Protein AF-0000000067983442 (afdb_homodimer)

Solvent-accessible surface area (backbone atoms only — not comparable to full-atom values): 27097 Å² total; per-residue (Å²): 128,75,77,68,67,71,79,67,78,47,59,38,38,34,34,27,32,67,84,74,69,36,45,52,33,30,44,34,42,36,72,58,51,32,48,61,50,48,55,22,39,38,22,39,18,46,49,43,55,57,31,59,39,82,51,86,61,44,59,61,81,46,40,21,44,49,40,34,52,50,22,61,69,65,48,59,60,82,54,24,69,41,66,64,41,55,48,40,39,63,52,34,63,43,68,52,43,48,30,44,67,60,40,94,62,54,73,77,80,66,73,84,64,63,34,25,24,24,68,59,71,43,91,45,84,37,20,22,35,31,24,80,60,58,88,53,55,37,87,76,66,43,53,38,70,40,63,31,30,67,50,62,94,56,72,50,42,43,31,77,86,47,45,30,32,29,36,24,41,45,37,53,39,71,54,44,89,66,44,90,25,73,62,47,38,46,74,63,67,47,85,59,72,84,45,54,42,79,44,76,42,78,62,46,49,54,53,48,53,40,32,54,54,15,29,52,49,8,65,40,16,53,25,20,45,74,74,63,52,41,73,52,65,62,62,71,73,74,79,72,77,75,78,84,65,71,82,72,79,115,127,78,79,68,68,74,81,68,80,49,59,40,38,33,36,27,32,66,84,76,70,36,44,51,34,29,42,35,42,37,73,58,51,33,48,60,51,45,53,23,39,38,20,40,19,45,49,44,54,58,30,58,39,79,51,84,61,45,59,60,81,46,40,20,45,50,41,33,53,50,23,60,68,67,47,60,59,83,54,24,68,42,68,63,42,56,47,39,39,64,51,34,61,43,68,51,43,48,30,44,68,60,41,94,62,56,72,76,79,66,72,85,66,60,34,25,24,24,66,56,70,43,90,44,83,36,19,20,35,32,24,78,60,58,89,52,56,36,86,73,66,42,54,38,70,38,63,30,30,68,49,63,93,56,73,50,43,44,32,77,88,48,46,30,32,28,35,26,38,43,37,52,38,69,53,44,91,65,45,88,24,72,62,47,39,45,74,63,68,46,86,58,72,83,45,54,42,80,44,77,43,76,60,44,50,54,53,48,53,39,31,54,55,16,29,53,49,9,68,41,17,52,25,19,45,75,74,64,51,41,73,53,66,64,63,71,72,75,79,71,77,74,77,83,64,71,80,70,78,111

Sequence (500 aa):
MANDKTDEPVLLKLLVDTETDKVVFAEAGKDFVDVLCSFLTLPLGTIARLLQKDSNMGPVKVGCLNSLYQSVADLSKRYFLTKTHKKMLLQPINSSEDYCNSLTLNIDDTPLATYFLCTIVDDSCCGNGLYTSSDNNCAGGNPLTHLVSLKHFHEGFVTSSASFVITDDLIVMPNSKHVTSFGLLQNCGIKTTSSLKEMTFEVTKEKVLDLLKCALISKSPLTDTFLRNEPSVEESSKILNYDVEDIADIMANDKTDEPVLLKLLVDTETDKVVFAEAGKDFVDVLCSFLTLPLGTIARLLQKDSNMGPVKVGCLNSLYQSVADLSKRYFLTKTHKKMLLQPINSSEDYCNSLTLNIDDTPLATYFLCTIVDDSCCGNGLYTSSDNNCAGGNPLTHLVSLKHFHEGFVTSSASFVITDDLIVMPNSKHVTSFGLLQNCGIKTTSSLKEMTFEVTKEKVLDLLKCALISKSPLTDTFLRNEPSVEESSKILNYDVEDIADI

Foldseek 3Di:
DPPCVVLPFFKKKFKAQQVVLATLKIKGFQLVVLLVVVLVQDDLLQLLVLQCDDFLAHHDDFPCSVVVLVVLVPDDQVVDPHPVVSVCSNQPARPCCQQLVLRSLRLRPRDFAKWWAFPAADPDPQRPDIGRDQPAHTPVRGGTDDIDGDHDDDHGDDDRPWMWMAGQLGDIGTPDVPCVDPVSCVVSVNPDCVSIDMDMDGDHNSLSSQLSSQNSAASGSVSCSPPVVYRDRPDPPDPPPPPPPDPPPD/DPPPVVLDFFKKKFKAQQVVLATLKIKGFQLVVLLVVVLVQDDLLQLLVLQCDDFLAHHDDFPCSVVVLVVLVPDDQVVDPHPVVSVCSNQPDRPCCQQLVLHSQRLRPRDFAKWWAFPAADPDPQRPDIGRDQPAHTPVRGGTDDIDGDHDDDHGDDDRPWMWMAGQLGDIGTPDVPCVDPVSCVVSVNPDCVSIDMDMDGDHNSLSSQLSSQNSAASGSVSCSPPVVYRDRPDPPPPPPPPPPDPVPD

InterPro domains:
  IPR007750 Protein of unknown function DUF674 [PF05056] (9-241)
  IPR007750 Protein of unknown function DUF674 [PTHR33103] (8-237)

Organism: Pisum sativum (NCBI:txid3888)

Structure (mmCIF, N/CA/C/O backbone):
data_AF-0000000067983442-model_v1
#
loop_
_entity.id
_entity.type
_entity.pdbx_description
1 polymer 'DUF674 family protein'
#
loop_
_atom_site.group_PDB
_atom_site.id
_atom_site.type_symbol
_atom_site.label_atom_id
_atom_site.label_alt_id
_atom_site.label_comp_id
_atom_site.label_asym_id
_atom_site.label_entity_id
_atom_site.label_seq_id
_atom_site.pdbx_PDB_ins_code
_atom_site.Cartn_x
_atom_site.Cartn_y
_atom_site.Cartn_z
_atom_site.occupancy
_atom_site.B_iso_or_equiv
_atom_site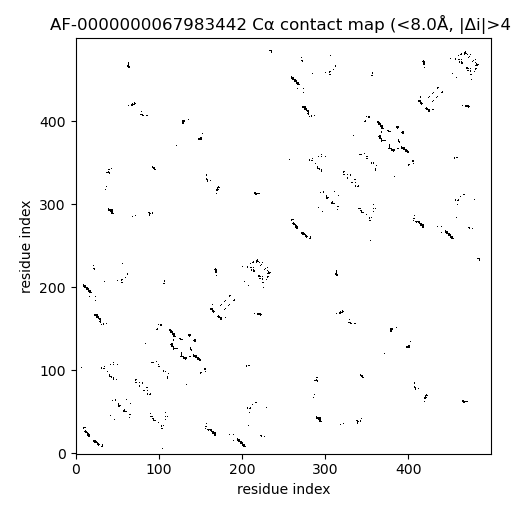.auth_seq_id
_atom_site.auth_comp_id
_atom_site.auth_asym_id
_atom_site.auth_atom_id
_atom_site.pdbx_PDB_model_num
ATOM 1 N N . MET A 1 1 ? -18.672 33.125 -0.33 1 24.91 1 MET A N 1
ATOM 2 C CA . MET A 1 1 ? -17.266 33.469 -0.419 1 24.91 1 MET A CA 1
ATOM 3 C C . MET A 1 1 ? -16.391 32.219 -0.5 1 24.91 1 MET A C 1
ATOM 5 O O . MET A 1 1 ? -16.5 31.328 0.335 1 24.91 1 MET A O 1
ATOM 9 N N . ALA A 1 2 ? -16.125 31.75 -1.619 1 30.39 2 ALA A N 1
ATOM 10 C CA . ALA A 1 2 ? -15.328 30.578 -1.969 1 30.39 2 ALA A CA 1
ATOM 11 C C . ALA A 1 2 ? -14.016 30.562 -1.195 1 30.39 2 ALA A C 1
ATOM 13 O O . ALA A 1 2 ? -13.258 31.531 -1.212 1 30.39 2 ALA A O 1
ATOM 14 N N . ASN A 1 3 ? -14.07 30.328 0.002 1 32.72 3 ASN A N 1
ATOM 15 C CA . ASN A 1 3 ? -12.828 30.453 0.759 1 32.72 3 ASN A CA 1
ATOM 16 C C . ASN A 1 3 ? -11.609 30.125 -0.104 1 32.72 3 ASN A C 1
ATOM 18 O O . ASN A 1 3 ? -11.484 29 -0.598 1 32.72 3 ASN A O 1
ATOM 22 N N . ASP A 1 4 ? -11.281 31.078 -0.893 1 35.19 4 ASP A N 1
ATOM 23 C CA . ASP A 1 4 ? -10.039 31.172 -1.649 1 35.19 4 ASP A CA 1
ATOM 24 C C . ASP A 1 4 ? -8.875 30.578 -0.86 1 35.19 4 ASP A C 1
ATOM 26 O O . ASP A 1 4 ? -8.281 31.25 -0.018 1 35.19 4 ASP A O 1
ATOM 30 N N . LYS A 1 5 ? -9.148 29.578 -0.222 1 42.34 5 LYS A N 1
ATOM 31 C CA . LYS A 1 5 ? -7.973 29.047 0.46 1 42.34 5 LYS A CA 1
ATOM 32 C C . LYS A 1 5 ? -6.688 29.453 -0.258 1 42.34 5 LYS A C 1
ATOM 34 O O . LYS A 1 5 ? -6.5 29.125 -1.434 1 42.34 5 LYS A O 1
ATOM 39 N N . THR A 1 6 ? -6.332 30.594 -0.237 1 45.5 6 THR A N 1
ATOM 40 C CA . THR A 1 6 ? -5.027 31.031 -0.714 1 45.5 6 THR A CA 1
ATOM 41 C C . THR A 1 6 ? -3.986 29.922 -0.542 1 45.5 6 THR A C 1
ATOM 43 O O . THR A 1 6 ? -3.689 29.516 0.583 1 45.5 6 THR A O 1
ATOM 46 N N . ASP A 1 7 ? -3.93 28.969 -1.419 1 59.31 7 ASP A N 1
ATOM 47 C CA . ASP A 1 7 ? -3.066 27.797 -1.477 1 59.31 7 ASP A CA 1
ATOM 48 C C . ASP A 1 7 ? -1.628 28.141 -1.107 1 59.31 7 ASP A C 1
ATOM 50 O O . ASP A 1 7 ? -0.867 28.625 -1.948 1 59.31 7 ASP A O 1
ATOM 54 N N . GLU A 1 8 ? -1.41 28.625 0.13 1 76.75 8 GLU A N 1
ATOM 55 C CA . GLU A 1 8 ? -0.041 28.891 0.563 1 76.75 8 GLU A CA 1
ATOM 56 C C . GLU A 1 8 ? 0.872 27.703 0.261 1 76.75 8 GLU A C 1
ATOM 58 O O . GLU A 1 8 ? 0.471 26.547 0.416 1 76.75 8 GLU A O 1
ATOM 63 N N . PRO A 1 9 ? 1.93 28.203 -0.24 1 89.31 9 PRO A N 1
ATOM 64 C CA . PRO A 1 9 ? 2.889 27.141 -0.567 1 89.31 9 PRO A CA 1
ATOM 65 C C . PRO A 1 9 ? 3.354 26.359 0.663 1 89.31 9 PRO A C 1
ATOM 67 O O . PRO A 1 9 ? 3.463 26.938 1.752 1 89.31 9 PRO A O 1
ATOM 70 N N . VAL A 1 10 ? 3.469 25.125 0.524 1 93.19 10 VAL A N 1
ATOM 71 C CA . VAL A 1 10 ? 4.035 24.297 1.578 1 93.19 10 VAL A CA 1
ATOM 72 C C . VAL A 1 10 ? 5.559 24.406 1.565 1 93.19 10 VAL A C 1
ATOM 74 O O . VAL A 1 10 ? 6.199 24.109 0.557 1 93.19 10 VAL A O 1
ATOM 77 N N . LEU A 1 11 ? 6.055 24.875 2.66 1 93.5 11 LEU A N 1
ATOM 78 C CA . LEU A 1 11 ? 7.492 25.094 2.75 1 93.5 11 LEU A CA 1
ATOM 79 C C . LEU A 1 11 ? 8.148 24.062 3.65 1 93.5 11 LEU A C 1
ATOM 81 O O . LEU A 1 11 ? 7.562 23.641 4.652 1 93.5 11 LEU A O 1
ATOM 85 N N . LEU A 1 12 ? 9.32 23.688 3.227 1 95.75 12 LEU A N 1
ATOM 86 C CA . LEU A 1 12 ? 10.156 22.781 3.994 1 95.75 12 LEU A CA 1
ATOM 87 C C . LEU A 1 12 ? 11.531 23.391 4.266 1 95.75 12 LEU A C 1
ATOM 89 O O . LEU A 1 12 ? 12.234 23.781 3.33 1 95.75 12 LEU A O 1
ATOM 93 N N . LYS A 1 13 ? 11.844 23.531 5.516 1 93.94 13 LYS A N 1
ATOM 94 C CA . LYS A 1 13 ? 13.141 24.062 5.922 1 93.94 13 LYS A CA 1
ATOM 95 C C . LYS A 1 13 ? 14.133 22.938 6.215 1 93.94 13 LYS A C 1
ATOM 97 O O . LYS A 1 13 ? 13.922 22.141 7.129 1 93.94 13 LYS A O 1
ATOM 102 N N . LEU A 1 14 ? 15.219 22.953 5.465 1 94.81 14 LEU A N 1
ATOM 103 C CA . LEU A 1 14 ? 16.219 21.906 5.629 1 94.81 14 LEU A CA 1
ATOM 104 C C . LEU A 1 14 ? 17.469 22.453 6.309 1 94.81 14 LEU A C 1
ATOM 106 O O . LEU A 1 14 ? 17.906 23.578 6.023 1 94.81 14 LEU A O 1
ATOM 110 N N . LEU A 1 15 ? 17.922 21.75 7.223 1 92 15 LEU A N 1
ATOM 111 C CA . LEU A 1 15 ? 19.281 21.953 7.727 1 92 15 LEU A CA 1
ATOM 112 C C . LEU A 1 15 ? 20.266 21.016 7.035 1 92 15 LEU A C 1
ATOM 114 O O . LEU A 1 15 ? 20.172 19.797 7.168 1 92 15 LEU A O 1
ATOM 118 N N . VAL A 1 16 ? 21.25 21.594 6.367 1 92.62 16 VAL A N 1
ATOM 119 C CA . VAL A 1 16 ? 22.125 20.828 5.496 1 92.62 16 VAL A CA 1
ATOM 120 C C . VAL A 1 16 ? 23.562 20.922 5.988 1 92.62 16 VAL A C 1
ATOM 122 O O . VAL A 1 16 ? 24.031 22 6.363 1 92.62 16 VAL A O 1
ATOM 125 N N . ASP A 1 17 ? 24.203 19.781 6.027 1 90.38 17 ASP A N 1
ATOM 126 C CA . ASP A 1 17 ? 25.641 19.766 6.238 1 90.38 17 ASP A CA 1
ATOM 127 C C . ASP A 1 17 ? 26.391 20.031 4.938 1 90.38 17 ASP A C 1
ATOM 129 O O . ASP A 1 17 ? 26.422 19.188 4.043 1 90.38 17 ASP A O 1
ATOM 133 N N . THR A 1 18 ? 27.047 21.125 4.867 1 88.31 18 THR A N 1
ATOM 134 C CA . THR A 1 18 ? 27.672 21.562 3.627 1 88.31 18 THR A CA 1
ATOM 135 C C . THR A 1 18 ? 28.922 20.734 3.332 1 88.31 18 THR A C 1
ATOM 137 O O . THR A 1 18 ? 29.391 20.703 2.191 1 88.31 18 THR A O 1
ATOM 140 N N . GLU A 1 19 ? 29.406 20.109 4.262 1 85.56 19 GLU A N 1
ATOM 141 C CA . GLU A 1 19 ? 30.594 19.266 4.051 1 85.56 19 GLU A CA 1
ATOM 142 C C . GLU A 1 19 ? 30.234 17.969 3.33 1 85.56 19 GLU A C 1
ATOM 144 O O . GLU A 1 19 ? 30.969 17.531 2.447 1 85.56 19 GLU A O 1
ATOM 149 N N . THR A 1 20 ? 29.141 17.438 3.652 1 86.88 20 THR A N 1
ATOM 150 C CA . THR A 1 20 ? 28.766 16.141 3.092 1 86.88 20 THR A CA 1
ATOM 151 C C . THR A 1 20 ? 27.641 16.297 2.074 1 86.88 20 THR A C 1
ATOM 153 O O . THR A 1 20 ? 27.328 15.359 1.333 1 86.88 20 THR A O 1
ATOM 156 N N . ASP A 1 21 ? 27.047 17.453 2.057 1 89.69 21 ASP A N 1
ATOM 157 C CA . ASP A 1 21 ? 25.891 17.719 1.191 1 89.69 21 ASP A CA 1
ATOM 158 C C . ASP A 1 21 ? 24.734 16.766 1.508 1 89.69 21 ASP A C 1
ATOM 160 O O . ASP A 1 21 ? 24.188 16.125 0.61 1 89.69 21 ASP A O 1
ATOM 164 N N . LYS A 1 22 ? 24.5 16.688 2.768 1 91.88 22 LYS A N 1
ATOM 165 C CA . LYS A 1 22 ? 23.422 15.844 3.25 1 91.88 22 LYS A CA 1
ATOM 166 C C . LYS A 1 22 ? 22.484 16.609 4.18 1 91.88 22 LYS A C 1
ATOM 168 O O . LYS A 1 22 ? 22.922 17.484 4.93 1 91.88 22 LYS A O 1
ATOM 173 N N . VAL A 1 23 ? 21.266 16.25 4.109 1 93.38 23 VAL A N 1
ATOM 174 C CA . VAL A 1 23 ? 20.281 16.828 5.023 1 93.38 23 VAL A CA 1
ATOM 175 C C . VAL A 1 23 ? 20.469 16.234 6.418 1 93.38 23 VAL A C 1
ATOM 177 O O . VAL A 1 23 ? 20.578 15.008 6.574 1 93.38 23 VAL A O 1
ATOM 180 N N . VAL A 1 24 ? 20.609 17.094 7.352 1 90.5 24 VAL A N 1
ATOM 181 C CA . VAL A 1 24 ? 20.656 16.641 8.742 1 90.5 24 VAL A CA 1
ATOM 182 C C . VAL A 1 24 ? 19.234 16.406 9.25 1 90.5 24 VAL A C 1
ATOM 184 O O . VAL A 1 24 ? 18.922 15.305 9.703 1 90.5 24 VAL A O 1
ATOM 187 N N . PHE A 1 25 ? 18.438 17.406 9.141 1 90.38 25 PHE A N 1
ATOM 188 C CA . PHE A 1 25 ? 17.016 17.25 9.398 1 90.38 25 PHE A CA 1
ATOM 189 C C . PHE A 1 25 ? 16.219 18.375 8.727 1 90.38 25 PHE A C 1
ATOM 191 O O . PHE A 1 25 ? 16.797 19.328 8.203 1 90.38 25 PHE A O 1
ATOM 198 N N . ALA A 1 26 ? 14.914 18.203 8.719 1 93.06 26 ALA A N 1
ATOM 199 C CA . ALA A 1 26 ? 13.984 19.188 8.18 1 93.06 26 ALA A CA 1
ATOM 200 C C . ALA A 1 26 ? 12.984 19.641 9.25 1 93.06 26 ALA A C 1
ATOM 202 O O . ALA A 1 26 ? 12.609 18.859 10.125 1 93.06 26 ALA A O 1
ATOM 203 N N . GLU A 1 27 ? 12.641 20.781 9.211 1 91.44 27 GLU A N 1
ATOM 204 C CA . GLU A 1 27 ? 11.508 21.312 9.969 1 91.44 27 GLU A CA 1
ATOM 205 C C . GLU A 1 27 ? 10.281 21.484 9.078 1 91.44 27 GLU A C 1
ATOM 207 O O . GLU A 1 27 ? 10.367 22.078 7.996 1 91.44 27 GLU A O 1
ATOM 212 N N . ALA A 1 28 ? 9.219 20.969 9.602 1 92.25 28 ALA A N 1
ATOM 213 C CA . ALA A 1 28 ? 8.023 20.969 8.75 1 92.25 28 ALA A CA 1
ATOM 214 C C . ALA A 1 28 ? 6.762 21.203 9.578 1 92.25 28 ALA A C 1
ATOM 216 O O . ALA A 1 28 ? 6.75 20.938 10.789 1 92.25 28 ALA A O 1
ATOM 217 N N . GLY A 1 29 ? 5.777 21.688 8.891 1 91.5 29 GLY A N 1
ATOM 218 C CA . GLY A 1 29 ? 4.461 21.828 9.492 1 91.5 29 GLY A CA 1
ATOM 219 C C . GLY A 1 29 ? 3.521 20.688 9.164 1 91.5 29 GLY A C 1
ATOM 220 O O . GLY A 1 29 ? 3.953 19.656 8.656 1 91.5 29 GLY A O 1
ATOM 221 N N . LYS A 1 30 ? 2.312 20.891 9.492 1 92.88 30 LYS A N 1
ATOM 222 C CA . LYS A 1 30 ? 1.252 19.891 9.367 1 92.88 30 LYS A CA 1
ATOM 223 C C . LYS A 1 30 ? 1.131 19.406 7.926 1 92.88 30 LYS A C 1
ATOM 225 O O . LYS A 1 30 ? 1.008 18.203 7.684 1 92.88 30 LYS A O 1
ATOM 230 N N . ASP A 1 31 ? 1.166 20.297 7.027 1 93.56 31 ASP A N 1
ATOM 231 C CA . ASP A 1 31 ? 0.876 19.969 5.637 1 93.56 31 ASP A CA 1
ATOM 232 C C . ASP A 1 31 ? 1.87 18.938 5.102 1 93.56 31 ASP A C 1
ATOM 234 O O . ASP A 1 31 ? 1.479 17.969 4.438 1 93.56 31 ASP A O 1
ATOM 238 N N . PHE A 1 32 ? 3.121 19.172 5.461 1 96.12 32 PHE A N 1
ATOM 239 C CA . PHE A 1 32 ? 4.141 18.25 4.973 1 96.12 32 PHE A CA 1
ATOM 240 C C . PHE A 1 32 ? 4.066 16.922 5.707 1 96.12 32 PHE A C 1
ATOM 242 O O . PHE A 1 32 ? 4.195 15.859 5.094 1 96.12 32 PHE A O 1
ATOM 249 N N . VAL A 1 33 ? 3.832 16.938 6.926 1 96.25 33 VAL A N 1
ATOM 250 C CA . VAL A 1 33 ? 3.758 15.727 7.727 1 96.25 33 VAL A CA 1
ATOM 251 C C . VAL A 1 33 ? 2.523 14.914 7.328 1 96.25 33 VAL A C 1
ATOM 253 O O . VAL A 1 33 ? 2.568 13.688 7.281 1 96.25 33 VAL A O 1
ATOM 256 N N . ASP A 1 34 ? 1.435 15.578 7.039 1 96.12 34 ASP A N 1
ATOM 257 C CA . ASP A 1 34 ? 0.24 14.906 6.539 1 96.12 34 ASP A CA 1
ATOM 258 C C . ASP A 1 34 ? 0.542 14.125 5.262 1 96.12 34 ASP A C 1
ATOM 260 O O . ASP A 1 34 ? 0.021 13.023 5.059 1 96.12 34 ASP A O 1
ATOM 264 N N . VAL A 1 35 ? 1.358 14.688 4.473 1 96.75 35 VAL A N 1
ATOM 265 C CA . VAL A 1 35 ? 1.736 14.031 3.229 1 96.75 35 VAL A CA 1
ATOM 266 C C . VAL A 1 35 ? 2.525 12.758 3.535 1 96.75 35 VAL A C 1
ATOM 268 O O . VAL A 1 35 ? 2.246 11.695 2.975 1 96.75 35 VAL A O 1
ATOM 271 N N . LEU A 1 36 ? 3.465 12.867 4.414 1 97.81 36 LEU A N 1
ATOM 272 C CA . LEU A 1 36 ? 4.25 11.695 4.789 1 97.81 36 LEU A CA 1
ATOM 273 C C . LEU A 1 36 ? 3.355 10.602 5.359 1 97.81 36 LEU A C 1
ATOM 275 O O . LEU A 1 36 ? 3.492 9.43 5 1 97.81 36 LEU A O 1
ATOM 279 N N . CYS A 1 37 ? 2.449 11.016 6.164 1 97.31 37 CYS A N 1
ATOM 280 C CA . CYS A 1 37 ? 1.517 10.07 6.762 1 97.31 37 CYS A CA 1
ATOM 281 C C . CYS A 1 37 ? 0.642 9.414 5.699 1 97.31 37 CYS A C 1
ATOM 283 O O . CYS A 1 37 ? 0.336 8.227 5.785 1 97.31 37 CYS A O 1
ATOM 285 N N . SER A 1 38 ? 0.252 10.164 4.742 1 97.19 38 SER A N 1
ATOM 286 C CA . SER A 1 38 ? -0.631 9.664 3.697 1 97.19 38 SER A CA 1
ATOM 287 C C . SER A 1 38 ? 0.028 8.531 2.914 1 97.19 38 SER A C 1
ATOM 289 O O . SER A 1 38 ? -0.657 7.656 2.379 1 97.19 38 SER A O 1
ATOM 291 N N . PHE A 1 39 ? 1.38 8.5 2.832 1 98.19 39 PHE A N 1
ATOM 292 C CA . PHE A 1 39 ? 2.078 7.422 2.148 1 98.19 39 PHE A CA 1
ATOM 293 C C . PHE A 1 39 ? 1.685 6.07 2.729 1 98.19 39 PHE A C 1
ATOM 295 O O . PHE A 1 39 ? 1.534 5.09 1.992 1 98.19 39 PHE A O 1
ATOM 302 N N . LEU A 1 40 ? 1.422 6.043 3.977 1 98.19 40 LEU A N 1
ATOM 303 C CA . LEU A 1 40 ? 1.154 4.793 4.68 1 98.19 40 LEU A CA 1
ATOM 304 C C . LEU A 1 40 ? -0.223 4.25 4.312 1 98.19 40 LEU A C 1
ATOM 306 O O . LEU A 1 40 ? -0.5 3.064 4.516 1 98.19 40 LEU A O 1
ATOM 310 N N . THR A 1 41 ? -1.06 5.082 3.781 1 97.44 41 THR A N 1
ATOM 311 C CA . THR A 1 41 ? -2.424 4.664 3.479 1 97.44 41 THR A CA 1
ATOM 312 C C . THR A 1 41 ? -2.533 4.188 2.033 1 97.44 41 THR A C 1
ATOM 314 O O . THR A 1 41 ? -3.539 3.59 1.646 1 97.44 41 THR A O 1
ATOM 317 N N . LEU A 1 42 ? -1.545 4.414 1.23 1 98.06 42 LEU A N 1
ATOM 318 C CA . LEU A 1 42 ? -1.601 4.094 -0.191 1 98.06 42 LEU A CA 1
ATOM 319 C C . LEU A 1 42 ? -1.398 2.6 -0.421 1 98.06 42 LEU A C 1
ATOM 321 O O . LEU A 1 42 ? -0.441 2.012 0.09 1 98.06 42 LEU A O 1
ATOM 325 N N . PRO A 1 43 ? -2.248 1.997 -1.185 1 98 43 PRO A N 1
ATOM 326 C CA . PRO A 1 43 ? -2.029 0.596 -1.552 1 98 43 PRO A CA 1
ATOM 327 C C . PRO A 1 43 ? -0.85 0.413 -2.504 1 98 43 PRO A C 1
ATOM 329 O O . PRO A 1 43 ? -0.467 1.352 -3.205 1 98 43 PRO A O 1
ATOM 332 N N . LEU A 1 44 ? -0.349 -0.764 -2.572 1 98.19 44 LEU A N 1
ATOM 333 C CA . LEU A 1 44 ? 0.814 -1.057 -3.4 1 98.19 44 LEU A CA 1
ATOM 334 C C . LEU A 1 44 ? 0.493 -0.856 -4.879 1 98.19 44 LEU A C 1
ATOM 336 O O . LEU A 1 44 ? 1.356 -0.44 -5.656 1 98.19 44 LEU A O 1
ATOM 340 N N . GLY A 1 45 ? -0.736 -1.212 -5.254 1 98.06 45 GLY A N 1
ATOM 341 C CA . GLY A 1 45 ? -1.11 -0.956 -6.633 1 98.06 45 GLY A CA 1
ATOM 342 C C . GLY A 1 45 ? -1 0.507 -7.02 1 98.06 45 GLY A C 1
ATOM 343 O O . GLY A 1 45 ? -0.556 0.831 -8.125 1 98.06 45 GLY A O 1
ATOM 344 N N . THR A 1 46 ? -1.427 1.391 -6.148 1 97.81 46 THR A N 1
ATOM 345 C CA . THR A 1 46 ? -1.301 2.828 -6.359 1 97.81 46 THR A CA 1
ATOM 346 C C . THR A 1 46 ? 0.168 3.242 -6.395 1 97.81 46 THR A C 1
ATOM 348 O O . THR A 1 46 ? 0.575 4.035 -7.246 1 97.81 46 THR A O 1
ATOM 351 N N . ILE A 1 47 ? 0.925 2.684 -5.484 1 97.69 47 ILE A N 1
ATOM 352 C CA . ILE A 1 47 ? 2.354 2.975 -5.426 1 97.69 47 ILE A CA 1
ATOM 353 C C . ILE A 1 47 ? 3.012 2.598 -6.754 1 97.69 47 ILE A C 1
ATOM 355 O O . ILE A 1 47 ? 3.789 3.377 -7.309 1 97.69 47 ILE A O 1
ATOM 359 N N . ALA A 1 48 ? 2.734 1.412 -7.23 1 97.25 48 ALA A N 1
ATOM 360 C CA . ALA A 1 48 ? 3.309 0.949 -8.492 1 97.25 48 ALA A CA 1
ATOM 361 C C . ALA A 1 48 ? 2.988 1.916 -9.625 1 97.25 48 ALA A C 1
ATOM 363 O O . ALA A 1 48 ? 3.85 2.211 -10.461 1 97.25 48 ALA A O 1
ATOM 364 N N . ARG A 1 49 ? 1.808 2.373 -9.672 1 96 49 ARG A N 1
ATOM 365 C CA . ARG A 1 49 ? 1.386 3.312 -10.711 1 96 49 ARG A CA 1
ATOM 366 C C . ARG A 1 49 ? 2.125 4.641 -10.578 1 96 49 ARG A C 1
ATOM 368 O O . ARG A 1 49 ? 2.602 5.191 -11.57 1 96 49 ARG A O 1
ATOM 375 N N . LEU A 1 50 ? 2.209 5.117 -9.391 1 96.12 50 LEU A N 1
ATOM 376 C CA . LEU A 1 50 ? 2.854 6.402 -9.125 1 96.12 50 LEU A CA 1
ATOM 377 C C . LEU A 1 50 ? 4.34 6.34 -9.453 1 96.12 50 LEU A C 1
ATOM 379 O O . LEU A 1 50 ? 4.91 7.312 -9.961 1 96.12 50 LEU A O 1
ATOM 383 N N . LEU A 1 51 ? 4.945 5.238 -9.18 1 94.25 51 LEU A N 1
ATOM 384 C CA . LEU A 1 51 ? 6.375 5.074 -9.414 1 94.25 51 LEU A CA 1
ATOM 385 C C . LEU A 1 51 ? 6.691 5.145 -10.906 1 94.25 51 LEU A C 1
ATOM 387 O O . LEU A 1 51 ? 7.824 5.445 -11.289 1 94.25 51 LEU A O 1
ATOM 391 N N . GLN A 1 52 ? 5.754 4.863 -11.688 1 92.62 52 GLN A N 1
ATOM 392 C CA . GLN A 1 52 ? 5.949 4.836 -13.133 1 92.62 52 GLN A CA 1
ATOM 393 C C . GLN A 1 52 ? 5.754 6.223 -13.734 1 92.62 52 GLN A C 1
ATOM 395 O O . GLN A 1 52 ? 6.121 6.457 -14.891 1 92.62 52 GLN A O 1
ATOM 400 N N . LYS A 1 53 ? 5.211 7.078 -13.016 1 90.56 53 LYS A N 1
ATOM 401 C CA . LYS A 1 53 ? 4.941 8.422 -13.523 1 90.56 53 LYS A CA 1
ATOM 402 C C . LYS A 1 53 ? 6.234 9.211 -13.703 1 90.56 53 LYS A C 1
ATOM 404 O O . LYS A 1 53 ? 7.188 9.031 -12.938 1 90.56 53 LYS A O 1
ATOM 409 N N . ASP A 1 54 ? 6.094 10.039 -14.648 1 85.69 54 ASP A N 1
ATOM 410 C CA . ASP A 1 54 ? 7.23 10.93 -14.883 1 85.69 54 ASP A CA 1
ATOM 411 C C . ASP A 1 54 ? 7.234 12.086 -13.883 1 85.69 54 ASP A C 1
ATOM 413 O O . ASP A 1 54 ? 6.184 12.656 -13.586 1 85.69 54 ASP A O 1
ATOM 417 N N . SER A 1 55 ? 8.32 12.234 -13.312 1 87 55 SER A N 1
ATOM 418 C CA . SER A 1 55 ? 8.625 13.375 -12.453 1 87 55 SER A CA 1
ATOM 419 C C . SER A 1 55 ? 10.047 13.883 -12.703 1 87 55 SER A C 1
ATOM 421 O O . SER A 1 55 ? 10.586 13.727 -13.797 1 87 55 SER A O 1
ATOM 423 N N . ASN A 1 56 ? 10.555 14.555 -11.75 1 85.38 56 ASN A N 1
ATOM 424 C CA . ASN A 1 56 ? 11.922 15.031 -11.922 1 85.38 56 ASN A CA 1
ATOM 425 C C . ASN A 1 56 ? 12.914 13.875 -11.953 1 85.38 56 ASN A C 1
ATOM 427 O O . ASN A 1 56 ? 13.969 13.961 -12.594 1 85.38 56 ASN A O 1
ATOM 431 N N . MET A 1 57 ? 12.695 12.773 -11.328 1 86.5 57 MET A N 1
ATOM 432 C CA . MET A 1 57 ? 13.586 11.625 -11.227 1 86.5 57 MET A CA 1
ATOM 433 C C . MET A 1 57 ? 13.211 10.547 -12.227 1 86.5 57 MET A C 1
ATOM 435 O O . MET A 1 57 ? 13.969 9.594 -12.445 1 86.5 57 MET A O 1
ATOM 439 N N . GLY A 1 58 ? 12.281 10.617 -12.977 1 86.69 58 GLY A N 1
ATOM 440 C CA . GLY A 1 58 ? 11.828 9.57 -13.883 1 86.69 58 GLY A CA 1
ATOM 441 C C . GLY A 1 58 ? 11.242 8.375 -13.156 1 86.69 58 GLY A C 1
ATOM 442 O O . GLY A 1 58 ? 11.125 8.383 -11.93 1 86.69 58 GLY A O 1
ATOM 443 N N . PRO A 1 59 ? 10.914 7.332 -13.875 1 90.19 59 PRO A N 1
ATOM 444 C CA . PRO A 1 59 ? 10.336 6.133 -13.266 1 90.19 59 PRO A CA 1
ATOM 445 C C . PRO A 1 59 ? 11.344 5.352 -12.43 1 90.19 59 PRO A C 1
ATOM 447 O O . PRO A 1 59 ? 12.531 5.309 -12.766 1 90.19 59 PRO A O 1
ATOM 450 N N . VAL A 1 60 ? 10.852 4.824 -11.375 1 90.69 60 VAL A N 1
ATOM 451 C CA . VAL A 1 60 ? 11.703 4.059 -10.461 1 90.69 60 VAL A CA 1
ATOM 452 C C . VAL A 1 60 ? 11.133 2.652 -10.281 1 90.69 60 VAL A C 1
ATOM 454 O O . VAL A 1 60 ? 9.914 2.463 -10.305 1 90.69 60 VAL A O 1
ATOM 457 N N . LYS A 1 61 ? 12.023 1.719 -10.078 1 89.44 61 LYS A N 1
ATOM 458 C CA . LYS A 1 61 ? 11.625 0.335 -9.836 1 89.44 61 LYS A CA 1
ATOM 459 C C . LYS A 1 61 ? 11.852 -0.057 -8.375 1 89.44 61 LYS A C 1
ATOM 461 O O . LYS A 1 61 ? 12.906 0.238 -7.809 1 89.44 61 LYS A O 1
ATOM 466 N N . VAL A 1 62 ? 10.906 -0.653 -7.883 1 92.06 62 VAL A N 1
ATOM 467 C CA . VAL A 1 62 ? 11 -1.195 -6.531 1 92.06 62 VAL A CA 1
ATOM 468 C C . VAL A 1 62 ? 10.828 -2.713 -6.57 1 92.06 62 VAL A C 1
ATOM 470 O O . VAL A 1 62 ? 9.719 -3.217 -6.723 1 92.06 62 VAL A O 1
ATOM 473 N N . GLY A 1 63 ? 11.992 -3.369 -6.438 1 93.31 63 GLY A N 1
ATOM 474 C CA . GLY A 1 63 ? 11.93 -4.816 -6.562 1 93.31 63 GLY A CA 1
ATOM 475 C C . GLY A 1 63 ? 11.227 -5.281 -7.82 1 93.31 63 GLY A C 1
ATOM 476 O O . GLY A 1 63 ? 11.594 -4.883 -8.93 1 93.31 63 GLY A O 1
ATOM 477 N N . CYS A 1 64 ? 10.219 -6.078 -7.551 1 95.5 64 CYS A N 1
ATOM 478 C CA . CYS A 1 64 ? 9.469 -6.613 -8.688 1 95.5 64 CYS A CA 1
ATOM 479 C C . CYS A 1 64 ? 8.023 -6.125 -8.664 1 95.5 64 CYS A C 1
ATOM 481 O O . CYS A 1 64 ? 7.152 -6.723 -9.297 1 95.5 64 CYS A O 1
ATOM 483 N N . LEU A 1 65 ? 7.789 -5.105 -7.91 1 96.38 65 LEU A N 1
ATOM 484 C CA . LEU A 1 65 ? 6.449 -4.543 -7.801 1 96.38 65 LEU A CA 1
ATOM 485 C C . LEU A 1 65 ? 5.938 -4.086 -9.164 1 96.38 65 LEU A C 1
ATOM 487 O O . LEU A 1 65 ? 4.793 -4.359 -9.523 1 96.38 65 LEU A O 1
ATOM 491 N N . ASN A 1 66 ? 6.801 -3.465 -9.898 1 94.56 66 ASN A N 1
ATOM 492 C CA . ASN A 1 66 ? 6.414 -2.971 -11.219 1 94.56 66 ASN A CA 1
ATOM 493 C C . ASN A 1 66 ? 6.098 -4.117 -12.172 1 94.56 66 ASN A C 1
ATOM 495 O O . ASN A 1 66 ? 5.148 -4.031 -12.953 1 94.56 66 ASN A O 1
ATOM 499 N N . SER A 1 67 ? 6.875 -5.137 -12.07 1 94.75 67 SER A N 1
ATOM 500 C CA . SER A 1 67 ? 6.645 -6.301 -12.914 1 94.75 67 SER A CA 1
ATOM 501 C C . SER A 1 67 ? 5.293 -6.941 -12.617 1 94.75 67 SER A C 1
ATOM 503 O O . SER A 1 67 ? 4.531 -7.254 -13.531 1 94.75 67 SER A O 1
ATOM 505 N N . LEU A 1 68 ? 5.047 -7.082 -11.406 1 97.5 68 LEU A N 1
ATOM 506 C CA . LEU A 1 68 ? 3.779 -7.676 -10.992 1 97.5 68 LEU A CA 1
ATOM 507 C C . LEU A 1 68 ? 2.605 -6.809 -11.438 1 97.5 68 LEU A C 1
ATOM 509 O O . LEU A 1 68 ? 1.651 -7.309 -12.039 1 97.5 68 LEU A O 1
ATOM 513 N N . TYR A 1 69 ? 2.709 -5.551 -11.203 1 98 69 TYR A N 1
ATOM 514 C CA . TYR A 1 69 ? 1.646 -4.617 -11.57 1 98 69 TYR A CA 1
ATOM 515 C C . TYR A 1 69 ? 1.396 -4.637 -13.07 1 98 69 TYR A C 1
ATOM 517 O O . TYR A 1 69 ? 0.25 -4.734 -13.516 1 98 69 TYR A O 1
ATOM 525 N N . GLN A 1 70 ? 2.461 -4.578 -13.812 1 96.62 70 GLN A N 1
ATOM 526 C CA . GLN A 1 70 ? 2.338 -4.562 -15.266 1 96.62 70 GLN A CA 1
ATOM 527 C C . GLN A 1 70 ? 1.755 -5.871 -15.789 1 96.62 70 GLN A C 1
ATOM 529 O O . GLN A 1 70 ? 0.999 -5.879 -16.766 1 96.62 70 GLN A O 1
ATOM 534 N N . SER A 1 71 ? 2.123 -6.918 -15.172 1 96.12 71 SER A N 1
ATOM 535 C CA . SER A 1 71 ? 1.586 -8.211 -15.594 1 96.12 71 SER A CA 1
ATOM 536 C C . SER A 1 71 ? 0.076 -8.266 -15.391 1 96.12 71 SER A C 1
ATOM 538 O O . SER A 1 71 ? -0.646 -8.812 -16.234 1 96.12 71 SER A O 1
ATOM 540 N N . VAL A 1 72 ? -0.407 -7.793 -14.305 1 96.38 72 VAL A N 1
ATOM 541 C CA . VAL A 1 72 ? -1.841 -7.742 -14.039 1 96.38 72 VAL A CA 1
ATOM 542 C C . VAL A 1 72 ? -2.523 -6.836 -15.062 1 96.38 72 VAL A C 1
ATOM 544 O O . VAL A 1 72 ? -3.604 -7.156 -15.562 1 96.38 72 VAL A O 1
ATOM 547 N N . ALA A 1 73 ? -1.868 -5.738 -15.359 1 96.31 73 ALA A N 1
ATOM 548 C CA . ALA A 1 73 ? -2.408 -4.812 -16.344 1 96.31 73 ALA A CA 1
ATOM 549 C C . ALA A 1 73 ? -2.504 -5.473 -17.719 1 96.31 73 ALA A C 1
ATOM 551 O O . ALA A 1 73 ? -3.457 -5.234 -18.469 1 96.31 73 ALA A O 1
ATOM 552 N N . ASP A 1 74 ? -1.606 -6.332 -18.016 1 94.81 74 ASP A N 1
ATOM 553 C CA . ASP A 1 74 ? -1.509 -6.945 -19.344 1 94.81 74 ASP A CA 1
ATOM 554 C C . ASP A 1 74 ? -2.434 -8.156 -19.453 1 94.81 74 ASP A C 1
ATOM 556 O O . ASP A 1 74 ? -2.779 -8.578 -20.562 1 94.81 74 ASP A O 1
ATOM 560 N N . LEU A 1 75 ? -2.758 -8.734 -18.359 1 94.25 75 LEU A N 1
ATOM 561 C CA . LEU A 1 75 ? -3.637 -9.898 -18.375 1 94.25 75 LEU A CA 1
ATOM 562 C C . LEU A 1 75 ? -5.016 -9.531 -18.906 1 94.25 75 LEU A C 1
ATOM 564 O O . LEU A 1 75 ? -5.555 -8.477 -18.578 1 94.25 75 LEU A O 1
ATOM 568 N N . SER A 1 76 ? -5.516 -10.352 -19.688 1 93 76 SER A N 1
ATOM 569 C CA . SER A 1 76 ? -6.859 -10.133 -20.219 1 93 76 SER A CA 1
ATOM 570 C C . SER A 1 76 ? -7.906 -10.203 -19.109 1 93 76 SER A C 1
ATOM 572 O O . SER A 1 76 ? -7.734 -10.93 -18.125 1 93 76 SER A O 1
ATOM 574 N N . LYS A 1 77 ? -9.031 -9.578 -19.328 1 91.88 77 LYS A N 1
ATOM 575 C CA . LYS A 1 77 ? -10.133 -9.531 -18.375 1 91.88 77 LYS A CA 1
ATOM 576 C C . LYS A 1 77 ? -10.734 -10.914 -18.156 1 91.88 77 LYS A C 1
ATOM 578 O O . LYS A 1 77 ? -11.312 -11.188 -17.109 1 91.88 77 LYS A O 1
ATOM 583 N N . ARG A 1 78 ? -10.547 -11.766 -19.125 1 91.56 78 ARG A N 1
ATOM 584 C CA . ARG A 1 78 ? -11.148 -13.094 -19.047 1 91.56 78 ARG A CA 1
ATOM 585 C C . ARG A 1 78 ? -10.523 -13.922 -17.938 1 91.56 78 ARG A C 1
ATOM 587 O O . ARG A 1 78 ? -11.07 -14.945 -17.531 1 91.56 78 ARG A O 1
ATOM 594 N N . TYR A 1 79 ? -9.352 -13.516 -17.484 1 92.88 79 TYR A N 1
ATOM 595 C CA . TYR A 1 79 ? -8.664 -14.289 -16.469 1 92.88 79 TYR A CA 1
ATOM 596 C C . TYR A 1 79 ? -9.047 -13.82 -15.07 1 92.88 79 TYR A C 1
ATOM 598 O O . TYR A 1 79 ? -8.609 -14.398 -14.07 1 92.88 79 TYR A O 1
ATOM 606 N N . PHE A 1 80 ? -9.914 -12.82 -15.039 1 93.62 80 PHE A N 1
ATOM 607 C CA . PHE A 1 80 ? -10.43 -12.336 -13.766 1 93.62 80 PHE A CA 1
ATOM 608 C C . PHE A 1 80 ? -11.891 -12.727 -13.586 1 93.62 80 PHE A C 1
ATOM 610 O O . PHE A 1 80 ? -12.578 -13.039 -14.562 1 93.62 80 PHE A O 1
ATOM 617 N N . LEU A 1 81 ? -12.305 -12.758 -12.398 1 88.06 81 LEU A N 1
ATOM 618 C CA . LEU A 1 81 ? -13.688 -13.125 -12.117 1 88.06 81 LEU A CA 1
ATOM 619 C C . LEU A 1 81 ? -14.656 -12.156 -12.781 1 88.06 81 LEU A C 1
ATOM 621 O O . LEU A 1 81 ? -15.68 -12.57 -13.336 1 88.06 81 LEU A O 1
ATOM 625 N N . THR A 1 82 ? -14.344 -10.867 -12.594 1 83.44 82 THR A N 1
ATOM 626 C CA . THR A 1 82 ? -15.102 -9.82 -13.281 1 83.44 82 THR A CA 1
ATOM 627 C C . THR A 1 82 ? -14.172 -8.688 -13.719 1 83.44 82 THR A C 1
ATOM 629 O O . THR A 1 82 ? -13.008 -8.641 -13.32 1 83.44 82 THR A O 1
ATOM 632 N N . LYS A 1 83 ? -14.68 -7.832 -14.5 1 82 83 LYS A N 1
ATOM 633 C CA . LYS A 1 83 ? -13.922 -6.66 -14.938 1 82 83 LYS A CA 1
ATOM 634 C C . LYS A 1 83 ? -13.594 -5.75 -13.758 1 82 83 LYS A C 1
ATOM 636 O O . LYS A 1 83 ? -12.555 -5.086 -13.75 1 82 83 LYS A O 1
ATOM 641 N N . THR A 1 84 ? -14.336 -5.781 -12.82 1 83.5 84 THR A N 1
ATOM 642 C CA . THR A 1 84 ? -14.172 -4.926 -11.656 1 83.5 84 THR A CA 1
ATOM 643 C C . THR A 1 84 ? -12.961 -5.363 -10.828 1 83.5 84 THR A C 1
ATOM 645 O O . THR A 1 84 ? -12.266 -4.531 -10.242 1 83.5 84 THR A O 1
ATOM 648 N N . HIS A 1 85 ? -12.695 -6.629 -10.938 1 90.62 85 HIS A N 1
ATOM 649 C CA . HIS A 1 85 ? -11.578 -7.145 -10.148 1 90.62 85 HIS A CA 1
ATOM 650 C C . HIS A 1 85 ? -10.242 -6.648 -10.688 1 90.62 85 HIS A C 1
ATOM 652 O O . HIS A 1 85 ? -9.359 -6.262 -9.922 1 90.62 85 HIS A O 1
ATOM 658 N N . LYS A 1 86 ? -10.141 -6.699 -11.969 1 93.12 86 LYS A N 1
ATOM 659 C CA . LYS A 1 86 ? -8.922 -6.172 -12.57 1 93.12 86 LYS A CA 1
ATOM 660 C C . LYS A 1 86 ? -8.727 -4.699 -12.219 1 93.12 86 LYS A C 1
ATOM 662 O O . LYS A 1 86 ? -7.633 -4.289 -11.836 1 93.12 86 LYS A O 1
ATOM 667 N N . LYS A 1 87 ? -9.781 -3.934 -12.328 1 91.81 87 LYS A N 1
ATOM 668 C CA . LYS A 1 87 ? -9.727 -2.51 -12.008 1 91.81 87 LYS A CA 1
ATOM 669 C C . LYS A 1 87 ? -9.367 -2.285 -10.547 1 91.81 87 LYS A C 1
ATOM 671 O O . LYS A 1 87 ? -8.578 -1.389 -10.227 1 91.81 87 LYS A O 1
ATOM 676 N N . MET A 1 88 ? -9.875 -3.107 -9.719 1 92.06 88 MET A N 1
ATOM 677 C CA . MET A 1 88 ? -9.625 -3 -8.281 1 92.06 88 MET A CA 1
ATOM 678 C C . MET A 1 88 ? -8.148 -3.207 -7.973 1 92.06 88 MET A C 1
ATOM 680 O O . MET A 1 88 ? -7.617 -2.609 -7.035 1 92.06 88 MET A O 1
ATOM 684 N N . LEU A 1 89 ? -7.551 -4.07 -8.719 1 95.94 89 LEU A N 1
ATOM 685 C CA . LEU A 1 89 ? -6.145 -4.375 -8.492 1 95.94 89 LEU A CA 1
ATOM 686 C C . LEU A 1 89 ? -5.246 -3.275 -9.055 1 95.94 89 LEU A C 1
ATOM 688 O O . LEU A 1 89 ? -4.238 -2.92 -8.438 1 95.94 89 LEU A O 1
ATOM 692 N N . LEU A 1 90 ? -5.641 -2.713 -10.164 1 96.25 90 LEU A N 1
ATOM 693 C CA . LEU A 1 90 ? -4.832 -1.707 -10.844 1 96.25 90 LEU A CA 1
ATOM 694 C C . LEU A 1 90 ? -5.043 -0.33 -10.219 1 96.25 90 LEU A C 1
ATOM 696 O O . LEU A 1 90 ? -4.152 0.524 -10.281 1 96.25 90 LEU A O 1
ATOM 700 N N . GLN A 1 91 ? -6.211 -0.15 -9.664 1 95.81 91 GLN A N 1
ATOM 701 C CA . GLN A 1 91 ? -6.566 1.096 -8.992 1 95.81 91 GLN A CA 1
ATOM 702 C C . GLN A 1 91 ? -7.297 0.825 -7.676 1 95.81 91 GLN A C 1
ATOM 704 O O . GLN A 1 91 ? -8.445 1.238 -7.5 1 95.81 91 GLN A O 1
ATOM 709 N N . PRO A 1 92 ? -6.523 0.186 -6.816 1 96.38 92 PRO A N 1
ATOM 710 C CA . PRO A 1 92 ? -7.18 -0.123 -5.543 1 96.38 92 PRO A CA 1
ATOM 711 C C . PRO A 1 92 ? -7.684 1.125 -4.82 1 96.38 92 PRO A C 1
ATOM 713 O O . PRO A 1 92 ? -7.031 2.172 -4.867 1 96.38 92 PRO A O 1
ATOM 716 N N . ILE A 1 93 ? -8.773 0.993 -4.16 1 94.31 93 ILE A N 1
ATOM 717 C CA . ILE A 1 93 ? -9.375 2.086 -3.4 1 94.31 93 ILE A CA 1
ATOM 718 C C . ILE A 1 93 ? -8.555 2.346 -2.139 1 94.31 93 ILE A C 1
ATOM 720 O O . ILE A 1 93 ? -8.125 1.406 -1.464 1 94.31 93 ILE A O 1
ATOM 724 N N . ASN A 1 94 ? -8.273 3.59 -1.921 1 94.62 94 ASN A N 1
ATOM 725 C CA . ASN A 1 94 ? -7.68 4.023 -0.659 1 94.62 94 ASN A CA 1
ATOM 726 C C . ASN A 1 94 ? -8.75 4.305 0.394 1 94.62 94 ASN A C 1
ATOM 728 O O . ASN A 1 94 ? -9.523 5.25 0.26 1 94.62 94 ASN A O 1
ATOM 732 N N . SER A 1 95 ? -8.727 3.535 1.417 1 91.25 95 SER A N 1
ATOM 733 C CA . SER A 1 95 ? -9.758 3.648 2.439 1 91.25 95 SER A CA 1
ATOM 734 C C . SER A 1 95 ? -9.672 4.984 3.17 1 91.25 95 SER A C 1
ATOM 736 O O . SER A 1 95 ? -10.594 5.375 3.881 1 91.25 95 SER A O 1
ATOM 738 N N . SER A 1 96 ? -8.578 5.699 2.996 1 93.06 96 SER A N 1
ATOM 739 C CA . SER A 1 96 ? -8.398 7.008 3.619 1 93.06 96 SER A CA 1
ATOM 740 C C . SER A 1 96 ? -8.484 8.125 2.588 1 93.06 96 SER A C 1
ATOM 742 O O . SER A 1 96 ? -7.949 9.219 2.801 1 93.06 96 SER A O 1
ATOM 744 N N . GLU A 1 97 ? -9.109 7.797 1.508 1 91.56 97 GLU A N 1
ATOM 745 C CA . GLU A 1 97 ? -9.148 8.758 0.411 1 91.56 97 GLU A CA 1
ATOM 746 C C . GLU A 1 97 ? -9.812 10.062 0.847 1 91.56 97 GLU A C 1
ATOM 748 O O . GLU A 1 97 ? -9.43 11.141 0.384 1 91.56 97 GLU A O 1
ATOM 753 N N . ASP A 1 98 ? -10.766 9.969 1.666 1 87.19 98 ASP A N 1
ATOM 754 C CA . ASP A 1 98 ? -11.469 11.164 2.125 1 87.19 98 ASP A CA 1
ATOM 755 C C . ASP A 1 98 ? -10.531 12.094 2.891 1 87.19 98 ASP A C 1
ATOM 757 O O . ASP A 1 98 ? -10.648 13.32 2.791 1 87.19 98 ASP A O 1
ATOM 761 N N . TYR A 1 99 ? -9.586 11.555 3.578 1 89.44 99 TYR A N 1
ATOM 762 C CA . TYR A 1 99 ? -8.578 12.359 4.273 1 89.44 99 TYR A CA 1
ATOM 763 C C . TYR A 1 99 ? -7.504 12.836 3.309 1 89.44 99 TYR A C 1
ATOM 765 O O . TYR A 1 99 ? -7.137 14.008 3.309 1 89.44 99 TYR A O 1
ATOM 773 N N . CYS A 1 100 ? -7.086 11.93 2.471 1 91.5 100 CYS A N 1
ATOM 774 C CA . CYS A 1 100 ? -5.992 12.211 1.553 1 91.5 100 CYS A CA 1
ATOM 775 C C . CYS A 1 100 ? -6.395 13.273 0.536 1 91.5 100 CYS A C 1
ATOM 777 O O . CYS A 1 100 ? -5.574 14.102 0.139 1 91.5 100 CYS A O 1
ATOM 779 N N . ASN A 1 101 ? -7.609 13.312 0.233 1 89.25 101 ASN A N 1
ATOM 780 C CA . ASN A 1 101 ? -8.094 14.242 -0.782 1 89.25 101 ASN A CA 1
ATOM 781 C C . ASN A 1 101 ? -8.148 15.672 -0.249 1 89.25 101 ASN A C 1
ATOM 783 O O . ASN A 1 101 ? -8.242 16.625 -1.024 1 89.25 101 ASN A O 1
ATOM 787 N N . SER A 1 102 ? -8.109 15.82 0.957 1 87.25 102 SER A N 1
ATOM 788 C CA . SER A 1 102 ? -8.109 17.156 1.561 1 87.25 102 SER A CA 1
ATOM 789 C C . SER A 1 102 ? -6.711 17.75 1.576 1 87.25 102 SER A C 1
ATOM 791 O O . SER A 1 102 ? -6.547 18.953 1.831 1 87.25 102 SER A O 1
ATOM 793 N N . LEU A 1 103 ? -5.727 16.969 1.268 1 91.56 103 LEU A N 1
ATOM 794 C CA . LEU A 1 103 ? -4.344 17.422 1.325 1 91.56 103 LEU A CA 1
ATOM 795 C C . LEU A 1 103 ? -4.012 18.297 0.114 1 91.56 103 LEU A C 1
ATOM 797 O O . LEU A 1 103 ? -4.352 17.938 -1.018 1 91.56 103 LEU A O 1
ATOM 801 N N . THR A 1 104 ? -3.301 19.359 0.397 1 88.38 104 THR A N 1
ATOM 802 C CA . THR A 1 104 ? -2.881 20.266 -0.671 1 88.38 104 THR A CA 1
ATOM 803 C C . THR A 1 104 ? -1.928 19.547 -1.63 1 88.38 104 THR A C 1
ATOM 805 O O . THR A 1 104 ? -1.964 19.797 -2.838 1 88.38 104 THR A O 1
ATOM 808 N N . LEU A 1 105 ? -1.145 18.594 -1.15 1 94.38 105 LEU A N 1
ATOM 809 C CA . LEU A 1 105 ? -0.115 17.938 -1.943 1 94.38 105 LEU A CA 1
ATOM 810 C C . LEU A 1 105 ? -0.467 16.469 -2.18 1 94.38 105 LEU A C 1
ATOM 812 O O . LEU A 1 105 ? 0.412 15.609 -2.164 1 94.38 105 LEU A O 1
ATOM 816 N N . ASN A 1 106 ? -1.725 16.219 -2.373 1 93.62 106 ASN A N 1
ATOM 817 C CA . ASN A 1 106 ? -2.172 14.859 -2.639 1 93.62 106 ASN A CA 1
ATOM 818 C C . ASN A 1 106 ? -1.696 14.367 -4.004 1 93.62 106 ASN A C 1
ATOM 820 O O . ASN A 1 106 ? -1.977 15 -5.023 1 93.62 106 ASN A O 1
ATOM 824 N N . ILE A 1 107 ? -1.021 13.273 -4.02 1 94.06 107 ILE A N 1
ATOM 825 C CA . ILE A 1 107 ? -0.482 12.758 -5.277 1 94.06 107 ILE A CA 1
ATOM 826 C C . ILE A 1 107 ? -1.275 11.531 -5.719 1 94.06 107 ILE A C 1
ATOM 828 O O . ILE A 1 107 ? -1.027 10.977 -6.793 1 94.06 107 ILE A O 1
ATOM 832 N N . ASP A 1 108 ? -2.164 11.055 -4.867 1 93.25 108 ASP A N 1
ATOM 833 C CA . ASP A 1 108 ? -3.01 9.922 -5.211 1 93.25 108 ASP A CA 1
ATOM 834 C C . ASP A 1 108 ? -4.031 10.297 -6.285 1 93.25 108 ASP A C 1
ATOM 836 O O . ASP A 1 108 ? -4.934 11.094 -6.031 1 93.25 108 ASP A O 1
ATOM 840 N N . ASP A 1 109 ? -3.957 9.734 -7.363 1 89.12 109 ASP A N 1
ATOM 841 C CA . ASP A 1 109 ? -4.832 10.062 -8.484 1 89.12 109 ASP A CA 1
ATOM 842 C C . ASP A 1 109 ? -5.965 9.047 -8.617 1 89.12 109 ASP A C 1
ATOM 844 O O . ASP A 1 109 ? -6.641 9 -9.641 1 89.12 109 ASP A O 1
ATOM 848 N N . THR A 1 110 ? -6.074 8.18 -7.676 1 92.12 110 THR A N 1
ATOM 849 C CA . THR A 1 110 ? -7.16 7.211 -7.691 1 92.12 110 THR A CA 1
ATOM 850 C C . THR A 1 110 ? -8.516 7.91 -7.586 1 92.12 110 THR A C 1
ATOM 852 O O . THR A 1 110 ? -8.695 8.789 -6.738 1 92.12 110 THR A O 1
ATOM 855 N N . PRO A 1 111 ? -9.414 7.578 -8.43 1 88.62 111 PRO A N 1
ATOM 856 C CA . PRO A 1 111 ? -10.742 8.18 -8.328 1 88.62 111 PRO A CA 1
ATOM 857 C C . PRO A 1 111 ? -11.438 7.859 -7.008 1 88.62 111 PRO A C 1
ATOM 859 O O . PRO A 1 111 ? -11.195 6.805 -6.418 1 88.62 111 PRO A O 1
ATOM 862 N N . LEU A 1 112 ? -12.289 8.75 -6.656 1 89.75 112 LEU A N 1
ATOM 863 C CA . LEU A 1 112 ? -13.047 8.539 -5.434 1 89.75 112 LEU A CA 1
ATOM 864 C C . LEU A 1 112 ? -13.969 7.332 -5.57 1 89.75 112 LEU A C 1
ATOM 866 O O . LEU A 1 112 ? -14.586 7.129 -6.617 1 89.75 112 LEU A O 1
ATOM 870 N N . ALA A 1 113 ? -13.992 6.621 -4.531 1 90.25 113 ALA A N 1
ATOM 871 C CA . ALA A 1 113 ? -14.758 5.379 -4.578 1 90.25 113 ALA A CA 1
ATOM 872 C C . ALA A 1 113 ? -16.219 5.625 -4.215 1 90.25 113 ALA A C 1
ATOM 874 O O . ALA A 1 113 ? -16.531 6.508 -3.41 1 90.25 113 ALA A O 1
ATOM 875 N N . THR A 1 114 ? -17.047 4.863 -4.879 1 91.12 114 THR A N 1
ATOM 876 C CA . THR A 1 114 ? -18.453 4.766 -4.531 1 91.12 114 THR A CA 1
ATOM 877 C C . THR A 1 114 ? -18.797 3.355 -4.055 1 91.12 114 THR A C 1
ATOM 879 O O . THR A 1 114 ? -18.344 2.369 -4.637 1 91.12 114 THR A O 1
ATOM 882 N N . TYR A 1 115 ? -19.562 3.324 -3.008 1 93.19 115 TYR A N 1
ATOM 883 C CA . TYR A 1 115 ? -20.016 2.047 -2.471 1 93.19 115 TYR A CA 1
ATOM 884 C C . TYR A 1 115 ? -21.531 1.909 -2.602 1 93.19 115 TYR A C 1
ATOM 886 O O . TYR A 1 115 ? -22.234 2.906 -2.76 1 93.19 115 TYR A O 1
ATOM 894 N N . PHE A 1 116 ? -21.922 0.677 -2.484 1 92.88 116 PHE A N 1
ATOM 895 C CA . PHE A 1 116 ? -23.328 0.385 -2.701 1 92.88 116 PHE A CA 1
ATOM 896 C C . PHE A 1 116 ? -23.922 -0.372 -1.515 1 92.88 116 PHE A C 1
ATOM 898 O O . PHE A 1 116 ? -23.266 -1.252 -0.95 1 92.88 116 PHE A O 1
ATOM 905 N N . LEU A 1 117 ? -25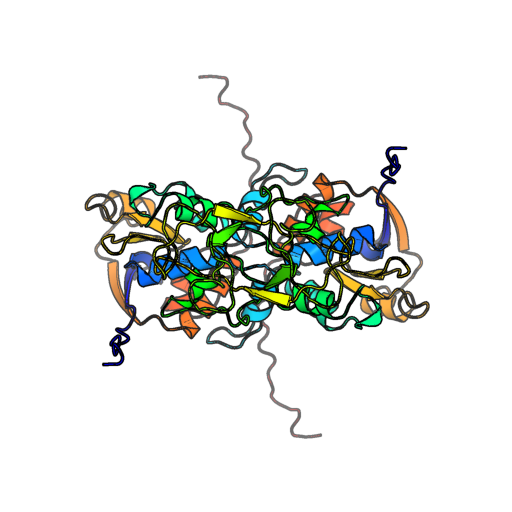.141 0.014 -1.242 1 93.94 117 LEU A N 1
ATOM 906 C CA . LEU A 1 117 ? -25.891 -0.646 -0.178 1 93.94 117 LEU A CA 1
ATOM 907 C C . LEU A 1 117 ? -27.188 -1.229 -0.711 1 93.94 117 LEU A C 1
ATOM 909 O O . LEU A 1 117 ? -27.719 -0.773 -1.733 1 93.94 117 LEU A O 1
ATOM 913 N N . CYS A 1 118 ? -27.594 -2.168 0.071 1 92.88 118 CYS A N 1
ATOM 914 C CA . CYS A 1 118 ? -28.906 -2.732 -0.214 1 92.88 118 CYS A CA 1
ATOM 915 C C . CYS A 1 118 ? -29.984 -1.662 -0.133 1 92.88 118 CYS A C 1
ATOM 917 O O . CYS A 1 118 ? -29.875 -0.727 0.663 1 92.88 118 CYS A O 1
ATOM 919 N N . THR A 1 119 ? -31.016 -1.899 -0.944 1 90.75 119 THR A N 1
ATOM 920 C CA . THR A 1 119 ? -32.188 -1.015 -0.913 1 90.75 119 THR A CA 1
ATOM 921 C C . THR A 1 119 ? -32.781 -0.978 0.483 1 90.75 119 THR A C 1
ATOM 923 O O . THR A 1 119 ? -33.312 0.059 0.917 1 90.75 119 THR A O 1
ATOM 926 N N . ILE A 1 120 ? -32.688 -2.113 1.077 1 87.88 120 ILE A N 1
ATOM 927 C CA . ILE A 1 120 ? -33.156 -2.219 2.459 1 87.88 120 ILE A CA 1
ATOM 928 C C . ILE A 1 120 ? -31.938 -2.199 3.4 1 87.88 120 ILE A C 1
ATOM 930 O O . ILE A 1 120 ? -31.203 -3.188 3.5 1 87.88 120 ILE A O 1
ATOM 934 N N . VAL A 1 121 ? -31.797 -1.031 4.027 1 86.56 121 VAL A N 1
ATOM 935 C CA . VAL A 1 121 ? -30.672 -0.911 4.949 1 86.56 121 VAL A CA 1
ATOM 936 C C . VAL A 1 121 ? -31.156 -1.167 6.379 1 86.56 121 VAL A C 1
ATOM 938 O O . VAL A 1 121 ? -31.938 -0.39 6.926 1 86.56 121 VAL A O 1
ATOM 941 N N . ASP A 1 122 ? -30.703 -2.229 6.914 1 83.12 122 ASP A N 1
ATOM 942 C CA . ASP A 1 122 ? -31.031 -2.566 8.297 1 83.12 122 ASP A CA 1
ATOM 943 C C . ASP A 1 122 ? -29.938 -3.434 8.922 1 83.12 122 ASP A C 1
ATOM 945 O O . ASP A 1 122 ? -28.859 -3.596 8.344 1 83.12 122 ASP A O 1
ATOM 949 N N . ASP A 1 123 ? -30.188 -3.885 10.078 1 81.88 123 ASP A N 1
ATOM 950 C CA . ASP A 1 123 ? -29.141 -4.578 10.82 1 81.88 123 ASP A CA 1
ATOM 951 C C . ASP A 1 123 ? -29.125 -6.066 10.492 1 81.88 123 ASP A C 1
ATOM 953 O O . ASP A 1 123 ? -28.391 -6.836 11.102 1 81.88 123 ASP A O 1
ATOM 957 N N . SER A 1 124 ? -29.875 -6.352 9.484 1 80.69 124 SER A N 1
ATOM 958 C CA . SER A 1 124 ? -29.844 -7.746 9.062 1 80.69 124 SER A CA 1
ATOM 959 C C . SER A 1 124 ? -28.594 -8.047 8.242 1 80.69 124 SER A C 1
ATOM 961 O O . SER A 1 124 ? -27.906 -7.125 7.789 1 80.69 124 SER A O 1
ATOM 963 N N . CYS A 1 125 ? -28.312 -9.281 8.062 1 75.19 125 CYS A N 1
ATOM 964 C CA . CYS A 1 125 ? -27.125 -9.734 7.332 1 75.19 125 CYS A CA 1
ATOM 965 C C . CYS A 1 125 ? -27.141 -9.203 5.906 1 75.19 125 CYS A C 1
ATOM 967 O O . CYS A 1 125 ? -26.078 -8.883 5.352 1 75.19 125 CYS A O 1
ATOM 969 N N . CYS A 1 126 ? -28.312 -9.023 5.434 1 77.12 126 CYS A N 1
ATOM 970 C CA . CYS A 1 126 ? -28.391 -8.57 4.047 1 77.12 126 CYS A CA 1
ATOM 971 C C . CYS A 1 126 ? -28.391 -7.047 3.977 1 77.12 126 CYS A C 1
ATOM 973 O O . CYS A 1 126 ? -27.984 -6.469 2.963 1 77.12 126 CYS A O 1
ATOM 975 N N . GLY A 1 127 ? -28.75 -6.504 5.078 1 84 127 GLY A N 1
ATOM 976 C CA . GLY A 1 127 ? -28.922 -5.059 5.066 1 84 127 GLY A CA 1
ATOM 977 C C . GLY A 1 127 ? -27.672 -4.316 5.496 1 84 127 GLY A C 1
ATOM 978 O O . GLY A 1 127 ? -27.578 -3.094 5.352 1 84 127 GLY A O 1
ATOM 979 N N . ASN A 1 128 ? -26.688 -5.02 5.879 1 89.81 128 ASN A N 1
ATOM 980 C CA . ASN A 1 128 ? -25.516 -4.336 6.43 1 89.81 128 ASN A CA 1
ATOM 981 C C . ASN A 1 128 ? -24.281 -4.555 5.559 1 89.81 128 ASN A C 1
ATOM 983 O O . ASN A 1 128 ? -23.156 -4.32 6.004 1 89.81 128 ASN A O 1
ATOM 987 N N . GLY A 1 129 ? -24.562 -5.031 4.32 1 93.12 129 GLY A N 1
ATOM 988 C CA . GLY A 1 129 ? -23.453 -5.25 3.406 1 93.12 129 GLY A CA 1
ATOM 989 C C . GLY A 1 129 ? -23.078 -4.008 2.623 1 93.12 129 GLY A C 1
ATOM 990 O O . GLY A 1 129 ? -23.938 -3.291 2.127 1 93.12 129 GLY A O 1
ATOM 991 N N . LEU A 1 130 ? -21.812 -3.756 2.654 1 94.06 130 LEU A N 1
ATOM 992 C CA . LEU A 1 130 ? -21.234 -2.721 1.812 1 94.06 130 LEU A CA 1
ATOM 993 C C . LEU A 1 130 ? -20.531 -3.334 0.604 1 94.06 130 LEU A C 1
ATOM 995 O O . LEU A 1 130 ? -19.703 -4.234 0.751 1 94.06 130 LEU A O 1
ATOM 999 N N . TYR A 1 131 ? -20.844 -2.834 -0.546 1 91.38 131 TYR A N 1
ATOM 1000 C CA . TYR A 1 131 ? -20.344 -3.473 -1.757 1 91.38 131 TYR A CA 1
ATOM 1001 C C . TYR A 1 131 ? -19.625 -2.463 -2.646 1 91.38 131 TYR A C 1
ATOM 1003 O O . TYR A 1 131 ? -19.969 -1.279 -2.66 1 91.38 131 TYR A O 1
ATOM 1011 N N . THR A 1 132 ? -18.703 -2.992 -3.439 1 88.38 132 THR A N 1
ATOM 1012 C CA . THR A 1 132 ? -17.938 -2.127 -4.34 1 88.38 132 THR A CA 1
ATOM 1013 C C . THR A 1 132 ? -18.531 -2.164 -5.746 1 88.38 132 THR A C 1
ATOM 1015 O O . THR A 1 132 ? -18.094 -1.424 -6.629 1 88.38 132 THR A O 1
ATOM 1018 N N . SER A 1 133 ? -19.516 -2.994 -5.949 1 86.56 133 SER A N 1
ATOM 1019 C CA . SER A 1 133 ? -20.234 -3.078 -7.219 1 86.56 133 SER A CA 1
ATOM 1020 C C . SER A 1 133 ? -21.719 -3.303 -6.996 1 86.56 133 SER A C 1
ATOM 1022 O O . SER A 1 133 ? -22.125 -3.918 -6.004 1 86.56 133 SER A O 1
ATOM 1024 N N . SER A 1 134 ? -22.516 -2.869 -7.945 1 88.44 134 SER A N 1
ATOM 1025 C CA . SER A 1 134 ? -23.969 -3.016 -7.852 1 88.44 134 SER A CA 1
ATOM 1026 C C . SER A 1 134 ? -24.484 -4.059 -8.836 1 88.44 134 SER A C 1
ATOM 1028 O O . SER A 1 134 ? -25.688 -4.141 -9.086 1 88.44 134 SER A O 1
ATOM 1030 N N . ASP A 1 135 ? -23.516 -4.785 -9.422 1 84.81 135 ASP A N 1
ATOM 1031 C CA . ASP A 1 135 ? -23.875 -5.727 -10.477 1 84.81 135 ASP A CA 1
ATOM 1032 C C . ASP A 1 135 ? -24.703 -6.883 -9.93 1 84.81 135 ASP A C 1
ATOM 1034 O O . ASP A 1 135 ? -25.438 -7.535 -10.664 1 84.81 135 ASP A O 1
ATOM 1038 N N . ASN A 1 136 ? -24.562 -7.18 -8.703 1 87.31 136 ASN A N 1
ATOM 1039 C CA . ASN A 1 136 ? -25.25 -8.289 -8.055 1 87.31 136 ASN A CA 1
ATOM 1040 C C . ASN A 1 136 ? -26.188 -7.801 -6.957 1 87.31 136 ASN A C 1
ATOM 1042 O O . ASN A 1 136 ? -26.062 -6.672 -6.477 1 87.31 136 ASN A O 1
ATOM 1046 N N . ASN A 1 137 ? -27.094 -8.68 -6.652 1 91.06 137 ASN A N 1
ATOM 1047 C CA . ASN A 1 137 ? -27.984 -8.406 -5.523 1 91.06 137 ASN A CA 1
ATOM 1048 C C . ASN A 1 137 ? -27.312 -8.758 -4.195 1 91.06 137 ASN A C 1
ATOM 1050 O O . ASN A 1 137 ? -26.328 -9.5 -4.164 1 91.06 137 ASN A O 1
ATOM 1054 N N . CYS A 1 138 ? -27.922 -8.141 -3.18 1 90.12 138 CYS A N 1
ATOM 1055 C CA . CYS A 1 138 ? -27.406 -8.484 -1.858 1 90.12 138 CYS A CA 1
ATOM 1056 C C . CYS A 1 138 ? -27.766 -9.922 -1.5 1 90.12 138 CYS A C 1
ATOM 1058 O O . CYS A 1 138 ? -28.391 -10.633 -2.293 1 90.12 138 CYS A O 1
ATOM 1060 N N . ALA A 1 139 ? -27.312 -10.367 -0.364 1 85.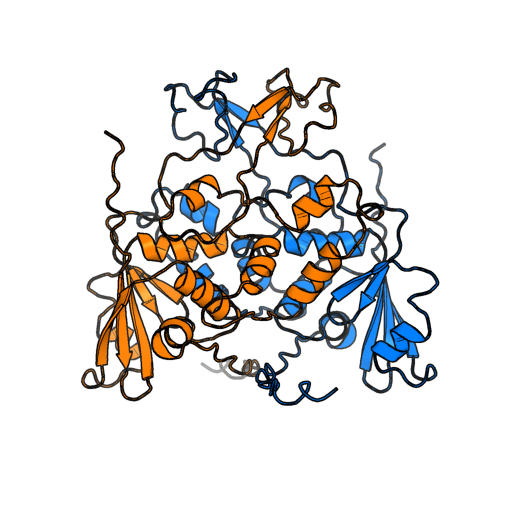56 139 ALA A N 1
ATOM 1061 C CA . ALA A 1 139 ? -27.531 -11.742 0.074 1 85.56 139 ALA A CA 1
ATOM 1062 C C . ALA A 1 139 ? -29.016 -12.039 0.242 1 85.56 139 ALA A C 1
ATOM 1064 O O . ALA A 1 139 ? -29.453 -13.188 0.125 1 85.56 139 ALA A O 1
ATOM 1065 N N . GLY A 1 140 ? -29.828 -11.062 0.473 1 87.31 140 GLY A N 1
ATOM 1066 C CA . GLY A 1 140 ? -31.266 -11.219 0.63 1 87.31 140 GLY A CA 1
ATOM 1067 C C . GLY A 1 140 ? -32 -11.164 -0.686 1 87.31 140 GLY A C 1
ATOM 1068 O O . GLY A 1 140 ? -33.25 -11.305 -0.712 1 87.31 140 GLY A O 1
ATOM 1069 N N . GLY A 1 141 ? -31.219 -10.93 -1.724 1 90.75 141 GLY A N 1
ATOM 1070 C CA . GLY A 1 141 ? -31.828 -10.938 -3.045 1 90.75 141 GLY A CA 1
ATOM 1071 C C . GLY A 1 141 ? -32.312 -9.57 -3.486 1 90.75 141 GLY A C 1
ATOM 1072 O O . GLY A 1 141 ? -32.938 -9.43 -4.539 1 90.75 141 GLY A O 1
ATOM 1073 N N . ASN A 1 142 ? -32.094 -8.586 -2.721 1 92.94 142 ASN A N 1
ATOM 1074 C CA . ASN A 1 142 ? -32.531 -7.223 -3.053 1 92.94 142 ASN A CA 1
ATOM 1075 C C . ASN A 1 142 ? -31.453 -6.484 -3.846 1 92.94 142 ASN A C 1
ATOM 1077 O O . ASN A 1 142 ? -30.25 -6.75 -3.676 1 92.94 142 ASN A O 1
ATOM 1081 N N . PRO A 1 143 ? -31.844 -5.543 -4.668 1 94.12 143 PRO A N 1
ATOM 1082 C CA . PRO A 1 143 ? -30.859 -4.766 -5.43 1 94.12 143 PRO A CA 1
ATOM 1083 C C . PRO A 1 143 ? -30.078 -3.799 -4.559 1 94.12 143 PRO A C 1
ATOM 1085 O O . PRO A 1 143 ? -30.516 -3.445 -3.461 1 94.12 143 PRO A O 1
ATOM 1088 N N . LEU A 1 144 ? -28.953 -3.473 -5.012 1 93.12 144 LEU A N 1
ATOM 1089 C CA . LEU A 1 144 ? -28.094 -2.479 -4.375 1 93.12 144 LEU A CA 1
ATOM 1090 C C . LEU A 1 144 ? -28.344 -1.094 -4.961 1 93.12 144 LEU A C 1
ATOM 1092 O O . LEU A 1 144 ? -27.719 -0.721 -5.961 1 93.12 144 LEU A O 1
ATOM 1096 N N . THR A 1 145 ? -29.172 -0.264 -4.258 1 91.81 145 THR A N 1
ATOM 1097 C CA . THR A 1 145 ? -29.625 0.954 -4.922 1 91.81 145 THR A CA 1
ATOM 1098 C C . THR A 1 145 ? -29.078 2.189 -4.215 1 91.81 145 THR A C 1
ATOM 1100 O O . THR A 1 145 ? -29.109 3.293 -4.762 1 91.81 145 THR A O 1
ATOM 1103 N N . HIS A 1 146 ? -28.594 2.055 -3.01 1 92.12 146 HIS A N 1
ATOM 1104 C CA . HIS A 1 146 ? -28.062 3.215 -2.291 1 92.12 146 HIS A CA 1
ATOM 1105 C C . HIS A 1 146 ? -26.578 3.416 -2.566 1 92.12 146 HIS A C 1
ATOM 1107 O O . HIS A 1 146 ? -25.797 2.477 -2.451 1 92.12 146 HIS A O 1
ATOM 1113 N N . LEU A 1 147 ? -26.281 4.621 -2.918 1 93.38 147 LEU A N 1
ATOM 1114 C CA . LEU A 1 147 ? -24.891 4.988 -3.156 1 93.38 147 LEU A CA 1
ATOM 1115 C C . LEU A 1 147 ? -24.328 5.781 -1.98 1 93.38 147 LEU A C 1
ATOM 1117 O O . LEU A 1 147 ? -24.953 6.738 -1.516 1 93.38 147 LEU A O 1
ATOM 1121 N N . VAL A 1 148 ? -23.203 5.332 -1.526 1 93.75 148 VAL A N 1
ATOM 1122 C CA . VAL A 1 148 ? -22.578 6.047 -0.425 1 93.75 148 VAL A CA 1
ATOM 1123 C C . VAL A 1 148 ? -21.094 6.266 -0.732 1 93.75 148 VAL A C 1
ATOM 1125 O O . VAL A 1 148 ? -20.516 5.566 -1.567 1 93.75 148 VAL A O 1
ATOM 1128 N N . SER A 1 149 ? -20.531 7.25 -0.119 1 93.19 149 SER A N 1
ATOM 1129 C CA . SER A 1 149 ? -19.109 7.562 -0.305 1 93.19 149 SER A CA 1
ATOM 1130 C C . SER A 1 149 ? -18.453 7.953 1.014 1 93.19 149 SER A C 1
ATOM 1132 O O . SER A 1 149 ? -19.141 8.391 1.946 1 93.19 149 SER A O 1
ATOM 1134 N N . LEU A 1 150 ? -17.203 7.781 1.017 1 92.31 150 LEU A N 1
ATOM 1135 C CA . LEU A 1 150 ? -16.438 8.094 2.223 1 92.31 150 LEU A CA 1
ATOM 1136 C C . LEU A 1 150 ? -16.453 9.594 2.496 1 92.31 150 LEU A C 1
ATOM 1138 O O . LEU A 1 150 ? -16.312 10.398 1.574 1 92.31 150 LEU A O 1
ATOM 1142 N N . LYS A 1 151 ? -16.688 9.906 3.77 1 89.25 151 LYS A N 1
ATOM 1143 C CA . LYS A 1 151 ? -16.656 11.289 4.234 1 89.25 151 LYS A CA 1
ATOM 1144 C C . LYS A 1 151 ? -15.773 11.43 5.48 1 89.25 151 LYS A C 1
ATOM 1146 O O . LYS A 1 151 ? -15.602 10.469 6.234 1 89.25 151 LYS A O 1
ATOM 1151 N N . HIS A 1 152 ? -15.164 12.602 5.535 1 81.25 152 HIS A N 1
ATOM 1152 C CA . HIS A 1 152 ? -14.32 12.859 6.691 1 81.25 152 HIS A CA 1
ATOM 1153 C C . HIS A 1 152 ? -14.812 14.062 7.484 1 81.25 152 HIS A C 1
ATOM 1155 O O . HIS A 1 152 ? -15.539 14.906 6.949 1 81.25 152 HIS A O 1
ATOM 1161 N N . PHE A 1 153 ? -14.344 14.078 8.703 1 77.06 153 PHE A N 1
ATOM 1162 C CA . PHE A 1 153 ? -14.688 15.195 9.57 1 77.06 153 PHE A CA 1
ATOM 1163 C C . PHE A 1 153 ? -13.531 16.172 9.672 1 77.06 153 PHE A C 1
ATOM 1165 O O . PHE A 1 153 ? -13.727 17.344 10.023 1 77.06 153 PHE A O 1
ATOM 1172 N N . HIS A 1 154 ? -12.352 15.672 9.344 1 77.75 154 HIS A N 1
ATOM 1173 C CA . HIS A 1 154 ? -11.141 16.469 9.555 1 77.75 154 HIS A CA 1
ATOM 1174 C C . HIS A 1 154 ? -10.266 16.469 8.312 1 77.75 154 HIS A C 1
ATOM 1176 O O . HIS A 1 154 ? -10.383 15.594 7.457 1 77.75 154 HIS A O 1
ATOM 1182 N N . GLU A 1 155 ? -9.508 17.531 8.367 1 83.31 155 GLU A N 1
ATOM 1183 C CA . GLU A 1 155 ? -8.555 17.625 7.262 1 83.31 155 GLU A CA 1
ATOM 1184 C C . GLU A 1 155 ? -7.172 17.141 7.676 1 83.31 155 GLU A C 1
ATOM 1186 O O . GLU A 1 155 ? -6.566 17.672 8.602 1 83.31 155 GLU A O 1
ATOM 1191 N N . GLY A 1 156 ? -6.797 16.125 7.023 1 90.19 156 GLY A N 1
ATOM 1192 C CA . GLY A 1 156 ? -5.477 15.594 7.309 1 90.19 156 GLY A CA 1
ATOM 1193 C C . GLY A 1 156 ? -5.461 14.633 8.484 1 90.19 156 GLY A C 1
ATOM 1194 O O . GLY A 1 156 ? -6.484 14.039 8.82 1 90.19 156 GLY A O 1
ATOM 1195 N N . PHE A 1 157 ? -4.254 14.414 9.07 1 93.44 157 PHE A N 1
ATOM 1196 C CA . PHE A 1 157 ? -4.09 13.391 10.094 1 93.44 157 PHE A CA 1
ATOM 1197 C C . PHE A 1 157 ? -3.574 13.992 11.391 1 93.44 157 PHE A C 1
ATOM 1199 O O . PHE A 1 157 ? -3.996 13.602 12.477 1 93.44 157 PHE A O 1
ATOM 1206 N N . VAL A 1 158 ? -2.711 15.008 11.266 1 93.88 158 VAL A N 1
ATOM 1207 C CA . VAL A 1 158 ? -2.031 15.523 12.445 1 93.88 158 VAL A CA 1
ATOM 1208 C C . VAL A 1 158 ? -2.611 16.891 12.82 1 93.88 158 VAL A C 1
ATOM 1210 O O . VAL A 1 158 ? -3.303 17.516 12.016 1 93.88 158 VAL A O 1
ATOM 1213 N N . THR A 1 159 ? -2.291 17.281 14.016 1 90.81 159 THR A N 1
ATOM 1214 C CA . THR A 1 159 ? -2.814 18.547 14.523 1 90.81 159 THR A CA 1
ATOM 1215 C C . THR A 1 159 ? -2.107 19.734 13.875 1 90.81 159 THR A C 1
ATOM 1217 O O . THR A 1 159 ? -0.934 19.641 13.508 1 90.81 159 THR A O 1
ATOM 1220 N N . SER A 1 160 ? -2.777 20.812 13.711 1 85.31 160 SER A N 1
ATOM 1221 C CA . SER A 1 160 ? -2.26 21.984 13.023 1 85.31 160 SER A CA 1
ATOM 1222 C C . SER A 1 160 ? -1.306 22.766 13.922 1 85.31 160 SER A C 1
ATOM 1224 O O . SER A 1 160 ? -0.496 23.562 13.438 1 85.31 160 SER A O 1
ATOM 1226 N N . SER A 1 161 ? -1.323 22.594 15.094 1 81.62 161 SER A N 1
ATOM 1227 C CA . SER A 1 161 ? -0.556 23.406 16.031 1 81.62 161 SER A CA 1
ATOM 1228 C C . SER A 1 161 ? 0.845 22.844 16.234 1 81.62 161 SER A C 1
ATOM 1230 O O . SER A 1 161 ? 1.695 23.484 16.859 1 81.62 161 SER A O 1
ATOM 1232 N N . ALA A 1 162 ? 1.101 21.766 15.609 1 81.75 162 ALA A N 1
ATOM 1233 C CA . ALA A 1 162 ? 2.369 21.109 15.906 1 81.75 162 ALA A CA 1
ATOM 1234 C C . ALA A 1 162 ? 3.396 21.375 14.805 1 81.75 162 ALA A C 1
ATOM 1236 O O . ALA A 1 162 ? 3.033 21.578 13.648 1 81.75 162 ALA A O 1
ATOM 1237 N N . SER A 1 163 ? 4.578 21.594 15.234 1 89.12 163 SER A N 1
ATOM 1238 C CA . SER A 1 163 ? 5.734 21.594 14.344 1 89.12 163 SER A CA 1
ATOM 1239 C C . SER A 1 163 ? 6.586 20.344 14.531 1 89.12 163 SER A C 1
ATOM 1241 O O . SER A 1 163 ? 6.695 19.828 15.641 1 89.12 163 SER A O 1
ATOM 1243 N N . PHE A 1 164 ? 7.195 19.906 13.43 1 92.75 164 PHE A N 1
ATOM 1244 C CA . PHE A 1 164 ? 7.891 18.641 13.484 1 92.75 164 PHE A CA 1
ATOM 1245 C C . PHE A 1 164 ? 9.312 18.766 12.945 1 92.75 164 PHE A C 1
ATOM 1247 O O . PHE A 1 164 ? 9.609 19.688 12.18 1 92.75 164 PHE A O 1
ATOM 1254 N N . VAL A 1 165 ? 10.086 17.922 13.43 1 92 165 VAL A N 1
ATOM 1255 C CA . VAL A 1 165 ? 11.422 17.703 12.891 1 92 165 VAL A CA 1
ATOM 1256 C C . VAL A 1 165 ? 11.492 16.344 12.211 1 92 165 VAL A C 1
ATOM 1258 O O . VAL A 1 165 ? 11.008 15.344 12.758 1 92 165 VAL A O 1
ATOM 1261 N N . ILE A 1 166 ? 12.039 16.312 11.039 1 94.25 166 ILE A N 1
ATOM 1262 C CA . ILE A 1 166 ? 12.117 15.094 10.25 1 94.25 166 ILE A CA 1
ATOM 1263 C C . ILE A 1 166 ? 13.562 14.82 9.859 1 94.25 166 ILE A C 1
ATOM 1265 O O . ILE A 1 166 ? 14.227 15.664 9.25 1 94.25 166 ILE A O 1
ATOM 1269 N N . THR A 1 167 ? 14.07 13.688 10.148 1 92.81 167 THR A N 1
ATOM 1270 C CA . THR A 1 167 ? 15.43 13.32 9.773 1 92.81 167 THR A CA 1
ATOM 1271 C C . 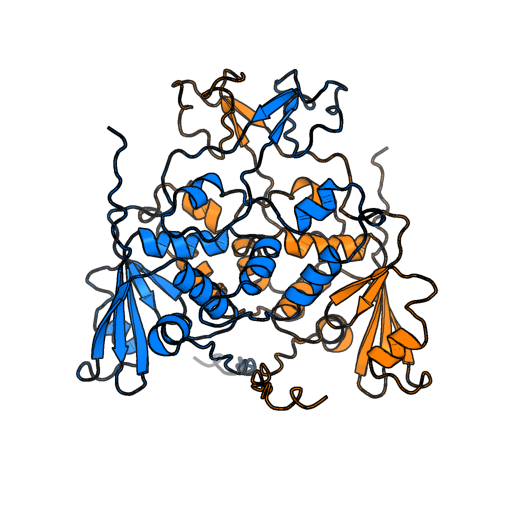THR A 1 167 ? 15.492 12.891 8.312 1 92.81 167 THR A C 1
ATOM 1273 O O . THR A 1 167 ? 14.453 12.68 7.676 1 92.81 167 THR A O 1
ATOM 1276 N N . ASP A 1 168 ? 16.703 12.719 7.824 1 93.81 168 ASP A N 1
ATOM 1277 C CA . ASP A 1 168 ? 16.891 12.398 6.414 1 93.81 168 ASP A CA 1
ATOM 1278 C C . ASP A 1 168 ? 16.25 11.062 6.059 1 93.81 168 ASP A C 1
ATOM 1280 O O . ASP A 1 168 ? 15.812 10.867 4.918 1 93.81 168 ASP A O 1
ATOM 1284 N N . ASP A 1 169 ? 16.203 10.117 6.969 1 93.69 169 ASP A N 1
ATOM 1285 C CA . ASP A 1 169 ? 15.594 8.812 6.734 1 93.69 169 ASP A CA 1
ATOM 1286 C C . ASP A 1 169 ? 14.125 8.805 7.148 1 93.69 169 ASP A C 1
ATOM 1288 O O . ASP A 1 169 ? 13.555 7.742 7.426 1 93.69 169 ASP A O 1
ATOM 1292 N N . LEU A 1 170 ? 13.422 9.969 7.355 1 96.31 170 LEU A N 1
ATOM 1293 C CA . LEU A 1 170 ? 11.992 10.227 7.453 1 96.31 170 LEU A CA 1
ATOM 1294 C C . LEU A 1 170 ? 11.461 9.836 8.828 1 96.31 170 LEU A C 1
ATOM 1296 O O . LEU A 1 170 ? 10.32 9.391 8.961 1 96.31 170 LEU A O 1
ATOM 1300 N N . ILE A 1 171 ? 12.336 9.93 9.805 1 94.62 171 ILE A N 1
ATOM 1301 C CA . ILE A 1 171 ? 11.844 9.844 11.18 1 94.62 171 ILE A CA 1
ATOM 1302 C C . ILE A 1 171 ? 11.195 11.164 11.578 1 94.62 171 ILE A C 1
ATOM 1304 O O . ILE A 1 171 ? 11.859 12.203 11.594 1 94.62 171 ILE A O 1
ATOM 1308 N N 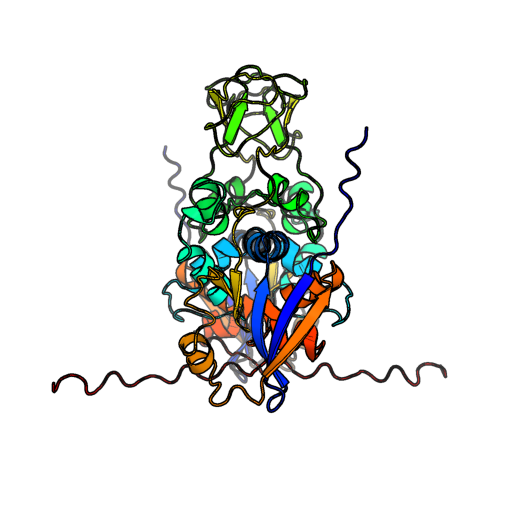. VAL A 1 172 ? 9.969 11.148 11.922 1 94.62 172 VAL A N 1
ATOM 1309 C CA . VAL A 1 172 ? 9.195 12.328 12.289 1 94.62 172 VAL A CA 1
ATOM 1310 C C . VAL A 1 172 ? 9.125 12.453 13.805 1 94.62 172 VAL A C 1
ATOM 1312 O O . VAL A 1 172 ? 8.742 11.508 14.492 1 94.62 172 VAL A O 1
ATOM 1315 N N . MET A 1 173 ? 9.477 13.555 14.266 1 91.19 173 MET A N 1
ATOM 1316 C CA . MET A 1 173 ? 9.445 13.852 15.695 1 91.19 173 MET A CA 1
ATOM 1317 C C . MET A 1 173 ? 8.875 15.242 15.953 1 91.19 173 MET A C 1
ATOM 1319 O O . MET A 1 173 ? 9.016 16.141 15.117 1 91.19 173 MET A O 1
ATOM 1323 N N . PRO A 1 174 ? 8.258 15.336 17.094 1 89.5 174 PRO A N 1
ATOM 1324 C CA . PRO A 1 174 ? 7.816 16.688 17.438 1 89.5 174 PRO A CA 1
ATOM 1325 C C . PRO A 1 174 ? 8.984 17.656 17.609 1 89.5 174 PRO A C 1
ATOM 1327 O O . PRO A 1 174 ? 10.055 17.281 18.078 1 89.5 174 PRO A O 1
ATOM 1330 N N . ASN A 1 175 ? 8.742 18.859 17.094 1 84.25 175 ASN A N 1
ATOM 1331 C CA . ASN A 1 175 ? 9.742 19.906 17.266 1 84.25 175 ASN A CA 1
ATOM 1332 C C . ASN A 1 175 ? 9.766 20.422 18.688 1 84.25 175 ASN A C 1
ATOM 1334 O O . ASN A 1 175 ? 9.109 21.422 19.016 1 84.25 175 ASN A O 1
ATOM 1338 N N . SER A 1 176 ? 10 19.562 19.594 1 69.31 176 SER A N 1
ATOM 1339 C CA . SER A 1 176 ? 10.117 20.078 20.953 1 69.31 176 SER A CA 1
ATOM 1340 C C . SER A 1 176 ? 11.445 20.812 21.156 1 69.31 176 SER A C 1
ATOM 1342 O O . SER A 1 176 ? 12.438 20.5 20.484 1 69.31 176 SER A O 1
ATOM 1344 N N . LYS A 1 177 ? 11.359 22.062 21.516 1 56.66 177 LYS A N 1
ATOM 1345 C CA . LYS A 1 177 ? 12.484 22.953 21.781 1 56.66 177 LYS A CA 1
ATOM 1346 C C . LYS A 1 177 ? 13.75 22.172 22.125 1 56.66 177 LYS A C 1
ATOM 1348 O O . LYS A 1 177 ? 14.859 22.625 21.859 1 56.66 177 LYS A O 1
ATOM 1353 N N . HIS A 1 178 ? 13.547 20.969 22.531 1 51.34 178 HIS A N 1
ATOM 1354 C CA . HIS A 1 178 ? 14.711 20.25 23.031 1 51.34 178 HIS A CA 1
ATOM 1355 C C . HIS A 1 178 ? 15.344 19.391 21.938 1 51.34 178 HIS A C 1
ATOM 1357 O O . HIS A 1 178 ? 16.5 18.984 22.047 1 51.34 178 HIS A O 1
ATOM 1363 N N . VAL A 1 179 ? 14.641 18.922 20.969 1 51.31 179 VAL A N 1
ATOM 1364 C CA . VAL A 1 179 ? 15.172 17.953 20.016 1 51.31 179 VAL A CA 1
ATOM 1365 C C . VAL A 1 179 ? 16.219 18.609 19.141 1 51.31 179 VAL A C 1
ATOM 1367 O O . VAL A 1 179 ? 17.281 18.016 18.875 1 51.31 179 VAL A O 1
ATOM 1370 N N . THR A 1 180 ? 15.797 19.812 18.484 1 54.28 180 THR A N 1
ATOM 1371 C CA . THR A 1 180 ? 16.75 20.438 17.578 1 54.28 180 THR A CA 1
ATOM 1372 C C . THR A 1 180 ? 18.047 20.797 18.312 1 54.28 180 THR A C 1
ATOM 1374 O O . THR A 1 180 ? 18.953 21.391 17.734 1 54.28 180 THR A O 1
ATOM 1377 N N . SER A 1 181 ? 17.969 20.234 19.484 1 56.62 181 SER A N 1
ATOM 1378 C CA . SER A 1 181 ? 19.094 20.438 20.391 1 56.62 181 SER A CA 1
ATOM 1379 C C . SER A 1 181 ? 20.344 19.719 19.891 1 56.62 181 SER A C 1
ATOM 1381 O O . SER A 1 181 ? 20.281 18.891 18.984 1 56.62 181 SER A O 1
ATOM 1383 N N . PHE A 1 182 ? 21.391 20.031 20.484 1 60.12 182 PHE A N 1
ATOM 1384 C CA . PHE A 1 182 ? 22.734 19.469 20.359 1 60.12 182 PHE A CA 1
ATOM 1385 C C . PHE A 1 182 ? 22.672 17.953 20.266 1 60.12 182 PHE A C 1
ATOM 1387 O O . PHE A 1 182 ? 23.422 17.328 19.516 1 60.12 182 PHE A O 1
ATOM 1394 N N . GLY A 1 183 ? 21.656 17.5 20.781 1 62.59 183 GLY A N 1
ATOM 1395 C CA . GLY A 1 183 ? 21.547 16.047 20.797 1 62.59 183 GLY A CA 1
ATOM 1396 C C . GLY A 1 183 ? 21.125 15.461 19.469 1 62.59 183 GLY A C 1
ATOM 1397 O O . GLY A 1 183 ? 21.703 14.453 19.016 1 62.59 183 GLY A O 1
ATOM 1398 N N . LEU A 1 184 ? 20.188 16.062 18.797 1 66.31 184 LEU A N 1
ATOM 1399 C CA . LEU A 1 184 ? 19.781 15.594 17.484 1 66.31 184 LEU A CA 1
ATOM 1400 C C . LEU A 1 184 ? 20.922 15.734 16.469 1 66.31 184 LEU A C 1
ATOM 1402 O O . LEU A 1 184 ? 21.141 14.852 15.648 1 66.31 184 LEU A O 1
ATOM 1406 N N . LEU A 1 185 ? 21.625 16.797 16.703 1 71.38 185 LEU A N 1
ATOM 1407 C CA . LEU A 1 185 ? 22.75 17.047 15.812 1 71.38 185 LEU A CA 1
ATOM 1408 C C . LEU A 1 185 ? 23.812 15.977 15.977 1 71.38 185 LEU A C 1
ATOM 1410 O O . LEU A 1 185 ? 24.375 15.484 14.992 1 71.38 185 LEU A O 1
ATOM 1414 N N . GLN A 1 186 ? 23.953 15.625 17.156 1 70 186 GLN A N 1
ATOM 1415 C CA . GLN A 1 186 ? 24.953 14.609 17.438 1 70 186 GLN A CA 1
ATOM 1416 C C . GLN A 1 186 ? 24.547 13.258 16.875 1 70 186 GLN A C 1
ATOM 1418 O O . GLN A 1 186 ? 25.375 12.523 16.328 1 70 186 GLN A O 1
ATOM 1423 N N . ASN A 1 187 ? 23.328 13.039 16.984 1 67.94 187 ASN A N 1
ATOM 1424 C CA . ASN A 1 187 ? 22.812 11.781 16.453 1 67.94 187 ASN A CA 1
ATOM 1425 C C . ASN A 1 187 ? 22.906 11.727 14.938 1 67.94 187 ASN A C 1
ATOM 1427 O O . ASN A 1 187 ? 22.984 10.641 14.352 1 67.94 187 ASN A O 1
ATOM 1431 N N . CYS A 1 188 ? 22.938 12.875 14.445 1 68.88 188 CYS A N 1
ATOM 1432 C CA . CYS A 1 188 ? 23.031 12.953 12.992 1 68.88 188 CYS A CA 1
ATOM 1433 C C . CYS A 1 188 ? 24.484 13.047 12.539 1 68.88 188 CYS A C 1
ATOM 1435 O O . CYS A 1 188 ? 24.75 13.211 11.344 1 68.88 188 CYS A O 1
ATOM 1437 N N . GLY A 1 189 ? 25.344 12.992 13.539 1 67.19 189 GLY A N 1
ATOM 1438 C CA . GLY A 1 189 ? 26.766 12.953 13.211 1 67.19 189 GLY A CA 1
ATOM 1439 C C . GLY A 1 189 ? 27.359 14.336 13.016 1 67.19 189 GLY A C 1
ATOM 1440 O O . GLY A 1 189 ? 28.422 14.477 12.391 1 67.19 189 GLY A O 1
ATOM 1441 N N . ILE A 1 190 ? 26.625 15.289 13.469 1 68.5 190 ILE A N 1
ATOM 1442 C CA . ILE A 1 190 ? 27.125 16.656 13.289 1 68.5 190 ILE A CA 1
ATOM 1443 C C . ILE A 1 190 ? 28 17.047 14.477 1 68.5 190 ILE A C 1
ATOM 1445 O O . ILE A 1 190 ? 27.516 17.094 15.609 1 68.5 190 ILE A O 1
ATOM 1449 N N . LYS A 1 191 ? 29.203 17.203 14.18 1 64.56 191 LYS A N 1
ATOM 1450 C CA . LYS A 1 191 ? 30.172 17.531 15.219 1 64.56 191 LYS A CA 1
ATOM 1451 C C . LYS A 1 191 ? 30.297 19.031 15.398 1 64.56 191 LYS A C 1
ATOM 1453 O O . LYS A 1 191 ? 30.578 19.516 16.5 1 64.56 191 LYS A O 1
ATOM 1458 N N . THR A 1 192 ? 30.156 19.656 14.289 1 67.75 192 THR A N 1
ATOM 1459 C CA . THR A 1 192 ? 30.297 21.109 14.359 1 67.75 192 THR A CA 1
ATOM 1460 C C . THR A 1 192 ? 29.156 21.812 13.625 1 67.75 192 THR A C 1
ATOM 1462 O O . THR A 1 192 ? 28.734 21.359 12.555 1 67.75 192 THR A O 1
ATOM 1465 N N . THR A 1 193 ? 28.688 22.797 14.234 1 74.75 193 THR A N 1
ATOM 1466 C CA . THR A 1 193 ? 27.531 23.516 13.688 1 74.75 193 THR A CA 1
ATOM 1467 C C . THR A 1 193 ? 27.969 24.5 12.602 1 74.75 193 THR A C 1
ATOM 1469 O O . THR A 1 193 ? 27.141 25 11.844 1 74.75 193 THR A O 1
ATOM 1472 N N . SER A 1 194 ? 29.188 24.688 12.508 1 79.19 194 SER A N 1
ATOM 1473 C CA . SER A 1 194 ? 29.688 25.656 11.547 1 79.19 194 SER A CA 1
ATOM 1474 C C . SER A 1 194 ? 29.422 25.203 10.117 1 79.19 194 SER A C 1
ATOM 1476 O O . SER A 1 194 ? 29.375 26.016 9.195 1 79.19 194 SER A O 1
ATOM 1478 N N . SER A 1 195 ? 29.219 24 9.953 1 83.69 195 SER A N 1
ATOM 1479 C CA . SER A 1 195 ? 29.031 23.469 8.609 1 83.69 195 SER A CA 1
ATOM 1480 C C . SER A 1 195 ? 27.562 23.375 8.25 1 83.69 195 SER A C 1
ATOM 1482 O O . SER A 1 195 ? 27.203 22.953 7.152 1 83.69 195 SER A O 1
ATOM 1484 N N . LEU A 1 196 ? 26.75 23.906 9.078 1 87.38 196 LEU A N 1
ATOM 1485 C CA . LEU A 1 196 ? 25.312 23.75 8.875 1 87.38 196 LEU A CA 1
ATOM 1486 C C . LEU A 1 196 ? 24.734 24.953 8.156 1 87.38 196 LEU A C 1
ATOM 1488 O O . LEU A 1 196 ? 25.094 26.094 8.469 1 87.38 196 LEU A O 1
ATOM 1492 N N . LYS A 1 197 ? 23.938 24.703 7.16 1 90.75 197 LYS A N 1
ATOM 1493 C CA . LYS A 1 197 ? 23.25 25.734 6.406 1 90.75 197 LYS A CA 1
ATOM 1494 C C . LYS A 1 197 ? 21.75 25.453 6.324 1 90.75 197 LYS A C 1
ATOM 1496 O O . LYS A 1 197 ? 21.344 24.312 6.117 1 90.75 197 LYS A O 1
ATOM 1501 N N . GLU A 1 198 ? 20.984 26.453 6.52 1 91.88 198 GLU A N 1
ATOM 1502 C CA . GLU A 1 198 ? 19.531 26.344 6.387 1 91.88 198 GLU A CA 1
ATOM 1503 C C . GLU A 1 198 ? 19.078 26.656 4.965 1 91.88 198 GLU A C 1
ATOM 1505 O O . GLU A 1 198 ? 19.531 27.641 4.367 1 91.88 198 GLU A O 1
ATOM 1510 N N . MET A 1 199 ? 18.281 25.797 4.434 1 94 199 MET A N 1
ATOM 1511 C CA . MET A 1 199 ? 17.703 26 3.109 1 94 199 MET A CA 1
ATOM 1512 C C . MET A 1 199 ? 16.203 25.766 3.133 1 94 199 MET A C 1
ATOM 1514 O O . MET A 1 199 ? 15.719 24.828 3.773 1 94 199 MET A O 1
ATOM 1518 N N . THR A 1 200 ? 15.508 26.609 2.463 1 95.06 200 THR A N 1
ATOM 1519 C CA . THR A 1 200 ? 14.055 26.484 2.42 1 95.06 200 THR A CA 1
ATOM 1520 C C . THR A 1 200 ? 13.586 26.125 1.011 1 95.06 200 THR A C 1
ATOM 1522 O O . THR A 1 200 ? 14.023 26.734 0.035 1 95.06 200 THR A O 1
ATOM 1525 N N . PHE A 1 201 ? 12.75 25.172 0.913 1 95.25 201 PHE A N 1
ATOM 1526 C CA . PHE A 1 201 ? 12.234 24.719 -0.372 1 95.25 201 PHE A CA 1
ATOM 1527 C C . PHE A 1 201 ? 10.719 24.781 -0.399 1 95.25 201 PHE A C 1
ATOM 1529 O O . PHE A 1 201 ? 10.062 24.516 0.611 1 95.25 201 PHE A O 1
ATOM 1536 N N . GLU A 1 202 ? 10.227 25.094 -1.526 1 95.06 202 GLU A N 1
ATOM 1537 C CA . GLU A 1 202 ? 8.797 24.891 -1.779 1 95.06 202 GLU A CA 1
ATOM 1538 C C . GLU A 1 202 ? 8.523 23.453 -2.213 1 95.06 202 GLU A C 1
ATOM 1540 O O . GLU A 1 202 ? 9.188 22.922 -3.109 1 95.06 202 GLU A O 1
ATOM 1545 N N . VAL A 1 203 ? 7.582 22.891 -1.566 1 96 203 VAL A N 1
ATOM 1546 C CA . VAL A 1 203 ? 7.246 21.516 -1.881 1 96 203 VAL A CA 1
ATOM 1547 C C . VAL A 1 203 ? 6.09 21.469 -2.879 1 96 203 VAL A C 1
ATOM 1549 O O . VAL A 1 203 ? 5.008 22 -2.605 1 96 203 VAL A O 1
ATOM 1552 N N . THR A 1 204 ? 6.305 20.875 -3.98 1 94.88 204 THR A N 1
ATOM 1553 C CA . THR A 1 204 ? 5.281 20.688 -5.004 1 94.88 204 THR A CA 1
ATOM 1554 C C . THR A 1 204 ? 4.852 19.219 -5.07 1 94.88 204 THR A C 1
ATOM 1556 O O . THR A 1 204 ? 5.469 18.359 -4.441 1 94.88 204 THR A O 1
ATOM 1559 N N . LYS A 1 205 ? 3.834 18.984 -5.789 1 94.38 205 LYS A N 1
ATOM 1560 C CA . LYS A 1 205 ? 3.365 17.609 -5.969 1 94.38 205 LYS A CA 1
ATOM 1561 C C . LYS A 1 205 ? 4.434 16.75 -6.641 1 94.38 205 LYS A C 1
ATOM 1563 O O . LYS A 1 205 ? 4.57 15.562 -6.324 1 94.38 205 LYS A O 1
ATOM 1568 N N . GLU A 1 206 ? 5.125 17.328 -7.523 1 94 206 GLU A N 1
ATOM 1569 C CA . GLU A 1 206 ? 6.207 16.609 -8.195 1 94 206 GLU A CA 1
ATOM 1570 C C . GLU A 1 206 ? 7.301 16.203 -7.207 1 94 206 GLU A C 1
ATOM 1572 O O . GLU A 1 206 ? 7.828 15.094 -7.277 1 94 206 GLU A O 1
ATOM 1577 N N . LYS A 1 207 ? 7.59 17.078 -6.32 1 95.5 207 LYS A N 1
ATOM 1578 C CA . LYS A 1 207 ? 8.594 16.781 -5.305 1 95.5 207 LYS A CA 1
ATOM 1579 C C . LYS A 1 207 ? 8.109 15.703 -4.344 1 95.5 207 LYS A C 1
ATOM 1581 O O . LYS A 1 207 ? 8.898 14.898 -3.855 1 95.5 207 LYS A O 1
ATOM 1586 N N . VAL A 1 208 ? 6.824 15.758 -4.109 1 97.06 208 VAL A N 1
ATOM 1587 C CA . VAL A 1 208 ? 6.25 14.734 -3.242 1 97.06 208 VAL A CA 1
ATOM 1588 C C . VAL A 1 208 ? 6.359 13.367 -3.914 1 97.06 208 VAL A C 1
ATOM 1590 O O . VAL A 1 208 ? 6.691 12.375 -3.262 1 97.06 208 VAL A O 1
ATOM 1593 N N . LEU A 1 209 ? 6.059 13.367 -5.188 1 96.75 209 LEU A N 1
ATOM 1594 C CA . LEU A 1 209 ? 6.195 12.133 -5.941 1 96.75 209 LEU A CA 1
ATOM 1595 C C . LEU A 1 209 ? 7.633 11.625 -5.906 1 96.75 209 LEU A C 1
ATOM 1597 O O . LEU A 1 209 ? 7.875 10.438 -5.684 1 96.75 209 LEU A O 1
ATOM 1601 N N . ASP A 1 210 ? 8.57 12.508 -6.07 1 96.5 210 ASP A N 1
ATOM 1602 C CA . ASP A 1 210 ? 9.984 12.148 -5.996 1 96.5 210 ASP A CA 1
ATOM 1603 C C . ASP A 1 210 ? 10.352 11.641 -4.602 1 96.5 210 ASP A C 1
ATOM 1605 O O . ASP A 1 210 ? 11.133 10.703 -4.465 1 96.5 210 ASP A O 1
ATOM 1609 N N . LEU A 1 211 ? 9.812 12.281 -3.633 1 97.44 211 LEU A N 1
ATOM 1610 C CA . LEU A 1 211 ? 10.07 11.883 -2.256 1 97.44 211 LEU A CA 1
ATOM 1611 C C . LEU A 1 211 ? 9.562 10.469 -1.994 1 97.44 211 LEU A C 1
ATOM 1613 O O . LEU A 1 211 ? 10.234 9.672 -1.335 1 97.44 211 LEU A O 1
ATOM 1617 N N . LEU A 1 212 ? 8.367 10.18 -2.482 1 97.31 212 LEU A N 1
ATOM 1618 C CA . LEU A 1 212 ? 7.816 8.836 -2.354 1 97.31 212 LEU A CA 1
ATOM 1619 C C . LEU A 1 212 ? 8.742 7.809 -2.992 1 97.31 212 LEU A C 1
ATOM 1621 O O . LEU A 1 212 ? 9.031 6.77 -2.393 1 97.31 212 LEU A O 1
ATOM 1625 N N . LYS A 1 213 ? 9.211 8.109 -4.188 1 95.19 213 LYS A N 1
ATOM 1626 C CA . LYS A 1 213 ? 10.148 7.238 -4.879 1 95.19 213 LYS A CA 1
ATOM 1627 C C . LYS A 1 213 ? 11.398 7 -4.035 1 95.19 213 LYS A C 1
ATOM 1629 O O . LYS A 1 213 ? 11.797 5.852 -3.814 1 95.19 213 LYS A O 1
ATOM 1634 N N . CYS A 1 214 ? 11.922 8.039 -3.506 1 95.88 214 CYS A N 1
ATOM 1635 C CA . CYS A 1 214 ? 13.148 7.957 -2.723 1 95.88 214 CYS A CA 1
ATOM 1636 C C . CYS A 1 214 ? 12.906 7.25 -1.396 1 95.88 214 CYS A C 1
ATOM 1638 O O . CYS A 1 214 ? 13.766 6.516 -0.911 1 95.88 214 CYS A O 1
ATOM 1640 N N . ALA A 1 215 ? 11.781 7.473 -0.854 1 96.94 215 ALA A N 1
ATOM 1641 C CA . ALA A 1 215 ? 11.445 6.871 0.435 1 96.94 215 ALA A CA 1
ATOM 1642 C C . ALA A 1 215 ? 11.477 5.348 0.356 1 96.94 215 ALA A C 1
ATOM 1644 O O . ALA A 1 215 ? 11.781 4.676 1.345 1 96.94 215 ALA A O 1
ATOM 1645 N N . LEU A 1 216 ? 11.25 4.816 -0.819 1 95.62 216 LEU A N 1
ATOM 1646 C CA . LEU A 1 216 ? 11.102 3.371 -0.968 1 95.62 216 LEU A CA 1
ATOM 1647 C C . LEU A 1 216 ? 12.414 2.732 -1.394 1 95.62 216 LEU A C 1
ATOM 1649 O O . LEU A 1 216 ? 12.57 1.511 -1.321 1 95.62 216 LEU A O 1
ATOM 1653 N N . ILE A 1 217 ? 13.414 3.566 -1.739 1 92.62 217 ILE A N 1
ATOM 1654 C CA . ILE A 1 217 ? 14.586 2.924 -2.314 1 92.62 217 ILE A CA 1
ATOM 1655 C C . ILE A 1 217 ? 15.852 3.453 -1.634 1 92.62 217 ILE A C 1
ATOM 1657 O O . ILE A 1 217 ? 16.906 2.816 -1.685 1 92.62 217 ILE A O 1
ATOM 1661 N N . SER A 1 218 ? 15.734 4.645 -1.014 1 92.69 218 SER A N 1
ATOM 1662 C CA . SER A 1 218 ? 16.922 5.332 -0.517 1 92.69 218 SER A CA 1
ATOM 1663 C C . SER A 1 218 ? 16.984 5.293 1.007 1 92.69 218 SER A C 1
ATOM 1665 O O . SER A 1 218 ? 15.953 5.184 1.673 1 92.69 218 SER A O 1
ATOM 1667 N N . LYS A 1 219 ? 18.203 5.461 1.489 1 91.69 219 LYS A N 1
ATOM 1668 C CA . LYS A 1 219 ? 18.391 5.609 2.928 1 91.69 219 LYS A CA 1
ATOM 1669 C C . LYS A 1 219 ? 18.375 7.078 3.338 1 91.69 219 LYS A C 1
ATOM 1671 O O . LYS A 1 219 ? 18.297 7.398 4.527 1 91.69 219 LYS A O 1
ATOM 1676 N N . SER A 1 220 ? 18.469 7.926 2.355 1 94 220 SER A N 1
ATOM 1677 C CA . SER A 1 220 ? 18.484 9.367 2.598 1 94 220 SER A CA 1
ATOM 1678 C C . SER A 1 220 ? 17.531 10.094 1.653 1 94 220 SER A C 1
ATOM 1680 O O . SER A 1 220 ? 17.969 10.922 0.848 1 94 220 SER A O 1
ATOM 1682 N N . PRO A 1 221 ? 16.281 9.891 1.836 1 96.75 221 PRO A N 1
ATOM 1683 C CA . PRO A 1 221 ? 15.297 10.375 0.867 1 96.75 221 PRO A CA 1
ATOM 1684 C C . PRO A 1 221 ? 15.227 11.898 0.804 1 96.75 221 PRO A C 1
ATOM 1686 O O . PRO A 1 221 ? 15.016 12.469 -0.27 1 96.75 221 PRO A O 1
ATOM 1689 N N . LEU A 1 222 ? 15.375 12.609 1.916 1 97 222 LEU A N 1
ATOM 1690 C CA . LEU A 1 222 ? 15.32 14.062 1.858 1 97 222 LEU A CA 1
ATOM 1691 C C . LEU A 1 222 ? 16.5 14.617 1.067 1 97 222 LEU A C 1
ATOM 1693 O O . LEU A 1 222 ? 16.328 15.508 0.231 1 97 222 LEU A O 1
ATOM 1697 N N . THR A 1 223 ? 17.656 14.117 1.31 1 95.94 223 THR A N 1
ATOM 1698 C CA . THR A 1 223 ? 18.859 14.523 0.575 1 95.94 223 THR A CA 1
ATOM 1699 C C . THR A 1 223 ? 18.688 14.25 -0.918 1 95.94 223 THR A C 1
ATOM 1701 O O . THR A 1 223 ? 18.938 15.133 -1.745 1 95.94 223 THR A O 1
ATOM 1704 N N . ASP A 1 224 ? 18.219 13.07 -1.255 1 95.69 224 ASP A N 1
ATOM 1705 C CA . ASP A 1 224 ? 18.109 12.641 -2.646 1 95.69 224 ASP A CA 1
ATOM 1706 C C . ASP A 1 224 ? 17.031 13.43 -3.383 1 95.69 224 ASP A C 1
ATOM 1708 O O . ASP A 1 224 ? 17.172 13.719 -4.574 1 95.69 224 ASP A O 1
ATOM 1712 N N . THR A 1 225 ? 16 13.789 -2.703 1 96.25 225 THR A N 1
ATOM 1713 C CA . THR A 1 225 ? 14.883 14.469 -3.332 1 96.25 225 THR A CA 1
ATOM 1714 C C . THR A 1 225 ? 15.172 15.953 -3.506 1 96.25 225 THR A C 1
ATOM 1716 O O . THR A 1 225 ? 14.922 16.531 -4.57 1 96.25 225 THR A O 1
ATOM 1719 N N . PHE A 1 226 ? 15.734 16.578 -2.49 1 95.62 226 PHE A N 1
ATOM 1720 C CA . PHE A 1 226 ? 15.758 18.031 -2.479 1 95.62 226 PHE A CA 1
ATOM 1721 C C . PHE A 1 226 ? 17.141 18.547 -2.846 1 95.62 226 PHE A C 1
ATOM 1723 O O . PHE A 1 226 ? 17.281 19.672 -3.348 1 95.62 226 PHE A O 1
ATOM 1730 N N . LEU A 1 227 ? 18.156 17.781 -2.59 1 94.12 227 LEU A N 1
ATOM 1731 C CA . LEU A 1 227 ? 19.5 18.266 -2.875 1 94.12 227 LEU A CA 1
ATOM 1732 C C . LEU A 1 227 ? 20.062 17.625 -4.141 1 94.12 227 LEU A C 1
ATOM 1734 O O . LEU A 1 227 ? 20.609 18.328 -5.004 1 94.12 227 LEU A O 1
ATOM 1738 N N . ARG A 1 228 ? 19.875 16.281 -4.344 1 89.56 228 ARG A N 1
ATOM 1739 C CA . ARG A 1 228 ? 20.5 15.555 -5.441 1 89.56 228 ARG A CA 1
ATOM 1740 C C . ARG A 1 228 ? 19.531 15.383 -6.613 1 89.56 228 ARG A C 1
ATOM 1742 O O . ARG A 1 228 ? 19.969 15.25 -7.762 1 89.56 228 ARG A O 1
ATOM 1749 N N . ASN A 1 229 ? 18.312 15.273 -6.41 1 82.06 229 ASN A N 1
ATOM 1750 C CA . ASN A 1 229 ? 17.266 15.023 -7.402 1 82.06 229 ASN A CA 1
ATOM 1751 C C . ASN A 1 229 ? 17.453 13.672 -8.086 1 82.06 229 ASN A C 1
ATOM 1753 O O . ASN A 1 229 ? 17.219 13.539 -9.289 1 82.06 229 ASN A O 1
ATOM 1757 N N . GLU A 1 230 ? 18.156 12.75 -7.461 1 77.81 230 GLU A N 1
ATOM 1758 C CA . GLU A 1 230 ? 18.328 11.375 -7.906 1 77.81 230 GLU A CA 1
ATOM 1759 C C . GLU A 1 230 ? 18.375 10.406 -6.727 1 77.81 230 GLU A C 1
ATOM 1761 O O . GLU A 1 230 ? 18.953 10.719 -5.684 1 77.81 230 GLU A O 1
ATOM 1766 N N . PRO A 1 231 ? 17.719 9.273 -6.977 1 72.88 231 PRO A N 1
ATOM 1767 C CA . PRO A 1 231 ? 17.75 8.32 -5.867 1 72.88 231 PRO A CA 1
ATOM 1768 C C . PRO A 1 231 ? 19.125 7.66 -5.695 1 72.88 231 PRO A C 1
ATOM 1770 O O . PRO A 1 231 ? 19.812 7.398 -6.68 1 72.88 231 PRO A O 1
ATOM 1773 N N . SER A 1 232 ? 19.672 7.777 -4.539 1 68.38 232 SER A N 1
ATOM 1774 C CA . SER A 1 232 ? 20.875 6.992 -4.25 1 68.38 232 SER A CA 1
ATOM 1775 C C . SER A 1 232 ? 20.516 5.598 -3.748 1 68.38 232 SER A C 1
ATOM 1777 O O . SER A 1 232 ? 19.812 5.457 -2.746 1 68.38 232 SER A O 1
ATOM 1779 N N . VAL A 1 233 ? 20.516 4.551 -4.59 1 61.06 233 VAL A N 1
ATOM 1780 C CA . VAL A 1 233 ? 20.188 3.188 -4.184 1 61.06 233 VAL A CA 1
ATOM 1781 C C . VAL A 1 233 ? 21.344 2.598 -3.381 1 61.06 233 VAL A C 1
ATOM 1783 O O . VAL A 1 233 ? 22.484 2.549 -3.863 1 61.06 233 VAL A O 1
ATOM 1786 N N . GLU A 1 234 ? 21.531 3.018 -2.072 1 52 234 GLU A N 1
ATOM 1787 C CA . GLU A 1 234 ? 22.641 2.396 -1.36 1 52 234 GLU A CA 1
ATOM 1788 C C . GLU A 1 234 ? 22.5 0.876 -1.343 1 52 234 GLU A C 1
ATOM 1790 O O . GLU A 1 234 ? 21.391 0.347 -1.297 1 52 234 GLU A O 1
ATOM 1795 N N . GLU A 1 235 ? 23.547 0.209 -1.67 1 43 235 GLU A N 1
ATOM 1796 C CA . GLU A 1 235 ? 23.719 -1.239 -1.574 1 43 235 GLU A CA 1
ATOM 1797 C C . GLU A 1 235 ? 23.266 -1.755 -0.209 1 43 235 GLU A C 1
ATOM 1799 O O . GLU A 1 235 ? 23.547 -1.133 0.818 1 43 235 GLU A O 1
ATOM 1804 N N . SER A 1 236 ? 22.25 -2.371 -0.086 1 36.22 236 SER A N 1
ATOM 1805 C CA . SER A 1 236 ? 21.812 -3.045 1.136 1 36.22 236 SER A CA 1
ATOM 1806 C C . SER A 1 236 ? 23.016 -3.545 1.939 1 36.22 236 SER A C 1
ATOM 1808 O O . SER A 1 236 ? 23.875 -4.246 1.407 1 36.22 236 SER A O 1
ATOM 1810 N N . SER A 1 237 ? 23.562 -2.863 2.871 1 32.78 237 SER A N 1
ATOM 1811 C CA . SER A 1 237 ? 24.516 -3.539 3.734 1 32.78 237 SER A CA 1
ATOM 1812 C C . SER A 1 237 ? 24.016 -4.918 4.145 1 32.78 237 SER A C 1
ATOM 1814 O O . SER A 1 237 ? 22.844 -5.086 4.473 1 32.78 237 SER A O 1
ATOM 1816 N N . LYS A 1 238 ? 24.766 -6.016 3.861 1 32.53 238 LYS A N 1
ATOM 1817 C CA . LYS A 1 238 ? 24.656 -7.316 4.508 1 32.53 238 LYS A CA 1
ATOM 1818 C C . LYS A 1 238 ? 24.219 -7.172 5.965 1 32.53 238 LYS A C 1
ATOM 1820 O O . LYS A 1 238 ? 24.719 -6.312 6.688 1 32.53 238 LYS A O 1
ATOM 1825 N N . ILE A 1 239 ? 23.141 -7.594 6.367 1 31.69 239 ILE A N 1
ATOM 1826 C CA . ILE A 1 239 ? 22.859 -7.883 7.77 1 31.69 239 ILE A CA 1
ATOM 1827 C C . ILE A 1 239 ? 24.141 -8.383 8.453 1 31.69 239 ILE A C 1
ATOM 1829 O O . ILE A 1 239 ? 24.656 -9.445 8.102 1 31.69 239 ILE A O 1
ATOM 1833 N N . LEU A 1 240 ? 24.969 -7.617 8.938 1 28.14 240 LEU A N 1
ATOM 1834 C CA . LEU A 1 240 ? 25.953 -8.086 9.898 1 28.14 240 LEU A CA 1
ATOM 1835 C C . LEU A 1 240 ? 25.312 -8.938 10.984 1 28.14 240 LEU A C 1
ATOM 1837 O O . LEU A 1 240 ? 24.344 -8.508 11.617 1 28.14 240 LEU A O 1
ATOM 1841 N N . ASN A 1 241 ? 25.391 -10.273 10.883 1 26.78 241 ASN A N 1
ATOM 1842 C CA . ASN A 1 241 ? 25.297 -11.203 12 1 26.78 241 ASN A CA 1
ATOM 1843 C C . ASN A 1 241 ? 25.891 -10.609 13.273 1 26.78 241 ASN A C 1
ATOM 1845 O O . ASN A 1 241 ? 27.109 -10.445 13.383 1 26.78 241 ASN A O 1
ATOM 1849 N N . TYR A 1 242 ? 25.25 -9.695 13.891 1 26.05 242 TYR A N 1
ATOM 1850 C CA . TYR A 1 242 ? 25.703 -9.469 15.258 1 26.05 242 TYR A CA 1
ATOM 1851 C C . TYR A 1 242 ? 25.828 -10.781 16.016 1 26.05 242 TYR A C 1
ATOM 1853 O O . TYR A 1 242 ? 24.859 -11.555 16.078 1 26.05 242 TYR A O 1
ATOM 1861 N N . ASP A 1 243 ? 27 -11.312 16.25 1 27.28 243 ASP A N 1
ATOM 1862 C CA . ASP A 1 243 ? 27.438 -12.328 17.203 1 27.28 243 ASP A CA 1
ATOM 1863 C C . ASP A 1 243 ? 26.891 -12.039 18.594 1 27.28 243 ASP A C 1
ATOM 1865 O O . ASP A 1 243 ? 27.266 -11.047 19.219 1 27.28 243 ASP A O 1
ATOM 1869 N N . VAL A 1 244 ? 25.766 -12.422 19.016 1 28.09 244 VAL A N 1
ATOM 1870 C CA . VAL A 1 244 ? 25.25 -12.539 20.375 1 28.09 244 VAL A CA 1
ATOM 1871 C C . VAL A 1 244 ? 26.25 -13.312 21.25 1 28.09 244 VAL A C 1
ATOM 1873 O O . VAL A 1 244 ? 25.953 -14.43 21.688 1 28.09 244 VAL A O 1
ATOM 1876 N N . GLU A 1 245 ? 27.5 -13.312 21.016 1 27.59 245 GLU A N 1
ATOM 1877 C CA . GLU A 1 245 ? 28.281 -14.023 22.031 1 27.59 245 GLU A CA 1
ATOM 1878 C C . GLU A 1 245 ? 28.062 -13.422 23.422 1 27.59 245 GLU A C 1
ATOM 1880 O O . GLU A 1 245 ? 27.781 -14.141 24.375 1 27.59 245 GLU A O 1
ATOM 1885 N N . ASP A 1 246 ? 28.906 -12.406 23.922 1 25.73 246 ASP A N 1
ATOM 1886 C CA . ASP A 1 246 ? 29.594 -12.336 25.219 1 25.73 246 ASP A CA 1
ATOM 1887 C C . ASP A 1 246 ? 28.719 -11.633 26.25 1 25.73 246 ASP A C 1
ATOM 1889 O O . ASP A 1 246 ? 29.219 -11.219 27.297 1 25.73 246 ASP A O 1
ATOM 1893 N N . ILE A 1 247 ? 27.516 -11.18 26.094 1 24.06 247 ILE A N 1
ATOM 1894 C CA . ILE A 1 247 ? 27.125 -10.469 27.312 1 24.06 247 ILE A CA 1
ATOM 1895 C C . ILE A 1 247 ? 26.781 -11.484 28.406 1 24.06 247 ILE A C 1
ATOM 1897 O O . ILE A 1 247 ? 25.625 -11.562 28.844 1 24.06 247 ILE A O 1
ATOM 1901 N N . ALA A 1 248 ? 27.234 -12.742 28.422 1 23.55 248 ALA A N 1
ATOM 1902 C CA . ALA A 1 248 ? 27.109 -13.523 29.641 1 23.55 248 ALA A CA 1
ATOM 1903 C C . ALA A 1 248 ? 27.828 -12.859 30.812 1 23.55 248 ALA A C 1
ATOM 1905 O O . ALA A 1 248 ? 27.547 -13.148 31.969 1 23.55 248 ALA A O 1
ATOM 1906 N N . ASP A 1 249 ? 29.062 -12.328 30.625 1 23.19 249 ASP A N 1
ATOM 1907 C CA . ASP A 1 249 ? 29.859 -12.125 31.828 1 23.19 249 ASP A CA 1
ATOM 1908 C C . ASP A 1 249 ? 29.484 -10.82 32.531 1 23.19 249 ASP A C 1
ATOM 1910 O O . ASP A 1 249 ? 30.062 -10.461 33.531 1 23.19 249 ASP A O 1
ATOM 1914 N N . ILE A 1 250 ? 28.781 -9.812 31.984 1 21.25 250 ILE A N 1
ATOM 1915 C CA . ILE A 1 250 ? 28.594 -8.898 33.094 1 21.25 250 ILE A CA 1
ATOM 1916 C C . ILE A 1 250 ? 27.297 -9.227 33.844 1 21.25 250 ILE A C 1
ATOM 1918 O O . ILE A 1 250 ? 26.266 -9.5 33.219 1 21.25 250 ILE A O 1
ATOM 1922 N N . MET B 1 1 ? -23.656 -28.844 7.785 1 20.38 1 MET B N 1
ATOM 1923 C CA . MET B 1 1 ? -22.391 -29.453 7.414 1 20.38 1 MET B CA 1
ATOM 1924 C C . MET B 1 1 ? -21.328 -28.391 7.105 1 20.38 1 MET B C 1
ATOM 1926 O O . MET B 1 1 ? -21.547 -27.531 6.258 1 20.38 1 MET B O 1
ATOM 1930 N N . ALA B 1 2 ? -20.594 -27.953 8.055 1 29.31 2 ALA B N 1
ATOM 1931 C CA . ALA B 1 2 ? -19.516 -26.969 7.984 1 29.31 2 ALA B CA 1
ATOM 1932 C C . ALA B 1 2 ? -18.609 -27.234 6.785 1 29.31 2 ALA B C 1
ATOM 1934 O O . ALA B 1 2 ? -18.156 -28.375 6.586 1 29.31 2 ALA B O 1
ATOM 1935 N N . ASN B 1 3 ? -18.969 -26.797 5.664 1 31.59 3 ASN B N 1
ATOM 1936 C CA . ASN B 1 3 ? -18.125 -27.078 4.508 1 31.59 3 ASN B CA 1
ATOM 1937 C C . ASN B 1 3 ? -16.656 -27.141 4.887 1 31.59 3 ASN B C 1
ATOM 1939 O O . ASN B 1 3 ? -16.078 -26.141 5.316 1 31.59 3 ASN B O 1
ATOM 1943 N N . ASP B 1 4 ? -16.281 -28.172 5.414 1 34.97 4 ASP B N 1
ATOM 1944 C CA . ASP B 1 4 ? -14.906 -28.578 5.691 1 34.97 4 ASP B CA 1
ATOM 1945 C C . ASP B 1 4 ? -13.984 -28.234 4.527 1 34.97 4 ASP B C 1
ATOM 1947 O O . ASP B 1 4 ? -13.914 -28.953 3.535 1 34.97 4 ASP B O 1
ATOM 1951 N N . LYS B 1 5 ? -14.164 -27.156 3.988 1 42.91 5 LYS B N 1
ATOM 1952 C CA . LYS B 1 5 ? -13.195 -26.828 2.947 1 42.91 5 LYS B CA 1
ATOM 1953 C C . LYS B 1 5 ? -11.867 -27.547 3.184 1 42.91 5 LYS B C 1
ATOM 1955 O O . LYS B 1 5 ? -11.242 -27.375 4.23 1 42.91 5 LYS B O 1
ATOM 1960 N N . THR B 1 6 ? -11.781 -28.719 2.994 1 45.44 6 THR B N 1
ATOM 1961 C CA . THR B 1 6 ? -10.531 -29.469 3.004 1 45.44 6 THR B CA 1
ATOM 1962 C C . THR B 1 6 ? -9.375 -28.609 2.516 1 45.44 6 THR B C 1
ATOM 1964 O O . THR B 1 6 ? -9.375 -28.141 1.371 1 45.44 6 THR B O 1
ATOM 1967 N N . ASP B 1 7 ? -8.789 -27.781 3.338 1 59.47 7 ASP B N 1
ATOM 1968 C CA . ASP B 1 7 ? -7.711 -26.828 3.143 1 59.47 7 ASP B CA 1
ATOM 1969 C C . ASP B 1 7 ? -6.566 -27.438 2.342 1 59.47 7 ASP B C 1
ATOM 1971 O O . ASP B 1 7 ? -5.699 -28.125 2.904 1 59.47 7 ASP B O 1
ATOM 1975 N N . GLU B 1 8 ? -6.824 -27.891 1.074 1 76.75 8 GLU B N 1
ATOM 1976 C CA . GLU B 1 8 ? -5.746 -28.406 0.232 1 76.75 8 GLU B CA 1
ATOM 1977 C C . GLU B 1 8 ? -4.574 -27.422 0.191 1 76.75 8 GLU B C 1
ATOM 1979 O O . GLU B 1 8 ? -4.773 -26.203 0.138 1 76.75 8 GLU B O 1
ATOM 1984 N N . PRO B 1 9 ? -3.516 -28.141 0.323 1 89.31 9 PRO B N 1
ATOM 1985 C CA . PRO B 1 9 ? -2.318 -27.297 0.29 1 89.31 9 PRO B CA 1
ATOM 1986 C C . PRO B 1 9 ? -2.135 -26.594 -1.048 1 89.31 9 PRO B C 1
ATOM 1988 O O . PRO B 1 9 ? -2.494 -27.141 -2.096 1 89.31 9 PRO B O 1
ATOM 1991 N N . VAL B 1 10 ? -1.75 -25.406 -0.998 1 93.19 10 VAL B N 1
ATOM 1992 C CA . VAL B 1 10 ? -1.406 -24.656 -2.205 1 93.19 10 VAL B CA 1
ATOM 1993 C C . VAL B 1 10 ? -0.01 -25.047 -2.678 1 93.19 10 VAL B C 1
ATOM 1995 O O . VAL B 1 10 ? 0.968 -24.906 -1.943 1 93.19 10 VAL B O 1
ATOM 1998 N N . LEU B 1 11 ? 0.023 -25.578 -3.859 1 93.44 11 LEU B N 1
ATOM 1999 C CA . LEU B 1 11 ? 1.288 -26.062 -4.402 1 93.44 11 LEU B CA 1
ATOM 2000 C C . LEU B 1 11 ? 1.797 -25.125 -5.5 1 93.44 11 LEU B C 1
ATOM 2002 O O . LEU B 1 11 ? 1.006 -24.562 -6.266 1 93.44 11 LEU B O 1
ATOM 2006 N N . LEU B 1 12 ? 3.088 -25.016 -5.5 1 95.69 12 LEU B N 1
ATOM 2007 C CA . LEU B 1 12 ? 3.785 -24.234 -6.523 1 95.69 12 LEU B CA 1
ATOM 2008 C C . LEU B 1 12 ? 4.855 -25.094 -7.203 1 95.69 12 LEU B C 1
ATOM 2010 O O . LEU B 1 12 ? 5.742 -25.625 -6.539 1 95.69 12 LEU B O 1
ATOM 2014 N N . LYS B 1 13 ? 4.719 -25.234 -8.477 1 94 13 LYS B N 1
ATOM 2015 C CA . LYS B 1 13 ? 5.691 -26 -9.266 1 94 13 LYS B CA 1
ATOM 2016 C C . LYS B 1 13 ? 6.723 -25.062 -9.898 1 94 13 LYS B C 1
ATOM 2018 O O . LYS B 1 13 ? 6.379 -24.203 -10.711 1 94 13 LYS B O 1
ATOM 2023 N N . LEU B 1 14 ? 7.977 -25.312 -9.547 1 94.75 14 LEU B N 1
ATOM 2024 C CA . LEU B 1 14 ? 9.055 -24.469 -10.055 1 94.75 14 LEU B CA 1
ATOM 2025 C C . LEU B 1 14 ? 9.891 -25.219 -11.086 1 94.75 14 LEU B C 1
ATOM 2027 O O . LEU B 1 14 ? 10.164 -26.422 -10.922 1 94.75 14 LEU B O 1
ATOM 2031 N N . LEU B 1 15 ? 10.141 -24.594 -12.125 1 92 15 LEU B N 1
ATOM 2032 C CA . LEU B 1 15 ? 11.195 -25.031 -13.031 1 92 15 LEU B CA 1
ATOM 2033 C C . LEU B 1 15 ? 12.508 -24.312 -12.727 1 92 15 LEU B C 1
ATOM 2035 O O . LEU B 1 15 ? 12.602 -23.094 -12.859 1 92 15 LEU B O 1
ATOM 2039 N N . VAL B 1 16 ? 13.523 -25.094 -12.391 1 92.62 16 VAL B N 1
ATOM 2040 C CA . VAL B 1 16 ? 14.766 -24.516 -11.875 1 92.62 16 VAL B CA 1
ATOM 2041 C C . VAL B 1 16 ? 15.922 -24.875 -12.805 1 92.62 16 VAL B C 1
ATOM 2043 O O . VAL B 1 16 ? 16.031 -26.016 -13.273 1 92.62 16 VAL B O 1
ATOM 2046 N N . ASP B 1 17 ? 16.703 -23.875 -13.102 1 90.38 17 ASP B N 1
ATOM 2047 C CA . ASP B 1 17 ? 17.984 -24.109 -13.766 1 90.38 17 ASP B CA 1
ATOM 2048 C C . ASP B 1 17 ? 19.047 -24.562 -12.773 1 90.38 17 ASP B C 1
ATOM 2050 O O . ASP B 1 17 ? 19.531 -23.766 -11.961 1 90.38 17 ASP B O 1
ATOM 2054 N N . THR B 1 18 ? 19.469 -25.766 -12.875 1 88.25 18 THR B N 1
ATOM 2055 C CA . THR B 1 18 ? 20.375 -26.359 -11.898 1 88.25 18 THR B CA 1
ATOM 2056 C C . THR B 1 18 ? 21.781 -25.797 -12.047 1 88.25 18 THR B C 1
ATOM 2058 O O . THR B 1 18 ? 22.594 -25.875 -11.125 1 88.25 18 THR B O 1
ATOM 2061 N N . GLU B 1 19 ? 22.062 -25.219 -13.117 1 85.5 19 GLU B N 1
ATOM 2062 C CA . GLU B 1 19 ? 23.375 -24.625 -13.328 1 85.5 19 GLU B CA 1
ATOM 2063 C C . GLU B 1 19 ? 23.516 -23.312 -12.57 1 85.5 19 GLU B C 1
ATOM 2065 O O . GLU B 1 19 ? 24.578 -23.047 -11.992 1 85.5 19 GLU B O 1
ATOM 2070 N N . THR B 1 20 ? 22.5 -22.562 -12.523 1 86.88 20 THR B N 1
ATOM 2071 C CA . THR B 1 20 ? 22.578 -21.234 -11.906 1 86.88 20 THR B CA 1
ATOM 2072 C C . THR B 1 20 ? 21.844 -21.219 -10.578 1 86.88 20 THR B C 1
ATOM 2074 O O . THR B 1 20 ? 21.969 -20.266 -9.805 1 86.88 20 THR B O 1
ATOM 2077 N N . ASP B 1 21 ? 21.078 -22.25 -10.336 1 89.62 21 ASP B N 1
ATOM 2078 C CA . ASP B 1 21 ? 20.25 -22.328 -9.133 1 89.62 21 ASP B CA 1
ATOM 2079 C C . ASP B 1 21 ? 19.25 -21.172 -9.086 1 89.62 21 ASP B C 1
ATOM 2081 O O . ASP B 1 21 ? 19.156 -20.469 -8.078 1 89.62 21 ASP B O 1
ATOM 2085 N N . LYS B 1 22 ? 18.641 -21 -10.203 1 91.94 22 LYS B N 1
ATOM 2086 C CA . LYS B 1 22 ? 17.641 -19.953 -10.328 1 91.94 22 LYS B CA 1
ATOM 2087 C C . LYS B 1 22 ? 16.328 -20.5 -10.883 1 91.94 22 LYS B C 1
ATOM 2089 O O . LYS B 1 22 ? 16.328 -21.406 -11.711 1 91.94 22 LYS B O 1
ATOM 2094 N N . VAL B 1 23 ? 15.281 -19.906 -10.422 1 93.38 23 VAL B N 1
ATOM 2095 C CA . VAL B 1 23 ? 13.969 -20.25 -10.945 1 93.38 23 VAL B CA 1
ATOM 2096 C C . VAL B 1 23 ? 13.797 -19.672 -12.344 1 93.38 23 VAL B C 1
ATOM 2098 O O . VAL B 1 23 ? 14.07 -18.484 -12.562 1 93.38 23 VAL B O 1
ATOM 2101 N N . VAL B 1 24 ? 13.477 -20.516 -13.242 1 90.5 24 VAL B N 1
ATOM 2102 C CA . VAL B 1 24 ? 13.148 -20.047 -14.586 1 90.5 24 VAL B CA 1
ATOM 2103 C C . VAL B 1 24 ? 11.711 -19.516 -14.609 1 90.5 24 VAL B C 1
ATOM 2105 O O . VAL B 1 24 ? 11.469 -18.375 -14.977 1 90.5 24 VAL B O 1
ATOM 2108 N N . PHE B 1 25 ? 10.82 -20.344 -14.219 1 90.38 25 PHE B N 1
ATOM 2109 C CA . PHE B 1 25 ? 9.445 -19.922 -14.008 1 90.38 25 PHE B CA 1
ATOM 2110 C C . PHE B 1 25 ? 8.719 -20.891 -13.078 1 90.38 25 PHE B C 1
ATOM 2112 O O . PHE B 1 25 ? 9.242 -21.953 -12.75 1 90.38 25 PHE B O 1
ATOM 2119 N N . ALA B 1 26 ? 7.547 -20.469 -12.656 1 93.06 26 ALA B N 1
ATOM 2120 C CA . ALA B 1 26 ? 6.668 -21.281 -11.812 1 93.06 26 ALA B CA 1
ATOM 2121 C C . ALA B 1 26 ? 5.316 -21.516 -12.484 1 93.06 26 ALA B C 1
ATOM 2123 O O . ALA B 1 26 ? 4.828 -20.641 -13.219 1 93.06 26 ALA B O 1
ATOM 2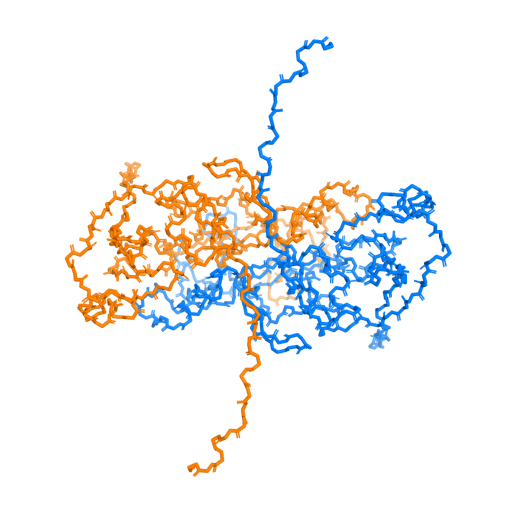124 N N . GLU B 1 27 ? 4.793 -22.578 -12.305 1 91.44 27 GLU B N 1
ATOM 2125 C CA . GLU B 1 27 ? 3.4 -22.859 -12.641 1 91.44 27 GLU B CA 1
ATOM 2126 C C . GLU B 1 27 ? 2.516 -22.828 -11.398 1 91.44 27 GLU B C 1
ATOM 2128 O O . GLU B 1 27 ? 2.836 -23.469 -10.391 1 91.44 27 GLU B O 1
ATOM 2133 N N . ALA B 1 28 ? 1.444 -22.109 -11.562 1 92.12 28 ALA B N 1
ATOM 2134 C CA . ALA B 1 28 ? 0.613 -21.906 -10.375 1 92.12 28 ALA B CA 1
ATOM 2135 C C . ALA B 1 28 ? -0.867 -21.875 -10.75 1 92.12 28 ALA B C 1
ATOM 2137 O O . ALA B 1 28 ? -1.219 -21.578 -11.891 1 92.12 28 ALA B O 1
ATOM 2138 N N . GLY B 1 29 ? -1.638 -22.188 -9.758 1 91.5 29 GLY B N 1
ATOM 2139 C CA . GLY B 1 29 ? -3.08 -22.062 -9.891 1 91.5 29 GLY B CA 1
ATOM 2140 C C . GLY B 1 29 ? -3.633 -20.781 -9.312 1 91.5 29 GLY B C 1
ATOM 2141 O O . GLY B 1 29 ? -2.875 -19.859 -9 1 91.5 29 GLY B O 1
ATOM 2142 N N . LYS B 1 30 ? -4.902 -20.734 -9.234 1 92.88 30 LYS B N 1
ATOM 2143 C CA . LYS B 1 30 ? -5.656 -19.562 -8.797 1 92.88 30 LYS B CA 1
ATOM 2144 C C . LYS B 1 30 ? -5.211 -19.109 -7.41 1 92.88 30 LYS B C 1
ATOM 2146 O O . LYS B 1 30 ? -5.02 -17.906 -7.176 1 92.88 30 LYS B O 1
ATOM 2151 N N . ASP B 1 31 ? -5.055 -20.016 -6.539 1 93.5 31 ASP B N 1
ATOM 2152 C CA . ASP B 1 31 ? -4.809 -19.688 -5.141 1 93.5 31 ASP B CA 1
ATOM 2153 C C . ASP B 1 31 ? -3.521 -18.875 -4.988 1 93.5 31 ASP B C 1
ATOM 2155 O O . ASP B 1 31 ? -3.49 -17.875 -4.266 1 93.5 31 ASP B O 1
ATOM 2159 N N . PHE B 1 32 ? -2.521 -19.328 -5.723 1 96.19 32 PHE B N 1
ATOM 2160 C CA . PHE B 1 32 ? -1.243 -18.625 -5.625 1 96.19 32 PHE B CA 1
ATOM 2161 C C . PHE B 1 32 ? -1.303 -17.281 -6.336 1 96.19 32 PHE B C 1
ATOM 2163 O O . PHE B 1 32 ? -0.782 -16.281 -5.832 1 96.19 32 PHE B O 1
ATOM 2170 N N . VAL B 1 33 ? -1.916 -17.219 -7.422 1 96.25 33 VAL B N 1
ATOM 2171 C CA . VAL B 1 33 ? -2.016 -15.977 -8.195 1 96.25 33 VAL B CA 1
ATOM 2172 C C . VAL B 1 33 ? -2.879 -14.969 -7.445 1 96.25 33 VAL B C 1
ATOM 2174 O O . VAL B 1 33 ? -2.592 -13.773 -7.453 1 96.25 33 VAL B O 1
ATOM 2177 N N . ASP B 1 34 ? -3.922 -15.43 -6.789 1 96.19 34 ASP B N 1
ATOM 2178 C CA . ASP B 1 34 ? -4.742 -14.562 -5.949 1 96.19 34 ASP B CA 1
ATOM 2179 C C . ASP B 1 34 ? -3.9 -13.891 -4.863 1 96.19 34 ASP B C 1
ATOM 2181 O O . ASP B 1 34 ? -4.109 -12.719 -4.539 1 96.19 34 ASP B O 1
ATOM 2185 N N . VAL B 1 35 ? -2.992 -14.625 -4.367 1 96.75 35 VAL B N 1
ATOM 2186 C CA . VAL B 1 35 ? -2.115 -14.094 -3.33 1 96.75 35 VAL B CA 1
ATOM 2187 C C . VAL B 1 35 ? -1.244 -12.984 -3.916 1 96.75 35 VAL B C 1
ATOM 2189 O O . VAL B 1 35 ? -1.125 -11.906 -3.328 1 96.75 35 VAL B O 1
ATOM 2192 N N . LEU B 1 36 ? -0.67 -13.234 -5.043 1 97.81 36 LEU B N 1
ATOM 2193 C CA . LEU B 1 36 ? 0.155 -12.227 -5.688 1 97.81 36 LEU B CA 1
ATOM 2194 C C . LEU B 1 36 ? -0.655 -10.961 -5.973 1 97.81 36 LEU B C 1
ATOM 2196 O O . LEU B 1 36 ? -0.191 -9.852 -5.711 1 97.81 36 LEU B O 1
ATOM 2200 N N . CYS B 1 37 ? -1.835 -11.172 -6.426 1 97.38 37 CYS B N 1
ATOM 2201 C CA . CYS B 1 37 ? -2.719 -10.047 -6.719 1 97.38 37 CYS B CA 1
ATOM 2202 C C . CYS B 1 37 ? -3.062 -9.281 -5.449 1 97.38 37 CYS B C 1
ATOM 2204 O O . CYS B 1 37 ? -3.152 -8.047 -5.469 1 97.38 37 CYS B O 1
ATOM 2206 N N . SER B 1 38 ? -3.246 -9.969 -4.395 1 97.19 38 SER B N 1
ATOM 2207 C CA . SER B 1 38 ? -3.629 -9.344 -3.133 1 97.19 38 SER B CA 1
ATOM 2208 C C . SER B 1 38 ? -2.549 -8.391 -2.641 1 97.19 38 SER B C 1
ATOM 2210 O O . SER B 1 38 ? -2.846 -7.418 -1.938 1 97.19 38 SER B O 1
ATOM 2212 N N . PHE B 1 39 ? -1.267 -8.617 -3.004 1 98.25 39 PHE B N 1
ATOM 2213 C CA . PHE B 1 39 ? -0.193 -7.707 -2.617 1 98.25 39 PHE B CA 1
ATOM 2214 C C . PHE B 1 39 ? -0.493 -6.285 -3.08 1 98.25 39 PHE B C 1
ATOM 2216 O O . PHE B 1 39 ? -0.209 -5.32 -2.367 1 98.25 39 PHE B O 1
ATOM 2223 N N . LEU B 1 40 ? -1.126 -6.168 -4.184 1 98.25 40 LEU B N 1
ATOM 2224 C CA . LEU B 1 40 ? -1.367 -4.867 -4.801 1 98.25 40 LEU B CA 1
ATOM 2225 C C . LEU B 1 40 ? -2.422 -4.086 -4.023 1 98.25 40 LEU B C 1
ATOM 2227 O O . LEU B 1 40 ? -2.516 -2.863 -4.152 1 98.25 40 LEU B O 1
ATOM 2231 N N . THR B 1 41 ? -3.193 -4.773 -3.217 1 97.5 41 THR B N 1
ATOM 2232 C CA . THR B 1 41 ? -4.281 -4.117 -2.498 1 97.5 41 THR B CA 1
ATOM 2233 C C . THR B 1 41 ? -3.824 -3.676 -1.111 1 97.5 41 THR B C 1
ATOM 2235 O O . THR B 1 41 ? -4.523 -2.916 -0.436 1 97.5 41 THR B O 1
ATOM 2238 N N . LEU B 1 42 ? -2.689 -4.102 -0.676 1 98.12 42 LEU B N 1
ATOM 2239 C CA . LEU B 1 42 ? -2.221 -3.826 0.678 1 98.12 42 LEU B CA 1
ATOM 2240 C C . LEU B 1 42 ? -1.679 -2.404 0.785 1 98.12 42 LEU B C 1
ATOM 2242 O O . LEU B 1 42 ? -0.84 -1.993 -0.02 1 98.12 42 LEU B O 1
ATOM 2246 N N . PRO B 1 43 ? -2.113 -1.686 1.755 1 98.06 43 PRO B N 1
ATOM 2247 C CA . PRO B 1 43 ? -1.531 -0.362 1.987 1 98.06 43 PRO B CA 1
ATOM 2248 C C . PRO B 1 43 ? -0.095 -0.431 2.502 1 98.06 43 PRO B C 1
ATOM 2250 O O . PRO B 1 43 ? 0.31 -1.444 3.078 1 98.06 43 PRO B O 1
ATOM 2253 N N . LEU B 1 44 ? 0.606 0.634 2.373 1 98.19 44 LEU B N 1
ATOM 2254 C CA . LEU B 1 44 ? 2.01 0.677 2.77 1 98.19 44 LEU B CA 1
ATOM 2255 C C . LEU B 1 44 ? 2.156 0.495 4.277 1 98.19 44 LEU B C 1
ATOM 2257 O O . LEU B 1 44 ? 3.129 -0.101 4.742 1 98.19 44 LEU B O 1
ATOM 2261 N N . GLY B 1 45 ? 1.208 1.063 5.02 1 98.06 45 GLY B N 1
ATOM 2262 C CA . GLY B 1 45 ? 1.264 0.838 6.453 1 98.06 45 GLY B CA 1
ATOM 2263 C C . GLY B 1 45 ? 1.216 -0.631 6.828 1 98.06 45 GLY B C 1
ATOM 2264 O O . GLY B 1 45 ? 1.926 -1.069 7.738 1 98.06 45 GLY B O 1
ATOM 2265 N N . THR B 1 46 ? 0.373 -1.384 6.172 1 97.88 46 THR B N 1
ATOM 2266 C CA . THR B 1 46 ? 0.288 -2.824 6.379 1 97.88 46 THR B CA 1
ATOM 2267 C C . THR B 1 46 ? 1.581 -3.51 5.945 1 97.88 46 THR B C 1
ATOM 2269 O O . THR B 1 46 ? 2.086 -4.391 6.645 1 97.88 46 THR B O 1
ATOM 2272 N N . ILE B 1 47 ? 2.088 -3.086 4.824 1 97.75 47 ILE B N 1
ATOM 2273 C CA . ILE B 1 47 ? 3.336 -3.641 4.312 1 97.75 47 ILE B CA 1
ATOM 2274 C C . ILE B 1 47 ? 4.449 -3.436 5.336 1 97.75 47 ILE B C 1
ATOM 2276 O O . ILE B 1 47 ? 5.207 -4.363 5.637 1 97.75 47 ILE B O 1
ATOM 2280 N N . ALA B 1 48 ? 4.57 -2.229 5.844 1 97.25 48 ALA B N 1
ATOM 2281 C CA . ALA B 1 48 ? 5.602 -1.922 6.836 1 97.25 48 ALA B CA 1
ATOM 2282 C C . ALA B 1 48 ? 5.492 -2.85 8.039 1 97.25 48 ALA B C 1
ATOM 2284 O O . ALA B 1 48 ? 6.504 -3.326 8.555 1 97.25 48 ALA B O 1
ATOM 2285 N N . ARG B 1 49 ? 4.332 -3.076 8.492 1 96 49 ARG B N 1
ATOM 2286 C CA . ARG B 1 49 ? 4.102 -3.951 9.633 1 96 49 ARG B CA 1
ATOM 2287 C C . ARG B 1 49 ? 4.496 -5.391 9.312 1 96 49 ARG B C 1
ATOM 2289 O O . ARG B 1 49 ? 5.156 -6.051 10.109 1 96 49 ARG B O 1
ATOM 2296 N N . LEU B 1 50 ? 4.09 -5.844 8.156 1 96.12 50 LEU B N 1
ATOM 2297 C CA . LEU B 1 50 ? 4.359 -7.215 7.746 1 96.12 50 LEU B CA 1
ATOM 2298 C C . LEU B 1 50 ? 5.855 -7.445 7.57 1 96.12 50 LEU B C 1
ATOM 2300 O O . LEU B 1 50 ? 6.363 -8.523 7.887 1 96.12 50 LEU B O 1
ATOM 2304 N N . LEU B 1 51 ? 6.543 -6.465 7.082 1 94.38 51 LEU B N 1
ATOM 2305 C CA . LEU B 1 51 ? 7.977 -6.578 6.836 1 94.38 51 LEU B CA 1
ATOM 2306 C C . LEU B 1 51 ? 8.742 -6.754 8.141 1 94.38 51 LEU B C 1
ATOM 2308 O O . LEU B 1 51 ? 9.867 -7.262 8.148 1 94.38 51 LEU B O 1
ATOM 2312 N N . GLN B 1 52 ? 8.164 -6.332 9.18 1 92.75 52 GLN B N 1
ATOM 2313 C CA . GLN B 1 52 ? 8.82 -6.395 10.484 1 92.75 52 GLN B CA 1
ATOM 2314 C C . GLN B 1 52 ? 8.578 -7.738 11.164 1 92.75 52 GLN B C 1
ATOM 2316 O O . GLN B 1 52 ? 9.25 -8.07 12.141 1 92.75 52 GLN B O 1
ATOM 2321 N N . LYS B 1 53 ? 7.691 -8.461 10.672 1 90.5 53 LYS B N 1
ATOM 2322 C CA . LYS B 1 53 ? 7.355 -9.742 11.281 1 90.5 53 LYS B CA 1
ATOM 2323 C C . LYS B 1 53 ? 8.461 -10.766 11.047 1 90.5 53 LYS B C 1
ATOM 2325 O O . LYS B 1 53 ? 9.117 -10.75 10 1 90.5 53 LYS B O 1
ATOM 2330 N N . ASP B 1 54 ? 8.484 -11.586 12.008 1 85.56 54 ASP B N 1
ATOM 2331 C CA . ASP B 1 54 ? 9.438 -12.68 11.875 1 85.56 54 ASP B CA 1
ATOM 2332 C C . ASP B 1 54 ? 8.883 -13.789 10.984 1 85.56 54 ASP B C 1
ATOM 2334 O O . ASP B 1 54 ? 7.699 -14.133 11.07 1 85.56 54 ASP B O 1
ATOM 2338 N N . SER B 1 55 ? 9.656 -14.148 10.086 1 86.88 55 SER B N 1
ATOM 2339 C CA . SER B 1 55 ? 9.43 -15.305 9.227 1 86.88 55 SER B CA 1
ATOM 2340 C C . SER B 1 55 ? 10.719 -16.094 9.016 1 86.88 55 SER B C 1
ATOM 2342 O O . SER B 1 55 ? 11.586 -16.125 9.898 1 86.88 55 SER B O 1
ATOM 2344 N N . ASN B 1 56 ? 10.773 -16.781 7.953 1 85.44 56 ASN B N 1
ATOM 2345 C CA . ASN B 1 56 ? 12.016 -17.516 7.68 1 85.44 56 ASN B CA 1
ATOM 2346 C C . ASN B 1 56 ? 13.164 -16.562 7.371 1 85.44 56 ASN B C 1
ATOM 2348 O O . ASN B 1 56 ? 14.328 -16.875 7.621 1 85.44 56 ASN B O 1
ATOM 2352 N N . MET B 1 57 ? 13.016 -15.383 6.816 1 86.31 57 MET B N 1
ATOM 2353 C CA . MET B 1 57 ? 14.031 -14.406 6.406 1 86.31 57 MET B CA 1
ATOM 2354 C C . MET B 1 57 ? 14.18 -13.305 7.449 1 86.31 57 MET B C 1
ATOM 2356 O O . MET B 1 57 ? 15.133 -12.523 7.398 1 86.31 57 MET B O 1
ATOM 2360 N N . GLY B 1 58 ? 13.586 -13.242 8.469 1 86.75 58 GLY B N 1
ATOM 2361 C CA . GLY B 1 58 ? 13.625 -12.164 9.438 1 86.75 58 GLY B CA 1
ATOM 2362 C C . GLY B 1 58 ? 13.07 -10.859 8.898 1 86.75 58 GLY B C 1
ATOM 2363 O O . GLY B 1 58 ? 12.578 -10.805 7.77 1 86.75 58 GLY B O 1
ATOM 2364 N N . PRO B 1 59 ? 13.203 -9.773 9.656 1 90.31 59 PRO B N 1
ATOM 2365 C CA . PRO B 1 59 ? 12.688 -8.477 9.219 1 90.31 59 PRO B CA 1
ATOM 2366 C C . PRO B 1 59 ? 13.5 -7.871 8.078 1 90.31 59 PRO B C 1
ATOM 2368 O O . PRO B 1 59 ? 14.719 -8.062 8.008 1 90.31 59 PRO B O 1
ATOM 2371 N N . VAL B 1 60 ? 12.812 -7.223 7.23 1 90.94 60 VAL B N 1
ATOM 2372 C CA . VAL B 1 60 ? 13.445 -6.605 6.066 1 90.94 60 VAL B CA 1
ATOM 2373 C C . VAL B 1 60 ? 13.117 -5.113 6.035 1 90.94 60 VAL B C 1
ATOM 2375 O O . VAL B 1 60 ? 12.031 -4.703 6.434 1 90.94 60 VAL B O 1
ATOM 2378 N N . LYS B 1 61 ? 14.055 -4.355 5.52 1 89.5 61 LYS B N 1
ATOM 2379 C CA . LYS B 1 61 ? 13.867 -2.916 5.375 1 89.5 61 LYS B CA 1
ATOM 2380 C C . LYS B 1 61 ? 13.68 -2.529 3.912 1 89.5 61 LYS B C 1
ATOM 2382 O O . LYS B 1 61 ? 14.414 -2.998 3.043 1 89.5 61 LYS B O 1
ATOM 2387 N N . VAL B 1 62 ? 12.75 -1.764 3.73 1 92.12 62 VAL B N 1
ATOM 2388 C CA . VAL B 1 62 ? 12.5 -1.205 2.406 1 92.12 62 VAL B CA 1
ATOM 2389 C C . VAL B 1 62 ? 12.641 0.315 2.451 1 92.12 62 VAL B C 1
ATOM 2391 O O . VAL B 1 62 ? 11.75 1.012 2.941 1 92.12 62 VAL B O 1
ATOM 2394 N N . GLY B 1 63 ? 13.805 0.758 1.939 1 93.38 63 GLY B N 1
ATOM 2395 C CA . GLY B 1 63 ? 14.062 2.188 2.035 1 93.38 63 GLY B CA 1
ATOM 2396 C C . GLY B 1 63 ? 13.898 2.729 3.441 1 93.38 63 GLY B C 1
ATOM 2397 O O . GLY B 1 63 ? 14.508 2.223 4.387 1 93.38 63 GLY B O 1
ATOM 2398 N N . CYS B 1 64 ? 13.023 3.715 3.492 1 95.56 64 CYS B N 1
ATOM 2399 C CA . CYS B 1 64 ? 12.797 4.34 4.789 1 95.56 64 CYS B CA 1
ATOM 2400 C C . CYS B 1 64 ? 11.367 4.125 5.258 1 95.56 64 CYS B C 1
ATOM 2402 O O . CYS B 1 64 ? 10.875 4.855 6.121 1 95.56 64 CYS B O 1
ATOM 2404 N N . LEU B 1 65 ? 10.711 3.189 4.641 1 96.44 65 LEU B N 1
ATOM 2405 C CA . LEU B 1 65 ? 9.328 2.889 4.992 1 96.44 65 LEU B CA 1
ATOM 2406 C C . LEU B 1 65 ? 9.211 2.494 6.457 1 96.44 65 LEU B C 1
ATOM 2408 O O . LEU B 1 65 ? 8.32 2.967 7.164 1 96.44 65 LEU B O 1
ATOM 2412 N N . ASN B 1 66 ? 10.133 1.703 6.902 1 94.69 66 ASN B N 1
ATOM 2413 C CA . ASN B 1 66 ? 10.109 1.253 8.289 1 94.69 66 ASN B CA 1
ATOM 2414 C C . ASN B 1 66 ? 10.336 2.41 9.258 1 94.69 66 ASN B C 1
ATOM 2416 O O . ASN B 1 66 ? 9.688 2.482 10.305 1 94.69 66 ASN B O 1
ATOM 2420 N N . SER B 1 67 ? 11.227 3.275 8.875 1 94.88 67 SER B N 1
ATOM 2421 C CA . SER B 1 67 ? 11.508 4.438 9.711 1 94.88 67 SER B CA 1
ATOM 2422 C C . SER B 1 67 ? 10.273 5.332 9.844 1 94.88 67 SER B C 1
ATOM 2424 O O . SER B 1 67 ? 9.922 5.754 10.945 1 94.88 67 SER B O 1
ATOM 2426 N N . LEU B 1 68 ? 9.672 5.562 8.773 1 97.62 68 LEU B N 1
ATOM 2427 C CA . LEU B 1 68 ? 8.477 6.395 8.773 1 97.62 68 LEU B CA 1
ATOM 2428 C C . LEU B 1 68 ? 7.367 5.75 9.602 1 97.62 68 LEU B C 1
ATOM 2430 O O . LEU B 1 68 ? 6.77 6.402 10.461 1 97.62 68 LEU B O 1
ATOM 2434 N N . TYR B 1 69 ? 7.156 4.496 9.383 1 98.06 69 TYR B N 1
ATOM 2435 C CA . TYR B 1 69 ? 6.117 3.768 10.102 1 98.06 69 TYR B CA 1
ATOM 2436 C C . TYR B 1 69 ? 6.371 3.787 11.602 1 98.06 69 TYR B C 1
ATOM 2438 O O . TYR B 1 69 ? 5.469 4.082 12.391 1 98.06 69 TYR B O 1
ATOM 2446 N N . GLN B 1 70 ? 7.586 3.506 11.961 1 96.69 70 GLN B N 1
ATOM 2447 C CA . GLN B 1 70 ? 7.938 3.469 13.375 1 96.69 70 GLN B CA 1
ATOM 2448 C C . GLN B 1 70 ? 7.809 4.848 14.016 1 96.69 70 GLN B C 1
ATOM 2450 O O . GLN B 1 70 ? 7.422 4.969 15.18 1 96.69 70 GLN B O 1
ATOM 2455 N N . SER B 1 71 ? 8.148 5.82 13.289 1 96.31 71 SER B N 1
ATOM 2456 C CA . SER B 1 71 ? 8.023 7.176 13.812 1 96.31 71 SER B CA 1
ATOM 2457 C C . SER B 1 71 ? 6.57 7.523 14.109 1 96.31 71 SER B C 1
ATOM 2459 O O . SER B 1 71 ? 6.273 8.164 15.117 1 96.31 71 SER B O 1
ATOM 2461 N N . VAL B 1 72 ? 5.684 7.184 13.258 1 96.44 72 VAL B N 1
ATOM 2462 C CA . VAL B 1 72 ? 4.262 7.406 13.477 1 96.44 72 VAL B CA 1
ATOM 2463 C C . VAL B 1 72 ? 3.791 6.609 14.695 1 96.44 72 VAL B C 1
ATOM 2465 O O . VAL B 1 72 ? 3.016 7.113 15.508 1 96.44 72 VAL B O 1
ATOM 2468 N N . ALA B 1 73 ? 4.289 5.402 14.789 1 96.44 73 ALA B N 1
ATOM 2469 C CA . ALA B 1 73 ? 3.936 4.559 15.93 1 96.44 73 ALA B CA 1
ATOM 2470 C C . ALA B 1 73 ? 4.414 5.176 17.234 1 96.44 73 ALA B C 1
ATOM 2472 O O . ALA B 1 73 ? 3.729 5.094 18.266 1 96.44 73 ALA B O 1
ATOM 2473 N N . ASP B 1 74 ? 5.5 5.844 17.188 1 94.94 74 ASP B N 1
ATOM 2474 C CA . ASP B 1 74 ? 6.133 6.379 18.391 1 94.94 74 ASP B CA 1
ATOM 2475 C C . ASP B 1 74 ? 5.547 7.742 18.766 1 94.94 74 ASP B C 1
ATOM 2477 O O . ASP B 1 74 ? 5.668 8.188 19.906 1 94.94 74 ASP B O 1
ATOM 2481 N N . LEU B 1 75 ? 5.004 8.406 17.812 1 94.25 75 LEU B N 1
ATOM 2482 C CA . LEU B 1 75 ? 4.422 9.719 18.078 1 94.25 75 LEU B CA 1
ATOM 2483 C C . LEU B 1 75 ? 3.242 9.609 19.047 1 94.25 75 LEU B C 1
ATOM 2485 O O . LEU B 1 75 ? 2.428 8.688 18.922 1 94.25 75 LEU B O 1
ATOM 2489 N N . SER B 1 76 ? 3.193 10.484 19.906 1 93 76 SER B N 1
ATOM 2490 C CA . SER B 1 76 ? 2.078 10.516 20.844 1 93 76 SER B CA 1
ATOM 2491 C C . SER B 1 76 ? 0.762 10.812 20.141 1 93 76 SER B C 1
ATOM 2493 O O . SER B 1 76 ? 0.74 11.523 19.141 1 93 76 SER B O 1
ATOM 2495 N N . LYS B 1 77 ? -0.332 10.398 20.734 1 92 77 LYS B N 1
ATOM 2496 C CA . LYS B 1 77 ? -1.675 10.594 20.203 1 92 77 LYS B CA 1
ATOM 2497 C C . LYS B 1 77 ? -2.041 12.07 20.141 1 92 77 LYS B C 1
ATOM 2499 O O . LYS B 1 77 ? -2.869 12.477 19.328 1 92 77 LYS B O 1
ATOM 2504 N N . ARG B 1 78 ? -1.396 12.859 20.969 1 91.62 78 ARG B N 1
ATOM 2505 C CA . ARG B 1 78 ? -1.73 14.273 21.062 1 91.62 78 ARG B CA 1
ATOM 2506 C C . ARG B 1 78 ? -1.351 15.008 19.781 1 91.62 78 ARG B C 1
ATOM 2508 O O . ARG B 1 78 ? -1.801 16.125 19.531 1 91.62 78 ARG B O 1
ATOM 2515 N N . TYR B 1 79 ? -0.495 14.391 18.984 1 92.88 79 TYR B N 1
ATOM 2516 C CA . TYR B 1 79 ? -0.037 15.055 17.766 1 92.88 79 TYR B CA 1
ATOM 2517 C C . TYR B 1 79 ? -0.934 14.711 16.578 1 92.88 79 TYR B C 1
ATOM 2519 O O . TYR B 1 79 ? -0.729 15.211 15.477 1 92.88 79 TYR B O 1
ATOM 2527 N N . PHE B 1 80 ? -1.937 13.914 16.875 1 93.62 80 PHE B N 1
ATOM 2528 C CA . PHE B 1 80 ? -2.922 13.57 15.852 1 93.62 80 PHE B CA 1
ATOM 2529 C C . PHE B 1 80 ? -4.258 14.242 16.141 1 93.62 80 PHE B C 1
ATOM 2531 O O . PHE B 1 80 ? -4.52 14.648 17.281 1 93.62 80 PHE B O 1
ATOM 2538 N N . LEU B 1 81 ? -5.027 14.375 15.148 1 88 81 LEU B N 1
ATOM 2539 C CA . LEU B 1 81 ? -6.328 15 15.32 1 88 81 LEU B CA 1
ATOM 2540 C C . LEU B 1 81 ? -7.195 14.211 16.281 1 88 81 LEU B C 1
ATOM 2542 O O . LEU B 1 81 ? -7.887 14.789 17.125 1 88 81 LEU B O 1
ATOM 2546 N N . THR B 1 82 ? -7.199 12.883 16.047 1 83.31 82 THR B N 1
ATOM 2547 C CA . THR B 1 82 ? -7.875 11.977 16.969 1 83.31 82 THR B CA 1
ATOM 2548 C C . THR B 1 82 ? -7.09 10.672 17.125 1 83.31 82 THR B C 1
ATOM 2550 O O . THR B 1 82 ? -6.145 10.422 16.375 1 83.31 82 THR B O 1
ATOM 2553 N N . LYS B 1 83 ? -7.473 9.898 18.062 1 82.06 83 LYS B N 1
ATOM 2554 C CA . LYS B 1 83 ? -6.855 8.594 18.266 1 82.06 83 LYS B CA 1
ATOM 2555 C C . LYS B 1 83 ? -7.102 7.676 17.062 1 82.06 83 LYS B C 1
ATOM 2557 O O . LYS B 1 83 ? -6.262 6.832 16.75 1 82.06 83 LYS B O 1
ATOM 2562 N N . THR B 1 84 ? -8.086 7.883 16.438 1 83.56 84 THR B N 1
ATOM 2563 C CA . THR B 1 84 ? -8.469 7.055 15.305 1 83.56 84 THR B CA 1
ATOM 2564 C C . THR B 1 84 ? -7.535 7.289 14.117 1 83.56 84 THR B C 1
ATOM 2566 O O . THR B 1 84 ? -7.227 6.363 13.367 1 83.56 84 THR B O 1
ATOM 2569 N N . HIS B 1 85 ? -7.02 8.469 14.086 1 90.5 85 HIS B N 1
ATOM 2570 C CA . HIS B 1 85 ? -6.148 8.797 12.961 1 90.5 85 HIS B CA 1
ATOM 2571 C C . HIS B 1 85 ? -4.824 8.047 13.062 1 90.5 85 HIS B C 1
ATOM 2573 O O . HIS B 1 85 ? -4.32 7.539 12.055 1 90.5 85 HIS B O 1
ATOM 2579 N N . LYS B 1 86 ? -4.305 8.031 14.242 1 93.19 86 LYS B N 1
ATOM 2580 C CA . LYS B 1 86 ? -3.078 7.262 14.422 1 93.19 86 LYS B CA 1
ATOM 2581 C C . LYS B 1 86 ? -3.289 5.793 14.07 1 93.19 86 LYS B C 1
ATOM 2583 O O . LYS B 1 86 ? -2.475 5.195 13.367 1 93.19 86 LYS B O 1
ATOM 2588 N N . LYS B 1 87 ? -4.371 5.242 14.539 1 91.81 87 LYS B N 1
ATOM 2589 C CA . LYS B 1 87 ? -4.688 3.844 14.266 1 91.81 87 LYS B CA 1
ATOM 2590 C C . LYS B 1 87 ? -4.863 3.6 12.773 1 91.81 87 LYS B C 1
ATOM 2592 O O . LYS B 1 87 ? -4.406 2.582 12.25 1 91.81 87 LYS B O 1
ATOM 2597 N N . MET B 1 88 ? -5.453 4.52 12.133 1 92 88 MET B N 1
ATOM 2598 C CA . MET B 1 88 ? -5.707 4.41 10.703 1 92 88 MET B CA 1
ATOM 2599 C C . MET B 1 88 ? -4.398 4.348 9.922 1 92 88 MET B C 1
ATOM 2601 O O . MET B 1 88 ? -4.324 3.697 8.875 1 92 88 MET B O 1
ATOM 2605 N N . LEU B 1 89 ? -3.441 5.043 10.414 1 95.94 89 LEU B N 1
ATOM 2606 C CA . LEU B 1 89 ? -2.154 5.086 9.727 1 95.94 89 LEU B CA 1
ATOM 2607 C C . LEU B 1 89 ? -1.347 3.822 10.008 1 95.94 89 LEU B C 1
ATOM 2609 O O . LEU B 1 89 ? -0.674 3.301 9.109 1 95.94 89 LEU B O 1
ATOM 2613 N N . LEU B 1 90 ? -1.464 3.314 11.203 1 96.31 90 LEU B N 1
ATOM 2614 C CA . LEU B 1 90 ? -0.683 2.154 11.617 1 96.31 90 LEU B CA 1
ATOM 2615 C C . LEU B 1 90 ? -1.335 0.861 11.141 1 96.31 90 LEU B C 1
ATOM 2617 O O . LEU B 1 90 ? -0.651 -0.143 10.93 1 96.31 90 LEU B O 1
ATOM 2621 N N . GLN B 1 91 ? -2.641 0.915 11 1 95.88 91 GLN B N 1
ATOM 2622 C CA . GLN B 1 91 ? -3.42 -0.219 10.516 1 95.88 91 GLN B CA 1
ATOM 2623 C C . GLN B 1 91 ? -4.469 0.229 9.5 1 95.88 91 GLN B C 1
ATOM 2625 O O . GLN B 1 91 ? -5.668 0.05 9.719 1 95.88 91 GLN B O 1
ATOM 2630 N N . PRO B 1 92 ? -3.916 0.737 8.406 1 96.31 92 PRO B N 1
ATOM 2631 C CA . PRO B 1 92 ? -4.879 1.209 7.41 1 96.31 92 PRO B CA 1
ATOM 2632 C C . PRO B 1 92 ? -5.812 0.103 6.922 1 96.31 92 PRO B C 1
ATOM 2634 O O . PRO B 1 92 ? -5.391 -1.048 6.777 1 96.31 92 PRO B O 1
ATOM 2637 N N . ILE B 1 93 ? -7.008 0.468 6.652 1 94.38 93 ILE B N 1
ATOM 2638 C CA . ILE B 1 93 ? -8.016 -0.468 6.156 1 94.38 93 ILE B CA 1
ATOM 2639 C C . ILE B 1 93 ? -7.703 -0.838 4.707 1 94.38 93 ILE B C 1
ATOM 2641 O O . ILE B 1 93 ? -7.344 0.025 3.904 1 94.38 93 ILE B O 1
ATOM 2645 N N . ASN B 1 94 ? -7.75 -2.107 4.449 1 94.69 94 ASN B N 1
ATOM 2646 C CA . ASN B 1 94 ? -7.691 -2.604 3.078 1 94.69 94 ASN B CA 1
ATOM 2647 C C . ASN B 1 94 ? -9.078 -2.645 2.439 1 94.69 94 ASN B C 1
ATOM 2649 O O . ASN B 1 94 ? -9.93 -3.434 2.848 1 94.69 94 ASN B O 1
ATOM 2653 N N . SER B 1 95 ? -9.242 -1.864 1.436 1 91.31 95 SER B N 1
ATOM 2654 C CA . SER B 1 95 ? -10.555 -1.751 0.807 1 91.31 95 SER B CA 1
ATOM 2655 C C . SER B 1 95 ? -10.961 -3.055 0.124 1 91.31 95 SER B C 1
ATOM 2657 O O . SER B 1 95 ? -12.117 -3.236 -0.245 1 91.31 95 SER B O 1
ATOM 2659 N N . SER B 1 96 ? -10.031 -3.979 -0.029 1 93.19 96 SER B N 1
ATOM 2660 C CA . SER B 1 96 ? -10.312 -5.277 -0.635 1 93.19 96 SER B CA 1
ATOM 2661 C C . SER B 1 96 ? -10.266 -6.395 0.403 1 93.19 96 SER B C 1
ATOM 2663 O O . SER B 1 96 ? -10.031 -7.555 0.061 1 93.19 96 SER B O 1
ATOM 2665 N N . GLU B 1 97 ? -10.43 -5.988 1.618 1 91.75 97 GLU B N 1
ATOM 2666 C CA . GLU B 1 97 ? -10.297 -6.961 2.697 1 91.75 97 GLU B CA 1
ATOM 2667 C C . GLU B 1 97 ? -11.297 -8.102 2.537 1 91.75 97 GLU B C 1
ATOM 2669 O O . GLU B 1 97 ? -11 -9.25 2.889 1 91.75 97 GLU B O 1
ATOM 2674 N N . ASP B 1 98 ? -12.438 -7.801 2.066 1 87.5 98 ASP B N 1
ATOM 2675 C CA . ASP B 1 98 ? -13.461 -8.828 1.893 1 87.5 98 ASP B CA 1
ATOM 2676 C C . ASP B 1 98 ? -13 -9.898 0.902 1 87.5 98 ASP B C 1
ATOM 2678 O O . ASP B 1 98 ? -13.305 -11.078 1.075 1 87.5 98 ASP B O 1
ATOM 2682 N N . TYR B 1 99 ? -12.25 -9.516 -0.076 1 89.94 99 TYR B N 1
ATOM 2683 C CA . TYR B 1 99 ? -11.688 -10.477 -1.027 1 89.94 99 TYR B CA 1
ATOM 2684 C C . TYR B 1 99 ? -10.461 -11.172 -0.447 1 89.94 99 TYR B C 1
ATOM 2686 O O . TYR B 1 99 ? -10.344 -12.391 -0.519 1 89.94 99 TYR B O 1
ATOM 2694 N N . CYS B 1 100 ? -9.633 -10.383 0.177 1 91.75 100 CYS B N 1
ATOM 2695 C CA . CYS B 1 100 ? -8.375 -10.898 0.702 1 91.75 100 CYS B CA 1
ATOM 2696 C C . CYS B 1 100 ? -8.617 -11.898 1.825 1 91.75 100 CYS B C 1
ATOM 2698 O O . CYS B 1 100 ? -7.887 -12.875 1.958 1 91.75 100 CYS B O 1
ATOM 2700 N N . ASN B 1 101 ? -9.656 -11.711 2.51 1 89.44 101 ASN B N 1
ATOM 2701 C CA . ASN B 1 101 ? -9.953 -12.57 3.65 1 89.44 101 ASN B CA 1
ATOM 2702 C C . ASN B 1 101 ? -10.453 -13.938 3.207 1 89.44 101 ASN B C 1
ATOM 2704 O O . ASN B 1 101 ? -10.484 -14.883 4 1 89.44 101 ASN B O 1
ATOM 2708 N N . SER B 1 102 ? -10.828 -14.062 2.055 1 87.44 102 SER B N 1
ATOM 2709 C CA . SER B 1 102 ? -11.281 -15.344 1.525 1 87.44 102 SER B CA 1
ATOM 2710 C C . SER B 1 102 ? -10.102 -16.203 1.069 1 87.44 102 SER B C 1
ATOM 2712 O O . SER B 1 102 ? -10.266 -17.391 0.805 1 87.44 102 SER B O 1
ATOM 2714 N N . LEU B 1 103 ? -8.945 -15.633 1.01 1 91.81 103 LEU B N 1
ATOM 2715 C CA . LEU B 1 103 ? -7.773 -16.344 0.518 1 91.81 103 LEU B CA 1
ATOM 2716 C C . LEU B 1 103 ? -7.238 -17.312 1.572 1 91.81 103 LEU B C 1
ATOM 2718 O O . LEU B 1 103 ? -7.141 -16.953 2.75 1 91.81 103 LEU B O 1
ATOM 2722 N N . THR B 1 104 ? -6.871 -18.469 1.109 1 88.5 104 THR B N 1
ATOM 2723 C CA . THR B 1 104 ? -6.309 -19.484 2.002 1 88.5 104 THR B CA 1
ATOM 2724 C C . THR B 1 104 ? -4.988 -19 2.598 1 88.5 104 THR B C 1
ATOM 2726 O O . THR B 1 104 ? -4.688 -19.281 3.76 1 88.5 104 THR B O 1
ATOM 2729 N N . LEU B 1 105 ? -4.223 -18.188 1.869 1 94.5 105 LEU B N 1
ATOM 2730 C CA . LEU B 1 105 ? -2.893 -17.75 2.283 1 94.5 105 LEU B CA 1
ATOM 2731 C C . LEU B 1 105 ? -2.871 -16.266 2.57 1 94.5 105 LEU B C 1
ATOM 2733 O O . LEU B 1 105 ? -1.904 -15.57 2.23 1 94.5 105 LEU B O 1
ATOM 2737 N N . ASN B 1 106 ? -3.918 -15.781 3.166 1 93.69 106 ASN B N 1
ATOM 2738 C CA . ASN B 1 106 ? -3.992 -14.367 3.518 1 93.69 106 ASN B CA 1
ATOM 2739 C C . ASN B 1 106 ? -3.016 -14.016 4.637 1 93.69 106 ASN B C 1
ATOM 2741 O O . ASN B 1 106 ? -3.064 -14.602 5.719 1 93.69 106 ASN B O 1
ATOM 2745 N N . ILE B 1 107 ? -2.178 -13.07 4.402 1 94 107 ILE B N 1
ATOM 2746 C CA . ILE B 1 107 ? -1.175 -12.711 5.398 1 94 107 ILE B CA 1
ATOM 2747 C C . ILE B 1 107 ? -1.538 -11.367 6.035 1 94 107 ILE B C 1
ATOM 2749 O O . ILE B 1 107 ? -0.86 -10.906 6.957 1 94 107 ILE B O 1
ATOM 2753 N N . ASP B 1 108 ? -2.545 -10.703 5.5 1 93.31 108 ASP B N 1
ATOM 2754 C CA . ASP B 1 108 ? -3.002 -9.438 6.066 1 93.31 108 ASP B CA 1
ATOM 2755 C C . ASP B 1 108 ? -3.668 -9.648 7.422 1 93.31 108 ASP B C 1
ATOM 2757 O O . ASP B 1 108 ? -4.738 -10.25 7.504 1 93.31 108 ASP B O 1
ATOM 2761 N N . ASP B 1 109 ? -3.139 -9.141 8.398 1 89.25 109 ASP B N 1
ATOM 2762 C CA . ASP B 1 109 ? -3.646 -9.336 9.75 1 89.25 109 ASP B CA 1
ATOM 2763 C C . ASP B 1 109 ? -4.469 -8.133 10.203 1 89.25 109 ASP B C 1
ATOM 2765 O O . ASP B 1 109 ? -4.758 -7.988 11.398 1 89.25 109 ASP B O 1
ATOM 2769 N N . THR B 1 110 ? -4.715 -7.227 9.328 1 92.19 110 THR B N 1
ATOM 2770 C CA . THR B 1 110 ? -5.539 -6.07 9.672 1 92.19 110 THR B CA 1
ATOM 2771 C C . THR B 1 110 ? -6.961 -6.504 10.016 1 92.19 110 THR B C 1
ATOM 2773 O O . THR B 1 110 ? -7.566 -7.305 9.305 1 92.19 110 THR B O 1
ATOM 2776 N N . PRO B 1 111 ? -7.449 -6.035 11.094 1 88.81 111 PRO B N 1
ATOM 2777 C CA . PRO B 1 111 ? -8.828 -6.371 11.445 1 88.81 111 PRO B CA 1
ATOM 2778 C C . PRO B 1 111 ? -9.836 -5.879 10.406 1 88.81 111 PRO B C 1
ATOM 2780 O O . PRO B 1 111 ? -9.602 -4.863 9.75 1 88.81 111 PRO B O 1
ATOM 2783 N N . LEU B 1 112 ? -10.914 -6.594 10.383 1 89.88 112 LEU B N 1
ATOM 2784 C CA . LEU B 1 112 ? -11.977 -6.195 9.461 1 89.88 112 LEU B CA 1
ATOM 2785 C C . LEU B 1 112 ? -12.555 -4.84 9.852 1 89.88 112 LEU B C 1
ATOM 2787 O O . LEU B 1 112 ? -12.758 -4.566 11.039 1 89.88 112 LEU B O 1
ATOM 2791 N N . ALA B 1 113 ? -12.773 -4.094 8.859 1 90.44 113 ALA B N 1
ATOM 2792 C CA . ALA B 1 113 ? -13.242 -2.734 9.109 1 90.44 113 ALA B CA 1
ATOM 2793 C C . ALA B 1 113 ? -14.758 -2.693 9.258 1 90.44 113 ALA B C 1
ATOM 2795 O O . ALA B 1 113 ? -15.469 -3.486 8.641 1 90.44 113 ALA B O 1
ATOM 2796 N N . THR B 1 114 ? -15.172 -1.818 10.141 1 91.31 114 THR B N 1
ATOM 2797 C CA . THR B 1 114 ? -16.578 -1.446 10.273 1 91.31 114 THR B CA 1
ATOM 2798 C C . THR B 1 114 ? -16.781 0.015 9.883 1 91.31 114 THR B C 1
ATOM 2800 O O . THR B 1 114 ? -15.984 0.881 10.25 1 91.31 114 THR B O 1
ATOM 2803 N N . TYR B 1 115 ? -17.828 0.217 9.133 1 93.19 115 TYR B N 1
ATOM 2804 C CA . TYR B 1 115 ? -18.188 1.573 8.727 1 93.19 115 TYR B CA 1
ATOM 2805 C C . TYR B 1 115 ? -19.531 1.987 9.336 1 93.19 115 TYR B C 1
ATOM 2807 O O . TYR B 1 115 ? -20.312 1.137 9.75 1 93.19 115 TYR B O 1
ATOM 2815 N N . PHE B 1 116 ? -19.688 3.285 9.312 1 92.88 116 PHE B N 1
ATOM 2816 C CA . PHE B 1 116 ? -20.875 3.828 9.961 1 92.88 116 PHE B CA 1
ATOM 2817 C C . PHE B 1 116 ? -21.656 4.719 9 1 92.88 116 PHE B C 1
ATOM 2819 O O . PHE B 1 116 ? -21.062 5.48 8.234 1 92.88 116 PHE B O 1
ATOM 2826 N N . LEU B 1 117 ? -22.953 4.578 9.156 1 94 117 LEU B N 1
ATOM 2827 C CA . LEU B 1 117 ? -23.875 5.398 8.367 1 94 117 LEU B CA 1
ATOM 2828 C C . LEU B 1 117 ? -24.797 6.211 9.273 1 94 117 LEU B C 1
ATOM 2830 O O . LEU B 1 117 ? -25.031 5.836 10.422 1 94 117 LEU B O 1
ATOM 2834 N N . CYS B 1 118 ? -25.219 7.23 8.617 1 92.88 118 CYS B N 1
ATOM 2835 C CA . CYS B 1 118 ? -26.234 8.031 9.297 1 92.88 118 CYS B CA 1
ATOM 2836 C C . CYS B 1 118 ? -27.469 7.191 9.609 1 92.88 118 CYS B C 1
ATOM 2838 O O . CYS B 1 118 ? -27.812 6.277 8.859 1 92.88 118 CYS B O 1
ATOM 2840 N N . THR B 1 119 ? -28.125 7.609 10.703 1 90.81 119 THR B N 1
ATOM 2841 C CA . THR B 1 119 ? -29.391 6.969 11.078 1 90.81 119 THR B CA 1
ATOM 2842 C C . THR B 1 119 ? -30.406 7.09 9.953 1 90.81 119 THR B C 1
ATOM 2844 O O . THR B 1 119 ? -31.219 6.184 9.742 1 90.81 119 THR B O 1
ATOM 2847 N N . ILE B 1 120 ? -30.281 8.195 9.32 1 87.94 120 ILE B N 1
ATOM 2848 C CA . ILE B 1 120 ? -31.125 8.422 8.148 1 87.94 120 ILE B CA 1
ATOM 2849 C C . ILE B 1 120 ? -30.328 8.195 6.875 1 87.94 120 ILE B C 1
ATOM 2851 O O . ILE B 1 120 ? -29.484 9.031 6.504 1 87.94 120 ILE B O 1
ATOM 2855 N N . VAL B 1 121 ? -30.625 7.031 6.289 1 86.75 121 VAL B N 1
ATOM 2856 C CA . VAL B 1 121 ? -29.906 6.719 5.062 1 86.75 121 VAL B CA 1
ATOM 2857 C C . VAL B 1 121 ? -30.75 7.098 3.852 1 86.75 121 VAL B C 1
ATOM 2859 O O . VAL B 1 121 ? -31.812 6.504 3.619 1 86.75 121 VAL B O 1
ATOM 2862 N N . ASP B 1 122 ? -30.297 8.062 3.154 1 83.25 122 ASP B N 1
ATOM 2863 C CA . ASP B 1 122 ? -30.969 8.484 1.934 1 83.25 122 ASP B CA 1
ATOM 2864 C C . ASP B 1 122 ? -30 9.148 0.965 1 83.25 122 ASP B C 1
ATOM 2866 O O . ASP B 1 122 ? -28.781 9.094 1.162 1 83.25 122 ASP B O 1
ATOM 2870 N N . ASP B 1 123 ? -30.516 9.68 -0.084 1 82.06 123 ASP B N 1
ATOM 2871 C CA . ASP B 1 123 ? -29.641 10.18 -1.147 1 82.06 123 ASP B CA 1
ATOM 2872 C C . ASP B 1 123 ? -29.25 11.625 -0.893 1 82.06 123 ASP B C 1
ATOM 2874 O O . ASP B 1 123 ? -28.609 12.258 -1.737 1 82.06 123 ASP B O 1
ATOM 2878 N N . SER B 1 124 ? -29.594 12.031 0.289 1 80.81 124 SER B N 1
ATOM 2879 C CA . SER B 1 124 ? -29.172 13.391 0.63 1 80.81 124 SER B CA 1
ATOM 2880 C C . SER B 1 124 ? -27.688 13.43 1.001 1 80.81 124 SER B C 1
ATOM 2882 O O . SER B 1 124 ? -27.078 12.391 1.254 1 80.81 124 SER B O 1
ATOM 2884 N N . CYS B 1 125 ? -27.141 14.578 1.034 1 75.5 125 CYS B N 1
ATOM 2885 C CA . CYS B 1 125 ? -25.734 14.781 1.339 1 75.5 125 CYS B CA 1
ATOM 2886 C C . CYS B 1 125 ? -25.391 14.234 2.717 1 75.5 125 CYS B C 1
ATOM 2888 O O . CYS B 1 125 ? -24.281 13.719 2.926 1 75.5 125 CYS B O 1
ATOM 2890 N N . CYS B 1 126 ? -26.375 14.258 3.529 1 77.69 126 CYS B N 1
ATOM 2891 C CA . CYS B 1 126 ? -26.094 13.797 4.883 1 77.69 126 CYS B CA 1
ATOM 2892 C C . CYS B 1 126 ? -26.359 12.305 5.016 1 77.69 126 CYS B C 1
ATOM 2894 O O . CYS B 1 126 ? -25.781 11.648 5.883 1 77.69 126 CYS B O 1
ATOM 2896 N N . GLY B 1 127 ? -27.141 11.859 4.113 1 84.5 127 GLY B N 1
ATOM 2897 C CA . GLY B 1 127 ? -27.547 10.469 4.234 1 84.5 127 GLY B CA 1
ATOM 2898 C C . GLY B 1 127 ? -26.656 9.516 3.455 1 84.5 127 GLY B C 1
ATOM 2899 O O . GLY B 1 127 ? -26.766 8.297 3.607 1 84.5 127 GLY B O 1
ATOM 2900 N N . ASN B 1 128 ? -25.734 10.023 2.734 1 89.94 128 ASN B N 1
ATOM 2901 C CA . ASN B 1 128 ? -24.953 9.148 1.862 1 89.94 128 ASN B CA 1
ATOM 2902 C C . ASN B 1 128 ? -23.5 9.109 2.281 1 89.94 128 ASN B C 1
ATOM 2904 O O . ASN B 1 128 ? -22.641 8.68 1.509 1 89.94 128 ASN B O 1
ATOM 2908 N N . GLY B 1 129 ? -23.266 9.594 3.535 1 93.25 129 GLY B N 1
ATOM 2909 C CA . GLY B 1 129 ? -21.906 9.578 4.035 1 93.25 129 GLY B CA 1
ATOM 2910 C C . GLY B 1 129 ? -21.531 8.258 4.695 1 93.25 129 GLY B C 1
ATOM 2911 O O . GLY B 1 129 ? -22.312 7.707 5.477 1 93.25 129 GLY B O 1
ATOM 2912 N N . LEU B 1 130 ? -20.422 7.773 4.27 1 94.12 130 LEU B N 1
ATOM 2913 C CA . LEU B 1 130 ? -19.797 6.621 4.906 1 94.12 130 LEU B CA 1
ATOM 2914 C C . LEU B 1 130 ? -18.641 7.055 5.809 1 94.12 130 LEU B C 1
ATOM 2916 O O . LEU B 1 130 ? -17.75 7.793 5.375 1 94.12 130 LEU B O 1
ATOM 2920 N N . TYR B 1 131 ? -18.656 6.586 7.02 1 91.5 131 TYR B N 1
ATOM 2921 C CA . TYR B 1 131 ? -17.672 7.078 7.98 1 91.5 131 TYR B CA 1
ATOM 2922 C C . TYR B 1 131 ? -16.922 5.926 8.625 1 91.5 131 TYR B C 1
ATOM 2924 O O . TYR B 1 131 ? -17.453 4.832 8.789 1 91.5 131 TYR B O 1
ATOM 2932 N N . THR B 1 132 ? -15.695 6.246 9.047 1 88.44 132 THR B N 1
ATOM 2933 C CA . THR B 1 132 ? -14.867 5.23 9.68 1 88.44 132 THR B CA 1
ATOM 2934 C C . THR B 1 132 ? -14.953 5.328 11.203 1 88.44 132 THR B C 1
ATOM 2936 O O . THR B 1 132 ? -14.398 4.492 11.922 1 88.44 132 THR B O 1
ATOM 2939 N N . SER B 1 133 ? -15.633 6.32 11.688 1 86.44 133 SER B N 1
ATOM 2940 C CA . SER B 1 133 ? -15.875 6.496 13.117 1 86.44 133 SER B CA 1
ATOM 2941 C C . SER B 1 133 ? -17.281 7.008 13.383 1 86.44 133 SER B C 1
ATOM 2943 O O . SER B 1 133 ? -17.859 7.727 12.562 1 86.44 133 SER B O 1
ATOM 2945 N N . SER B 1 134 ? -17.797 6.691 14.555 1 88.44 134 SER B N 1
ATOM 2946 C CA . SER B 1 134 ? -19.141 7.117 14.938 1 88.44 134 SER B CA 1
ATOM 2947 C C . SER B 1 134 ? -19.094 8.219 15.992 1 88.44 134 SER B C 1
ATOM 2949 O O . SER B 1 134 ? -20.109 8.523 16.625 1 88.44 134 SER B O 1
ATOM 2951 N N . ASP B 1 135 ? -17.875 8.727 16.203 1 84.56 135 ASP B N 1
ATOM 2952 C CA . ASP B 1 135 ? -17.672 9.688 17.281 1 84.56 135 ASP B CA 1
ATOM 2953 C C . ASP B 1 135 ? -18.406 11 16.984 1 84.56 135 ASP B C 1
ATOM 2955 O O . ASP B 1 135 ? -18.719 11.758 17.906 1 84.56 135 ASP B O 1
ATOM 2959 N N . ASN B 1 136 ? -18.625 11.297 15.773 1 87.31 136 ASN B N 1
ATOM 2960 C CA . ASN B 1 136 ? -19.281 12.531 15.352 1 87.31 136 ASN B CA 1
ATOM 2961 C C . ASN B 1 136 ? -20.594 12.258 14.633 1 87.31 136 ASN B C 1
ATOM 2963 O O . ASN B 1 136 ? -20.828 11.141 14.172 1 87.31 136 ASN B O 1
ATOM 2967 N N . ASN B 1 137 ? -21.359 13.297 14.617 1 91.19 137 ASN B N 1
ATOM 2968 C CA . ASN B 1 137 ? -22.594 13.227 13.844 1 91.19 137 ASN B CA 1
ATOM 2969 C C . ASN B 1 137 ? -22.344 13.469 12.359 1 91.19 137 ASN B C 1
ATOM 2971 O O . ASN B 1 137 ? -21.312 14.016 11.977 1 91.19 137 ASN B O 1
ATOM 2975 N N . CYS B 1 138 ? -23.359 13.008 11.609 1 90.44 138 CYS B N 1
ATOM 2976 C CA . CYS B 1 138 ? -23.25 13.281 10.18 1 90.44 138 CYS B CA 1
ATOM 2977 C C . CYS B 1 138 ? -23.422 14.766 9.891 1 90.44 138 CYS B C 1
ATOM 2979 O O . CYS B 1 138 ? -23.625 15.562 10.812 1 90.44 138 CYS B O 1
ATOM 2981 N N . ALA B 1 139 ? -23.312 15.141 8.664 1 85.75 139 ALA B N 1
ATOM 2982 C CA . ALA B 1 139 ? -23.391 16.547 8.258 1 85.75 139 ALA B CA 1
ATOM 2983 C C . ALA B 1 139 ? -24.766 17.125 8.57 1 85.75 139 ALA B C 1
ATOM 2985 O O . ALA B 1 139 ? -24.891 18.328 8.781 1 85.75 139 ALA B O 1
ATOM 2986 N N . GLY B 1 140 ? -25.781 16.328 8.648 1 87.44 140 GLY B N 1
ATOM 2987 C CA . GLY B 1 140 ? -27.125 16.781 8.961 1 87.44 140 GLY B CA 1
ATOM 2988 C C . GLY B 1 140 ? -27.406 16.844 10.453 1 87.44 140 GLY B C 1
ATOM 2989 O O . GLY B 1 140 ? -28.516 17.188 10.867 1 87.44 140 GLY B O 1
ATOM 2990 N N . GLY B 1 141 ? -26.375 16.438 11.195 1 90.81 141 GLY B N 1
ATOM 2991 C CA . GLY B 1 141 ? -26.5 16.531 12.641 1 90.81 141 GLY B CA 1
ATOM 2992 C C . GLY B 1 141 ? -27.062 15.266 13.266 1 90.81 141 GLY B C 1
ATOM 2993 O O . GLY B 1 141 ? -27.297 15.227 14.477 1 90.81 141 GLY B O 1
ATOM 2994 N N . ASN B 1 142 ? -27.312 14.289 12.5 1 93.12 142 ASN B N 1
ATOM 2995 C CA . ASN B 1 142 ? -27.844 13.031 13.008 1 93.12 142 ASN B CA 1
ATOM 2996 C C . ASN B 1 142 ? -26.734 12.078 13.43 1 93.12 142 ASN B C 1
ATOM 2998 O O . ASN B 1 142 ? -25.641 12.117 12.875 1 93.12 142 ASN B O 1
ATOM 3002 N N . PRO B 1 143 ? -27.016 11.211 14.383 1 94.19 143 PRO B N 1
ATOM 3003 C CA . PRO B 1 143 ? -26.016 10.234 14.812 1 94.19 143 PRO B CA 1
ATOM 3004 C C . PRO B 1 143 ? -25.75 9.156 13.758 1 94.19 143 PRO B C 1
ATOM 3006 O O . PRO B 1 143 ? -26.578 8.93 12.883 1 94.19 143 PRO B O 1
ATOM 3009 N N . LEU B 1 144 ? -24.609 8.609 13.844 1 93 144 LEU B N 1
ATOM 3010 C CA . LEU B 1 144 ? -24.219 7.492 12.992 1 93 144 LEU B CA 1
ATOM 3011 C C . LEU B 1 144 ? -24.516 6.16 13.672 1 93 144 LEU B C 1
ATOM 3013 O O . LEU B 1 144 ? -23.703 5.645 14.438 1 93 144 LEU B O 1
ATOM 3017 N N . THR B 1 145 ? -25.672 5.531 13.289 1 91.69 145 THR B N 1
ATOM 3018 C CA . THR B 1 145 ? -26.125 4.402 14.102 1 91.69 145 THR B CA 1
ATOM 3019 C C . THR B 1 145 ? -26.062 3.104 13.305 1 91.69 145 THR B C 1
ATOM 3021 O O . THR B 1 145 ? -26.141 2.014 13.867 1 91.69 145 THR B O 1
ATOM 3024 N N . HIS B 1 146 ? -25.953 3.17 11.992 1 92.12 146 HIS B N 1
ATOM 3025 C CA . HIS B 1 146 ? -25.922 1.953 11.188 1 92.12 146 HIS B CA 1
ATOM 3026 C C . HIS B 1 146 ? -24.5 1.47 10.977 1 92.12 146 HIS B C 1
ATOM 3028 O O . HIS B 1 146 ? -23.625 2.248 10.586 1 92.12 146 HIS B O 1
ATOM 3034 N N . LEU B 1 147 ? -24.344 0.228 11.258 1 93.38 147 LEU B N 1
ATOM 3035 C CA . LEU B 1 147 ? -23.031 -0.403 11.047 1 93.38 147 LEU B CA 1
ATOM 3036 C C . LEU B 1 147 ? -23.047 -1.249 9.773 1 93.38 147 LEU B C 1
ATOM 3038 O O . LEU B 1 147 ? -23.953 -2.051 9.562 1 93.38 147 LEU B O 1
ATOM 3042 N N . VAL B 1 148 ? -22.062 -1.012 8.977 1 93.69 148 VAL B N 1
ATOM 3043 C CA . VAL B 1 148 ? -21.969 -1.797 7.754 1 93.69 148 VAL B CA 1
ATOM 3044 C C . VAL B 1 148 ? -20.531 -2.297 7.574 1 93.69 148 VAL B C 1
ATOM 3046 O O . VAL B 1 148 ? -19.594 -1.746 8.156 1 93.69 148 VAL B O 1
ATOM 3049 N N . SER B 1 149 ? -20.406 -3.357 6.824 1 93.19 149 SER B N 1
ATOM 3050 C CA . SER B 1 149 ? -19.094 -3.936 6.555 1 93.19 149 SER B CA 1
ATOM 3051 C C . SER B 1 149 ? -18.984 -4.406 5.109 1 93.19 149 SER B C 1
ATOM 3053 O O . SER B 1 149 ? -20 -4.672 4.457 1 93.19 149 SER B O 1
ATOM 3055 N N . LEU B 1 150 ? -17.781 -4.48 4.695 1 92.38 150 LEU B N 1
ATOM 3056 C CA . LEU B 1 150 ? -17.531 -4.895 3.32 1 92.38 150 LEU B CA 1
ATOM 3057 C C . LEU B 1 150 ? -17.906 -6.359 3.115 1 92.38 150 LEU B C 1
ATOM 3059 O O . LEU B 1 150 ? -17.625 -7.203 3.969 1 92.38 150 LEU B O 1
ATOM 3063 N N . LYS B 1 151 ? -18.594 -6.586 2.002 1 89.31 151 LYS B N 1
ATOM 3064 C CA . LYS B 1 151 ? -18.969 -7.938 1.595 1 89.31 151 LYS B CA 1
ATOM 3065 C C . LYS B 1 151 ? -18.578 -8.203 0.142 1 89.31 151 LYS B C 1
ATOM 3067 O O . LYS B 1 151 ? -18.453 -7.266 -0.652 1 89.31 151 LYS B O 1
ATOM 3072 N N . HIS B 1 152 ? -18.281 -9.477 -0.074 1 81.25 152 HIS B N 1
ATOM 3073 C CA . HIS B 1 152 ? -17.906 -9.852 -1.435 1 81.25 152 HIS B CA 1
ATOM 3074 C C . HIS B 1 152 ? -18.844 -10.914 -1.992 1 81.25 152 HIS B C 1
ATOM 3076 O O . HIS B 1 152 ? -19.5 -11.625 -1.23 1 81.25 152 HIS B O 1
ATOM 3082 N N . PHE B 1 153 ? -18.797 -10.953 -3.295 1 77.19 153 PHE B N 1
ATOM 3083 C CA . PHE B 1 153 ? -19.625 -11.953 -3.971 1 77.19 153 PHE B CA 1
ATOM 3084 C C . PHE B 1 153 ? -18.766 -13.141 -4.418 1 77.19 153 PHE B C 1
ATOM 3086 O O . PHE B 1 153 ? -19.297 -14.234 -4.641 1 77.19 153 PHE B O 1
ATOM 3093 N N . HIS B 1 154 ? -17.484 -12.883 -4.516 1 78.06 154 HIS B N 1
ATOM 3094 C CA . HIS B 1 154 ? -16.578 -13.883 -5.078 1 78.06 154 HIS B CA 1
ATOM 3095 C C . HIS B 1 154 ? -15.359 -14.078 -4.188 1 78.06 154 HIS B C 1
ATOM 3097 O O . HIS B 1 154 ? -15.016 -13.203 -3.393 1 78.06 154 HIS B O 1
ATOM 3103 N N . GLU B 1 155 ? -14.867 -15.258 -4.434 1 83.81 155 GLU B N 1
ATOM 3104 C CA . GLU B 1 155 ? -13.648 -15.555 -3.693 1 83.81 155 GLU B CA 1
ATOM 3105 C C . GLU B 1 155 ? -12.414 -15.312 -4.551 1 83.81 155 GLU B C 1
ATOM 3107 O O . GLU B 1 155 ? -12.266 -15.906 -5.621 1 83.81 155 GLU B O 1
ATOM 3112 N N . GLY B 1 156 ? -11.648 -14.43 -4.09 1 90.56 156 GLY B N 1
ATOM 3113 C CA . GLY B 1 156 ? -10.414 -14.148 -4.805 1 90.56 156 GLY B CA 1
ATOM 3114 C C . GLY B 1 156 ? -10.602 -13.164 -5.945 1 90.56 156 GLY B C 1
ATOM 3115 O O . GLY B 1 156 ? -11.539 -12.367 -5.945 1 90.56 156 GLY B O 1
ATOM 3116 N N . PHE B 1 157 ? -9.641 -13.164 -6.898 1 93.5 157 PHE B N 1
ATOM 3117 C CA . PHE B 1 157 ? -9.617 -12.156 -7.949 1 93.5 157 PHE B CA 1
ATOM 3118 C C . PHE B 1 157 ? -9.672 -12.805 -9.328 1 93.5 157 PHE B C 1
ATOM 3120 O O . PHE B 1 157 ? -10.328 -12.289 -10.234 1 93.5 157 PHE B O 1
ATOM 3127 N N . VAL B 1 158 ? -9.031 -13.961 -9.461 1 93.94 158 VAL B N 1
ATOM 3128 C CA . VAL B 1 158 ? -8.875 -14.555 -10.781 1 93.94 158 VAL B CA 1
ATOM 3129 C C . VAL B 1 158 ? -9.789 -15.773 -10.898 1 93.94 158 VAL B C 1
ATOM 3131 O O . VAL B 1 158 ? -10.289 -16.297 -9.898 1 93.94 158 VAL B O 1
ATOM 3134 N N . THR B 1 159 ? -9.953 -16.188 -12.125 1 90.81 159 THR B N 1
ATOM 3135 C CA . THR B 1 159 ? -10.844 -17.312 -12.398 1 90.81 159 THR B CA 1
ATOM 3136 C C . THR B 1 159 ? -10.203 -18.625 -11.977 1 90.81 159 THR B C 1
ATOM 3138 O O . THR B 1 159 ? -8.977 -18.766 -12.031 1 90.81 159 THR B O 1
ATOM 3141 N N . SER B 1 160 ? -10.969 -19.562 -11.555 1 85.31 160 SER B N 1
ATOM 3142 C CA . SER B 1 160 ? -10.5 -20.844 -11.031 1 85.31 160 SER B CA 1
ATOM 3143 C C . SER B 1 160 ? -10.047 -21.75 -12.164 1 85.31 160 SER B C 1
ATOM 3145 O O . SER B 1 160 ? -9.281 -22.688 -11.938 1 85.31 160 SER B O 1
ATOM 3147 N N . SER B 1 161 ? -10.406 -21.547 -13.273 1 81.44 161 SER B N 1
ATOM 3148 C CA . SER B 1 161 ? -10.148 -22.453 -14.383 1 81.44 161 SER B CA 1
ATOM 3149 C C . SER B 1 161 ? -8.812 -22.156 -15.047 1 81.44 161 SER B C 1
ATOM 3151 O O . SER B 1 161 ? -8.344 -22.922 -15.898 1 81.44 161 SER B O 1
ATOM 3153 N N . ALA B 1 162 ? -8.172 -21.156 -14.57 1 81.56 162 ALA B N 1
ATOM 3154 C CA . ALA B 1 162 ? -6.973 -20.734 -15.289 1 81.56 162 ALA B CA 1
ATOM 3155 C C . ALA B 1 162 ? -5.715 -21.219 -14.578 1 81.56 162 ALA B C 1
ATOM 3157 O O . ALA B 1 162 ? -5.707 -21.406 -13.359 1 81.56 162 ALA B O 1
ATOM 3158 N N . SER B 1 163 ? -4.793 -21.656 -15.359 1 89.06 163 SER B N 1
ATOM 3159 C CA . SER B 1 163 ? -3.434 -21.906 -14.898 1 89.06 163 SER B CA 1
ATOM 3160 C C . SER B 1 163 ? -2.471 -20.828 -15.391 1 89.06 163 SER B C 1
ATOM 3162 O O . SER B 1 163 ? -2.633 -20.297 -16.484 1 89.06 163 SER B O 1
ATOM 3164 N N . PHE B 1 164 ? -1.465 -20.562 -14.562 1 92.75 164 PHE B N 1
ATOM 3165 C CA . PHE B 1 164 ? -0.597 -19.422 -14.883 1 92.75 164 PHE B CA 1
ATOM 3166 C C . PHE B 1 164 ? 0.869 -19.844 -14.828 1 92.75 164 PHE B C 1
ATOM 3168 O O . PHE B 1 164 ? 1.217 -20.828 -14.18 1 92.75 164 PHE B O 1
ATOM 3175 N N . VAL B 1 165 ? 1.6 -19.141 -15.562 1 91.94 165 VAL B N 1
ATOM 3176 C CA . VAL B 1 165 ? 3.057 -19.188 -15.492 1 91.94 165 VAL B CA 1
ATOM 3177 C C . VAL B 1 165 ? 3.592 -17.875 -14.906 1 91.94 165 VAL B C 1
ATOM 3179 O O . VAL B 1 165 ? 3.154 -16.797 -15.297 1 91.94 165 VAL B O 1
ATOM 3182 N N . ILE B 1 166 ? 4.48 -18.016 -13.977 1 94.25 166 ILE B N 1
ATOM 3183 C CA . ILE B 1 166 ? 5.035 -16.859 -13.289 1 94.25 166 ILE B CA 1
ATOM 3184 C C . ILE B 1 166 ? 6.559 -16.875 -13.406 1 94.25 166 ILE B C 1
ATOM 3186 O O . ILE B 1 166 ? 7.207 -17.844 -13.016 1 94.25 166 ILE B O 1
ATOM 3190 N N . THR B 1 167 ? 7.145 -15.836 -13.867 1 92.62 167 THR B N 1
ATOM 3191 C CA . THR B 1 167 ? 8.594 -15.75 -13.961 1 92.62 167 THR B CA 1
ATOM 3192 C C . THR B 1 167 ? 9.203 -15.383 -12.609 1 92.62 167 THR B C 1
ATOM 3194 O O . THR B 1 167 ? 8.484 -15.008 -11.688 1 92.62 167 THR B O 1
ATOM 3197 N N . ASP B 1 168 ? 10.516 -15.469 -12.555 1 93.75 168 ASP B N 1
ATOM 3198 C CA . ASP B 1 168 ? 11.211 -15.242 -11.297 1 93.75 168 ASP B CA 1
ATOM 3199 C C . ASP B 1 168 ? 10.969 -13.82 -10.789 1 93.75 168 ASP B C 1
ATOM 3201 O O . ASP B 1 168 ? 10.969 -13.578 -9.578 1 93.75 168 ASP B O 1
ATOM 3205 N N . ASP B 1 169 ? 10.82 -12.852 -11.672 1 93.62 169 ASP B N 1
ATOM 3206 C CA . ASP B 1 169 ? 10.578 -11.461 -11.297 1 93.62 169 ASP B CA 1
ATOM 3207 C C . ASP B 1 169 ? 9.086 -11.164 -11.203 1 93.62 169 ASP B C 1
ATOM 3209 O O . ASP B 1 169 ? 8.672 -10.008 -11.312 1 93.62 169 ASP B O 1
ATOM 3213 N N . LEU B 1 170 ? 8.156 -12.18 -11.141 1 96.31 170 LEU B N 1
ATOM 3214 C CA . LEU B 1 170 ? 6.746 -12.164 -10.758 1 96.31 170 LEU B CA 1
ATOM 3215 C C . LEU B 1 170 ? 5.883 -11.633 -11.906 1 96.31 170 LEU B C 1
ATOM 3217 O O . LEU B 1 170 ? 4.863 -10.984 -11.664 1 96.31 170 LEU B O 1
ATOM 3221 N N . ILE B 1 171 ? 6.363 -11.852 -13.102 1 94.62 171 ILE B N 1
ATOM 3222 C CA . ILE B 1 171 ? 5.48 -11.625 -14.242 1 94.62 171 ILE B CA 1
ATOM 3223 C C . ILE B 1 171 ? 4.5 -12.789 -14.375 1 94.62 171 ILE B C 1
ATOM 3225 O O . ILE B 1 171 ? 4.91 -13.93 -14.562 1 94.62 171 ILE B O 1
ATOM 3229 N N . VAL B 1 172 ? 3.244 -12.523 -14.305 1 94.62 172 VAL B N 1
ATOM 3230 C CA . VAL B 1 172 ? 2.188 -13.523 -14.359 1 94.62 172 VAL B CA 1
ATOM 3231 C C . VAL B 1 172 ? 1.609 -13.586 -15.773 1 94.62 172 VAL B C 1
ATOM 3233 O O . VAL B 1 172 ? 1.205 -12.562 -16.328 1 94.62 172 VAL B O 1
ATOM 3236 N N . MET B 1 173 ? 1.587 -14.711 -16.281 1 91.25 173 MET B N 1
ATOM 3237 C CA . MET B 1 173 ? 1.041 -14.945 -17.609 1 91.25 173 MET B CA 1
ATOM 3238 C C . MET B 1 173 ? 0.163 -16.188 -17.625 1 91.25 173 MET B C 1
ATOM 3240 O O . MET B 1 173 ? 0.392 -17.125 -16.859 1 91.25 173 MET B O 1
ATOM 3244 N N . PRO B 1 174 ? -0.796 -16.125 -18.516 1 89.5 174 PRO B N 1
ATOM 3245 C CA . PRO B 1 174 ? -1.568 -17.375 -18.656 1 89.5 174 PRO B CA 1
ATOM 3246 C C . PRO B 1 174 ? -0.724 -18.531 -19.156 1 89.5 174 PRO B C 1
ATOM 3248 O O . PRO B 1 174 ? 0.191 -18.344 -19.969 1 89.5 174 PRO B O 1
ATOM 3251 N N . ASN B 1 175 ? -1.026 -19.672 -18.562 1 84.38 175 ASN B N 1
ATOM 3252 C CA . ASN B 1 175 ? -0.352 -20.891 -19 1 84.38 175 ASN B CA 1
ATOM 3253 C C . ASN B 1 175 ? -0.891 -21.375 -20.359 1 84.38 175 ASN B C 1
ATOM 3255 O O . ASN B 1 175 ? -1.783 -22.219 -20.406 1 84.38 175 ASN B O 1
ATOM 3259 N N . SER B 1 176 ? -0.793 -20.531 -21.312 1 69.62 176 SER B N 1
ATOM 3260 C CA . SER B 1 176 ? -1.221 -21.016 -22.609 1 69.62 176 SER B CA 1
ATOM 3261 C C . SER B 1 176 ? -0.203 -21.984 -23.203 1 69.62 176 SER B C 1
ATOM 3263 O O . SER B 1 176 ? 0.99 -21.906 -22.906 1 69.62 176 SER B O 1
ATOM 3265 N N . LYS B 1 177 ? -0.665 -23.188 -23.5 1 56.97 177 LYS B N 1
ATOM 3266 C CA . LYS B 1 177 ? 0.132 -24.25 -24.094 1 56.97 177 LYS B CA 1
ATOM 3267 C C . LYS B 1 177 ? 1.339 -23.688 -24.844 1 56.97 177 LYS B C 1
ATOM 3269 O O . LYS B 1 177 ? 2.375 -24.359 -24.938 1 56.97 177 LYS B O 1
ATOM 3274 N N . HIS B 1 178 ? 1.256 -22.453 -25.172 1 51.47 178 HIS B N 1
ATOM 3275 C CA . HIS B 1 178 ? 2.305 -21.906 -26.031 1 51.47 178 HIS B CA 1
ATOM 3276 C C . HIS B 1 178 ? 3.395 -21.234 -25.219 1 51.47 178 HIS B C 1
ATOM 3278 O O . HIS B 1 178 ? 4.512 -21.031 -25.688 1 51.47 178 HIS B O 1
ATOM 3284 N N . VAL B 1 179 ? 3.139 -20.688 -24.062 1 51.47 179 VAL B N 1
ATOM 3285 C CA . VAL B 1 179 ? 4.113 -19.859 -23.359 1 51.47 179 VAL B CA 1
ATOM 3286 C C . VAL B 1 179 ? 5.258 -20.75 -22.844 1 51.47 179 VAL B C 1
ATOM 3288 O O . VAL B 1 179 ? 6.43 -20.375 -22.953 1 51.47 179 VAL B O 1
ATOM 3291 N N . THR B 1 180 ? 4.844 -21.891 -22.062 1 54.56 180 THR B N 1
ATOM 3292 C CA . THR B 1 180 ? 5.895 -22.734 -21.516 1 54.56 180 THR B CA 1
ATOM 3293 C C . THR B 1 180 ? 6.758 -23.312 -22.641 1 54.56 180 THR B C 1
ATOM 3295 O O . THR B 1 180 ? 7.637 -24.141 -22.375 1 54.56 180 THR B O 1
ATOM 3298 N N . SER B 1 181 ? 6.438 -22.672 -23.75 1 56.66 181 SER B N 1
ATOM 3299 C CA . SER B 1 181 ? 7.133 -23.078 -24.969 1 56.66 181 SER B CA 1
ATOM 3300 C C . SER B 1 181 ? 8.602 -22.656 -24.922 1 56.66 181 SER B C 1
ATOM 3302 O O . SER B 1 181 ? 9 -21.875 -24.062 1 56.66 181 SER B O 1
ATOM 3304 N N . PHE B 1 182 ? 9.305 -23.141 -25.812 1 60.16 182 PHE B N 1
ATOM 3305 C CA . PHE B 1 182 ? 10.695 -22.859 -26.141 1 60.16 182 PHE B CA 1
ATOM 3306 C C . PHE B 1 182 ? 10.969 -21.375 -26.094 1 60.16 182 PHE B C 1
ATOM 3308 O O . PHE B 1 182 ? 12.031 -20.938 -25.641 1 60.16 182 PHE B O 1
ATOM 3315 N N . GLY B 1 183 ? 9.961 -20.719 -26.281 1 62.72 183 GLY B N 1
ATOM 3316 C CA . GLY B 1 183 ? 10.133 -19.266 -26.328 1 62.72 183 GLY B CA 1
ATOM 3317 C C . GLY B 1 183 ? 10.289 -18.641 -24.953 1 62.72 183 GLY B C 1
ATOM 3318 O O . GLY B 1 183 ? 11.141 -17.781 -24.766 1 62.72 183 GLY B O 1
ATOM 3319 N N . LEU B 1 184 ? 9.516 -19.078 -24.016 1 66.19 184 LEU B N 1
ATOM 3320 C CA . LEU B 1 184 ? 9.648 -18.578 -22.656 1 66.19 184 LEU B CA 1
ATOM 3321 C C . LEU B 1 184 ? 11 -18.953 -22.047 1 66.19 184 LEU B C 1
ATOM 3323 O O . LEU B 1 184 ? 11.641 -18.156 -21.375 1 66.19 184 LEU B O 1
ATOM 3327 N N . LEU B 1 185 ? 11.367 -20.141 -22.438 1 71.5 185 LEU B N 1
ATOM 3328 C CA . LEU B 1 185 ? 12.648 -20.625 -21.938 1 71.5 185 LEU B CA 1
ATOM 3329 C C . LEU B 1 185 ? 13.797 -19.766 -22.484 1 71.5 185 LEU B C 1
ATOM 3331 O O . LEU B 1 185 ? 14.719 -19.422 -21.75 1 71.5 185 LEU B O 1
ATOM 3335 N N . GLN B 1 186 ? 13.617 -19.406 -23.672 1 70 186 GLN B N 1
ATOM 3336 C CA . GLN B 1 186 ? 14.656 -18.594 -24.297 1 70 186 GLN B CA 1
ATOM 3337 C C . GLN B 1 186 ? 14.719 -17.203 -23.672 1 70 186 GLN B C 1
ATOM 3339 O O . GLN B 1 186 ? 15.805 -16.656 -23.453 1 70 186 GLN B O 1
ATOM 3344 N N . ASN B 1 187 ? 13.594 -16.75 -23.375 1 67.94 187 ASN B N 1
ATOM 3345 C CA . ASN B 1 187 ? 13.523 -15.43 -22.766 1 67.94 187 ASN B CA 1
ATOM 3346 C C . ASN B 1 187 ? 14.125 -15.438 -21.359 1 67.94 187 ASN B C 1
ATOM 3348 O O . ASN B 1 187 ? 14.586 -14.406 -20.875 1 67.94 187 ASN B O 1
ATOM 3352 N N . CYS B 1 188 ? 14.094 -16.594 -20.859 1 68.5 188 CYS B N 1
ATOM 3353 C CA . CYS B 1 188 ? 14.641 -16.734 -19.516 1 68.5 188 CYS B CA 1
ATOM 3354 C C . CYS B 1 188 ? 16.109 -17.109 -19.562 1 68.5 188 CYS B C 1
ATOM 3356 O O . CYS B 1 188 ? 16.719 -17.359 -18.516 1 68.5 188 CYS B O 1
ATOM 3358 N N . GLY B 1 189 ? 16.609 -17.188 -20.797 1 67.19 189 GLY B N 1
ATOM 3359 C CA . GLY B 1 189 ? 18.031 -17.438 -20.953 1 67.19 189 GLY B CA 1
ATOM 3360 C C . GLY B 1 189 ? 18.375 -18.906 -20.922 1 67.19 189 GLY B C 1
ATOM 3361 O O . GLY B 1 189 ? 19.531 -19.281 -20.688 1 67.19 189 GLY B O 1
ATOM 3362 N N . ILE B 1 190 ? 17.359 -19.703 -21.062 1 68.56 190 ILE B N 1
ATOM 3363 C CA . ILE B 1 190 ? 17.625 -21.141 -21.016 1 68.56 190 ILE B CA 1
ATOM 3364 C C . ILE B 1 190 ? 17.969 -21.656 -22.406 1 68.56 190 ILE B C 1
ATOM 3366 O O . ILE B 1 190 ? 17.141 -21.578 -23.328 1 68.56 190 ILE B O 1
ATOM 3370 N N . LYS B 1 191 ? 19.156 -22.031 -22.516 1 64.81 191 LYS B N 1
ATOM 3371 C CA . LYS B 1 191 ? 19.641 -22.516 -23.812 1 64.81 191 LYS B CA 1
ATOM 3372 C C . LYS B 1 191 ? 19.422 -24.016 -23.953 1 64.81 191 LYS B C 1
ATOM 3374 O O . LYS B 1 191 ? 19.219 -24.516 -25.078 1 64.81 191 LYS B O 1
ATOM 3379 N N . THR B 1 192 ? 19.531 -24.641 -22.859 1 67.75 192 THR B N 1
ATOM 3380 C CA . THR B 1 192 ? 19.375 -26.094 -22.922 1 67.75 192 THR B CA 1
ATOM 3381 C C . THR B 1 192 ? 18.422 -26.562 -21.828 1 67.75 192 THR B C 1
ATOM 3383 O O . THR B 1 192 ? 18.484 -26.094 -20.688 1 67.75 192 THR B O 1
ATOM 3386 N N . THR B 1 193 ? 17.578 -27.438 -22.203 1 75.12 193 THR B N 1
ATOM 3387 C CA . THR B 1 193 ? 16.562 -27.953 -21.297 1 75.12 193 THR B CA 1
ATOM 3388 C C . THR B 1 193 ? 17.141 -29.031 -20.391 1 75.12 193 THR B C 1
ATOM 3390 O O . THR B 1 193 ? 16.531 -29.391 -19.375 1 75.12 193 THR B O 1
ATOM 3393 N N . SER B 1 194 ? 18.266 -29.438 -20.688 1 79.19 194 SER B N 1
ATOM 3394 C CA . SER B 1 194 ? 18.859 -30.516 -19.906 1 79.19 194 SER B CA 1
ATOM 3395 C C . SER B 1 194 ? 19.172 -30.062 -18.484 1 79.19 194 SER B C 1
ATOM 3397 O O . SER B 1 194 ? 19.281 -30.875 -17.578 1 79.19 194 SER B O 1
ATOM 3399 N N . SER B 1 195 ? 19.281 -28.844 -18.328 1 83.81 195 SER B N 1
ATOM 3400 C CA . SER B 1 195 ? 19.656 -28.328 -17.016 1 83.81 195 SER B CA 1
ATOM 3401 C C . SER B 1 195 ? 18.422 -27.953 -16.188 1 83.81 195 SER B C 1
ATOM 3403 O O . SER B 1 195 ? 18.531 -27.516 -15.047 1 83.81 195 SER B O 1
ATOM 3405 N N . LEU B 1 196 ? 17.297 -28.297 -16.672 1 87.44 196 LEU B N 1
ATOM 3406 C CA . LEU B 1 196 ? 16.062 -27.875 -16 1 87.44 196 LEU B CA 1
ATOM 3407 C C . LEU B 1 196 ? 15.531 -28.984 -15.102 1 87.44 196 LEU B C 1
ATOM 3409 O O . LEU B 1 196 ? 15.547 -30.156 -15.469 1 87.44 196 LEU B O 1
ATOM 3413 N N . LYS B 1 197 ? 15.172 -28.609 -13.914 1 90.62 197 LYS B N 1
ATOM 3414 C CA . LYS B 1 197 ? 14.578 -29.516 -12.938 1 90.62 197 LYS B CA 1
ATOM 3415 C C . LYS B 1 197 ? 13.273 -28.953 -12.391 1 90.62 197 LYS B C 1
ATOM 3417 O O . LYS B 1 197 ? 13.172 -27.766 -12.102 1 90.62 197 LYS B O 1
ATOM 3422 N N . GLU B 1 198 ? 12.297 -29.797 -12.297 1 91.81 198 GLU B N 1
ATOM 3423 C CA . GLU B 1 198 ? 11.016 -29.422 -11.703 1 91.81 198 GLU B CA 1
ATOM 3424 C C . GLU B 1 198 ? 11.008 -29.688 -10.203 1 91.81 198 GLU B C 1
ATOM 3426 O O . GLU B 1 198 ? 11.422 -30.766 -9.75 1 91.81 198 GLU B O 1
ATOM 3431 N N . MET B 1 199 ? 10.609 -28.703 -9.469 1 93.88 199 MET B N 1
ATOM 3432 C CA . MET B 1 199 ? 10.469 -28.828 -8.023 1 93.88 199 MET B CA 1
ATOM 3433 C C . MET B 1 199 ? 9.109 -28.328 -7.562 1 93.88 199 MET B C 1
ATOM 3435 O O . MET B 1 199 ? 8.633 -27.297 -8.039 1 93.88 199 MET B O 1
ATOM 3439 N N . THR B 1 200 ? 8.523 -29.062 -6.672 1 95.06 200 THR B N 1
ATOM 3440 C CA . THR B 1 200 ? 7.219 -28.656 -6.164 1 95.06 200 THR B CA 1
ATOM 3441 C C . THR B 1 200 ? 7.305 -28.266 -4.691 1 95.06 200 THR B C 1
ATOM 3443 O O . THR B 1 200 ? 7.91 -28.984 -3.891 1 95.06 200 THR B O 1
ATOM 3446 N N . PHE B 1 201 ? 6.75 -27.172 -4.363 1 95.25 201 PHE B N 1
ATOM 3447 C CA . PHE B 1 201 ? 6.77 -26.672 -2.994 1 95.25 201 PHE B CA 1
ATOM 3448 C C . PHE B 1 201 ? 5.355 -26.438 -2.479 1 95.25 201 PHE B C 1
ATOM 3450 O O . PHE B 1 201 ? 4.473 -26.031 -3.23 1 95.25 201 PHE B O 1
ATOM 3457 N N . GLU B 1 202 ? 5.207 -26.703 -1.253 1 95.12 202 GLU B N 1
ATOM 3458 C CA . GLU B 1 202 ? 4.008 -26.234 -0.563 1 95.12 202 GLU B CA 1
ATOM 3459 C C . GLU B 1 202 ? 4.16 -24.781 -0.108 1 95.12 202 GLU B C 1
ATOM 3461 O O . GLU B 1 202 ? 5.164 -24.422 0.511 1 95.12 202 GLU B O 1
ATOM 3466 N N . VAL B 1 203 ? 3.186 -24.047 -0.428 1 96.06 203 VAL B N 1
ATOM 3467 C CA . VAL B 1 203 ? 3.236 -22.625 -0.064 1 96.06 203 VAL B CA 1
ATOM 3468 C C . VAL B 1 203 ? 2.494 -22.406 1.251 1 96.06 203 VAL B C 1
ATOM 3470 O O . VAL B 1 203 ? 1.303 -22.703 1.357 1 96.06 203 VAL B O 1
ATOM 3473 N N . THR B 1 204 ? 3.172 -21.906 2.211 1 94.88 204 THR B N 1
ATOM 3474 C CA . THR B 1 204 ? 2.588 -21.562 3.502 1 94.88 204 THR B CA 1
ATOM 3475 C C . THR B 1 204 ? 2.484 -20.047 3.66 1 94.88 204 THR B C 1
ATOM 3477 O O . THR B 1 204 ? 3.014 -19.297 2.84 1 94.88 204 THR B O 1
ATOM 3480 N N . LYS B 1 205 ? 1.826 -19.641 4.668 1 94.38 205 LYS B N 1
ATOM 3481 C CA . LYS B 1 205 ? 1.707 -18.219 4.945 1 94.38 205 LYS B CA 1
ATOM 3482 C C . LYS B 1 205 ? 3.074 -17.594 5.211 1 94.38 205 LYS B C 1
ATOM 3484 O O . LYS B 1 205 ? 3.322 -16.438 4.828 1 94.38 205 LYS B O 1
ATOM 3489 N N . GLU B 1 206 ? 3.898 -18.312 5.844 1 94.06 206 GLU B N 1
ATOM 3490 C CA . GLU B 1 206 ? 5.254 -17.828 6.102 1 94.06 206 GLU B CA 1
ATOM 3491 C C . GLU B 1 206 ? 6.02 -17.609 4.801 1 94.06 206 GLU B C 1
ATOM 3493 O O . GLU B 1 206 ? 6.742 -16.625 4.66 1 94.06 206 GLU B O 1
ATOM 3498 N N . LYS B 1 207 ? 5.844 -18.5 3.891 1 95.5 207 LYS B N 1
ATOM 3499 C CA . LYS B 1 207 ? 6.504 -18.359 2.596 1 95.5 207 LYS B CA 1
ATOM 3500 C C . LYS B 1 207 ? 5.941 -17.172 1.813 1 95.5 207 LYS B C 1
ATOM 3502 O O . LYS B 1 207 ? 6.668 -16.516 1.067 1 95.5 207 LYS B O 1
ATOM 3507 N N . VAL B 1 208 ? 4.656 -16.984 2.006 1 97.06 208 VAL B N 1
ATOM 3508 C CA . VAL B 1 208 ? 4.035 -15.844 1.344 1 97.06 208 VAL B CA 1
ATOM 3509 C C . VAL B 1 208 ? 4.613 -14.547 1.898 1 97.06 208 VAL B C 1
ATOM 3511 O O . VAL B 1 208 ? 4.895 -13.609 1.145 1 97.06 208 VAL B O 1
ATOM 3514 N N . LEU B 1 209 ? 4.742 -14.531 3.203 1 96.75 209 LEU B N 1
ATOM 3515 C CA . LEU B 1 209 ? 5.348 -13.359 3.834 1 96.75 209 LEU B CA 1
ATOM 3516 C C . LEU B 1 209 ? 6.766 -13.133 3.318 1 96.75 209 LEU B C 1
ATOM 3518 O O . LEU B 1 209 ? 7.141 -12.008 2.994 1 96.75 209 LEU B O 1
ATOM 3522 N N . ASP B 1 210 ? 7.523 -14.18 3.189 1 96.56 210 ASP B N 1
ATOM 3523 C CA . ASP B 1 210 ? 8.875 -14.102 2.648 1 96.56 210 ASP B CA 1
ATOM 3524 C C . ASP B 1 210 ? 8.859 -13.625 1.199 1 96.56 210 ASP B C 1
ATOM 3526 O O . ASP B 1 210 ? 9.727 -12.844 0.788 1 96.56 210 ASP B O 1
ATOM 3530 N N . LEU B 1 211 ? 7.922 -14.117 0.486 1 97.5 211 LEU B N 1
ATOM 3531 C CA . LEU B 1 211 ? 7.801 -13.727 -0.913 1 97.5 211 LEU B CA 1
ATOM 3532 C C . LEU B 1 211 ? 7.508 -12.234 -1.035 1 97.5 211 LEU B C 1
ATOM 3534 O O . LEU B 1 211 ? 8.07 -11.555 -1.9 1 97.5 211 LEU B O 1
ATOM 3538 N N . LEU B 1 212 ? 6.609 -11.742 -0.208 1 97.38 212 LEU B N 1
ATOM 3539 C CA . LEU B 1 212 ? 6.316 -10.312 -0.19 1 97.38 212 LEU B CA 1
ATOM 3540 C C . LEU B 1 212 ? 7.582 -9.508 0.082 1 97.38 212 LEU B C 1
ATOM 3542 O O . LEU B 1 212 ? 7.852 -8.523 -0.608 1 97.38 212 LEU B O 1
ATOM 3546 N N . LYS B 1 213 ? 8.344 -9.922 1.093 1 95.25 213 LYS B N 1
ATOM 3547 C CA . LYS B 1 213 ? 9.609 -9.266 1.415 1 95.25 213 LYS B CA 1
ATOM 3548 C C . LYS B 1 213 ? 10.539 -9.242 0.205 1 95.25 213 LYS B C 1
ATOM 3550 O O . LYS B 1 213 ? 11.055 -8.18 -0.165 1 95.25 213 LYS B O 1
ATOM 3555 N N . CYS B 1 214 ? 10.648 -10.344 -0.443 1 95.94 214 CYS B N 1
ATOM 3556 C CA . CYS B 1 214 ? 11.547 -10.469 -1.584 1 95.94 214 CYS B CA 1
ATOM 3557 C C . CYS B 1 214 ? 11.023 -9.688 -2.779 1 95.94 214 CYS B C 1
ATOM 3559 O O . CYS B 1 214 ? 11.805 -9.102 -3.537 1 95.94 214 CYS B O 1
ATOM 3561 N N . ALA B 1 215 ? 9.766 -9.68 -2.924 1 96.94 215 ALA B N 1
ATOM 3562 C CA . ALA B 1 215 ? 9.148 -8.984 -4.051 1 96.94 215 ALA B CA 1
ATOM 3563 C C . ALA B 1 215 ? 9.492 -7.5 -4.035 1 96.94 215 ALA B C 1
ATOM 3565 O O . ALA B 1 215 ? 9.578 -6.863 -5.09 1 96.94 215 ALA B O 1
ATOM 3566 N N . LEU B 1 216 ? 9.758 -6.973 -2.863 1 95.62 216 LEU B N 1
ATOM 3567 C CA . LEU B 1 216 ? 9.938 -5.531 -2.721 1 95.62 216 LEU B CA 1
ATOM 3568 C C . LEU B 1 216 ? 11.422 -5.164 -2.758 1 95.62 216 LEU B C 1
ATOM 3570 O O . LEU B 1 216 ? 11.766 -3.99 -2.902 1 95.62 216 LEU B O 1
ATOM 3574 N N . ILE B 1 217 ? 12.297 -6.18 -2.736 1 92.75 217 ILE B N 1
ATOM 3575 C CA . ILE B 1 217 ? 13.695 -5.789 -2.592 1 92.75 217 ILE B CA 1
ATOM 3576 C C . ILE B 1 217 ? 14.547 -6.523 -3.627 1 92.75 217 ILE B C 1
ATOM 3578 O O . ILE B 1 217 ? 15.664 -6.102 -3.936 1 92.75 217 ILE B O 1
ATOM 3582 N N . SER B 1 218 ? 14.016 -7.648 -4.129 1 92.62 218 SER B N 1
ATOM 3583 C CA . SER B 1 218 ? 14.828 -8.523 -4.961 1 92.62 218 SER B CA 1
ATOM 3584 C C . SER B 1 218 ? 14.406 -8.453 -6.426 1 92.62 218 SER B C 1
ATOM 3586 O O . SER B 1 218 ? 13.258 -8.109 -6.727 1 92.62 218 SER B O 1
ATOM 3588 N N . LYS B 1 219 ? 15.336 -8.836 -7.273 1 91.56 219 LYS B N 1
ATOM 3589 C CA . LYS B 1 219 ? 15.023 -8.969 -8.695 1 91.56 219 LYS B CA 1
ATOM 3590 C C . LYS B 1 219 ? 14.594 -10.391 -9.031 1 91.56 219 LYS B C 1
ATOM 3592 O O . LYS B 1 219 ? 14.086 -10.648 -10.125 1 91.56 219 LYS B O 1
ATOM 3597 N N . SER B 1 220 ? 14.852 -11.266 -8.102 1 93.94 220 SER B N 1
ATOM 3598 C CA . SER B 1 220 ? 14.516 -12.672 -8.289 1 93.94 220 SER B CA 1
ATOM 3599 C C . SER B 1 220 ? 13.797 -13.242 -7.066 1 93.94 220 SER B C 1
ATOM 3601 O O . SER B 1 220 ? 14.305 -14.164 -6.418 1 93.94 220 SER B O 1
ATOM 3603 N N . PRO B 1 221 ? 12.617 -12.805 -6.848 1 96.81 221 PRO B N 1
ATOM 3604 C CA . PRO B 1 221 ? 11.922 -13.125 -5.602 1 96.81 221 PRO B CA 1
ATOM 3605 C C . PRO B 1 221 ? 11.594 -14.609 -5.469 1 96.81 221 PRO B C 1
ATOM 3607 O O . PRO B 1 221 ? 11.641 -15.164 -4.367 1 96.81 221 PRO B O 1
ATOM 3610 N N . LEU B 1 222 ? 11.227 -15.297 -6.559 1 97.06 222 LEU B N 1
ATOM 3611 C CA . LEU B 1 222 ? 10.922 -16.719 -6.441 1 97.06 222 LEU B CA 1
ATOM 3612 C C . LEU B 1 222 ? 12.172 -17.5 -6.055 1 97.06 222 LEU B C 1
ATOM 3614 O O . LEU B 1 222 ? 12.117 -18.375 -5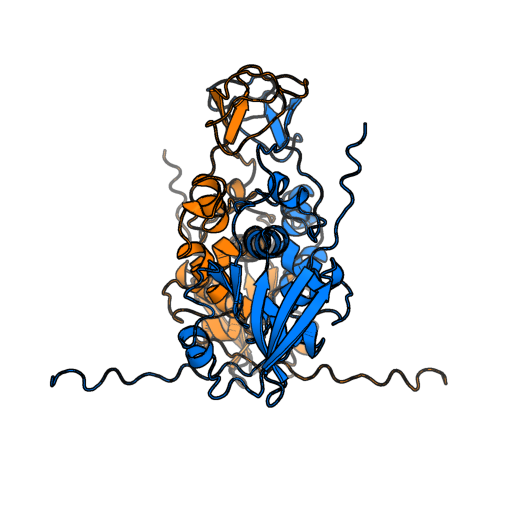.18 1 97.06 222 LEU B O 1
ATOM 3618 N N . THR B 1 223 ? 13.258 -17.219 -6.68 1 96 223 THR B N 1
ATOM 3619 C CA . THR B 1 223 ? 14.523 -17.875 -6.359 1 96 223 THR B CA 1
ATOM 3620 C C . THR B 1 223 ? 14.906 -17.625 -4.902 1 96 223 THR B C 1
ATOM 3622 O O . THR B 1 223 ? 15.242 -18.562 -4.176 1 96 223 THR B O 1
ATOM 3625 N N . ASP B 1 224 ? 14.812 -16.375 -4.465 1 95.81 224 ASP B N 1
ATOM 3626 C CA . ASP B 1 224 ? 15.242 -15.984 -3.125 1 95.81 224 ASP B CA 1
ATOM 3627 C C . ASP B 1 224 ? 14.328 -16.578 -2.057 1 95.81 224 ASP B C 1
ATOM 3629 O O . ASP B 1 224 ? 14.789 -16.938 -0.972 1 95.81 224 ASP B O 1
ATOM 3633 N N . THR B 1 225 ? 13.094 -16.734 -2.354 1 96.25 225 THR B N 1
ATOM 3634 C CA . THR B 1 225 ? 12.125 -17.203 -1.373 1 96.25 225 THR B CA 1
ATOM 3635 C C . THR B 1 225 ? 12.172 -18.734 -1.261 1 96.25 225 THR B C 1
ATOM 3637 O O . THR B 1 225 ? 12.18 -19.266 -0.155 1 96.25 225 THR B O 1
ATOM 3640 N N . PHE B 1 226 ? 12.242 -19.406 -2.383 1 95.69 226 PHE B N 1
ATOM 3641 C CA . PHE B 1 226 ? 11.992 -20.844 -2.357 1 95.69 226 PHE B CA 1
ATOM 3642 C C . PHE B 1 226 ? 13.297 -21.625 -2.443 1 95.69 226 PHE B C 1
ATOM 3644 O O . PHE B 1 226 ? 13.375 -22.766 -1.985 1 95.69 226 PHE B O 1
ATOM 3651 N N . LEU B 1 227 ? 14.305 -21.047 -3.027 1 94.19 227 LEU B N 1
ATOM 3652 C CA . LEU B 1 227 ? 15.555 -21.781 -3.178 1 94.19 227 LEU B CA 1
ATOM 3653 C C . LEU B 1 227 ? 16.594 -21.297 -2.18 1 94.19 227 LEU B C 1
ATOM 3655 O O . LEU B 1 227 ? 17.25 -22.109 -1.515 1 94.19 227 LEU B O 1
ATOM 3659 N N . ARG B 1 228 ? 16.734 -19.938 -1.981 1 89.5 228 ARG B N 1
ATOM 3660 C CA . ARG B 1 228 ? 17.812 -19.375 -1.174 1 89.5 228 ARG B CA 1
ATOM 3661 C C . ARG B 1 228 ? 17.328 -19.062 0.242 1 89.5 228 ARG B C 1
ATOM 3663 O O . ARG B 1 228 ? 18.125 -19.047 1.182 1 89.5 228 ARG B O 1
ATOM 3670 N N . ASN B 1 229 ? 16.156 -18.734 0.449 1 81.94 229 ASN B N 1
ATOM 3671 C CA . ASN B 1 229 ? 15.555 -18.328 1.717 1 81.94 229 ASN B CA 1
ATOM 3672 C C . ASN B 1 229 ? 16.203 -17.062 2.258 1 81.94 229 ASN B C 1
ATOM 3674 O O . ASN B 1 229 ? 16.391 -16.922 3.467 1 81.94 229 ASN B O 1
ATOM 3678 N N . GLU B 1 230 ? 16.828 -16.25 1.409 1 78.25 230 GLU B N 1
ATOM 3679 C CA . GLU B 1 230 ? 17.391 -14.945 1.731 1 78.25 230 GLU B CA 1
ATOM 3680 C C . GLU B 1 230 ? 17.234 -13.977 0.564 1 78.25 230 GLU B C 1
ATOM 3682 O O . GLU B 1 230 ? 17.391 -14.359 -0.596 1 78.25 230 GLU B O 1
ATOM 3687 N N . PRO B 1 231 ? 16.906 -12.758 0.967 1 73.19 231 PRO B N 1
ATOM 3688 C CA . PRO B 1 231 ? 16.75 -11.797 -0.128 1 73.19 231 PRO B CA 1
ATOM 3689 C C . PRO B 1 231 ? 18.078 -11.391 -0.751 1 73.19 231 PRO B C 1
ATOM 3691 O O . PRO B 1 231 ? 19.094 -11.281 -0.046 1 73.19 231 PRO B O 1
ATOM 3694 N N . SER B 1 232 ? 18.219 -11.57 -2.016 1 69.31 232 SER B N 1
ATOM 3695 C CA . SER B 1 232 ? 19.375 -11.016 -2.701 1 69.31 232 SER B CA 1
ATOM 3696 C C . SER B 1 232 ? 19.141 -9.562 -3.105 1 69.31 232 SER B C 1
ATOM 3698 O O . SER B 1 232 ? 18.188 -9.266 -3.832 1 69.31 232 SER B O 1
ATOM 3700 N N . VAL B 1 233 ? 19.609 -8.562 -2.338 1 61.84 233 VAL B N 1
ATOM 3701 C CA . VAL B 1 233 ? 19.438 -7.152 -2.662 1 61.84 233 VAL B CA 1
ATOM 3702 C C . VAL B 1 233 ? 20.359 -6.766 -3.816 1 61.84 233 VAL B C 1
ATOM 3704 O O . VAL B 1 233 ? 21.578 -6.949 -3.734 1 61.84 233 VAL B O 1
ATOM 3707 N N . GLU B 1 234 ? 20.047 -7.156 -5.113 1 51.94 234 GLU B N 1
ATOM 3708 C CA . GLU B 1 234 ? 20.969 -6.727 -6.164 1 51.94 234 GLU B CA 1
ATOM 3709 C C . GLU B 1 234 ? 21.078 -5.203 -6.211 1 51.94 234 GLU B C 1
ATOM 3711 O O . GLU B 1 234 ? 20.109 -4.5 -5.93 1 51.94 234 GLU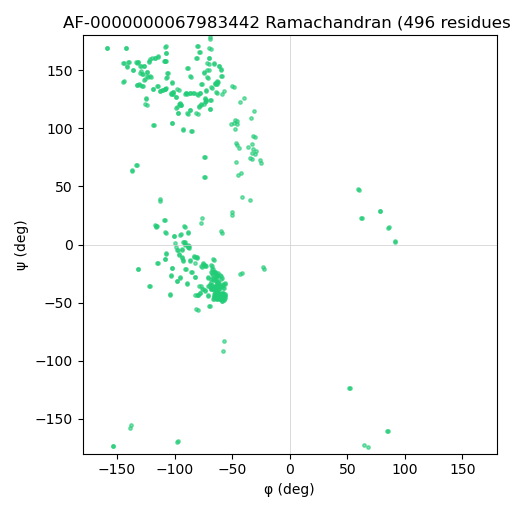 B O 1
ATOM 3716 N N . GLU B 1 235 ? 22.266 -4.711 -6.203 1 43.22 235 GLU B N 1
ATOM 3717 C CA . GLU B 1 235 ? 22.625 -3.305 -6.395 1 43.22 235 GLU B CA 1
ATOM 3718 C C . GLU B 1 235 ? 21.859 -2.705 -7.578 1 43.22 235 GLU B C 1
ATOM 3720 O O . GLU B 1 235 ? 21.719 -3.35 -8.617 1 43.22 235 GLU B O 1
ATOM 3725 N N . SER B 1 236 ? 20.953 -1.947 -7.414 1 37.72 236 SER B N 1
ATOM 3726 C CA . SER B 1 236 ? 20.297 -1.201 -8.484 1 37.72 236 SER B CA 1
ATOM 3727 C C . SER B 1 236 ? 21.266 -0.907 -9.625 1 37.72 236 SER B C 1
ATOM 3729 O O . SER B 1 236 ? 22.328 -0.321 -9.406 1 37.72 236 SER B O 1
ATOM 3731 N N . SER B 1 237 ? 21.438 -1.632 -10.664 1 33.75 237 SER B N 1
ATOM 3732 C CA . SER B 1 237 ? 22.172 -1.156 -11.82 1 33.75 237 SER B CA 1
ATOM 3733 C C . SER B 1 237 ? 21.859 0.303 -12.125 1 33.75 237 SER B C 1
ATOM 3735 O O . SER B 1 237 ? 20.703 0.729 -12.008 1 33.75 237 SER B O 1
ATOM 3737 N N . LYS B 1 238 ? 22.891 1.241 -12.242 1 32.41 238 LYS B N 1
ATOM 3738 C CA . LYS B 1 238 ? 22.844 2.553 -12.883 1 32.41 238 LYS B CA 1
ATOM 3739 C C . LYS B 1 238 ? 21.906 2.551 -14.086 1 32.41 238 LYS B C 1
ATOM 3741 O O . LYS B 1 238 ? 21.969 1.656 -14.93 1 32.41 238 LYS B O 1
ATOM 3746 N N . ILE B 1 239 ? 20.828 3.135 -14.062 1 32.28 239 ILE B N 1
ATOM 3747 C CA . ILE B 1 239 ? 20.219 3.518 -15.328 1 32.28 239 ILE B CA 1
ATOM 3748 C C . ILE B 1 239 ? 21.281 3.951 -16.328 1 32.28 239 ILE B C 1
ATOM 3750 O O . ILE B 1 239 ? 21.969 4.953 -16.109 1 32.28 239 ILE B O 1
ATOM 3754 N N . LEU B 1 240 ? 21.922 3.146 -17.031 1 28.56 240 LEU B N 1
ATOM 3755 C CA . LEU B 1 240 ? 22.672 3.549 -18.219 1 28.56 240 LEU B CA 1
ATOM 3756 C C . LEU B 1 240 ? 21.844 4.488 -19.078 1 28.56 240 LEU B C 1
ATOM 3758 O O . LEU B 1 240 ? 20.703 4.176 -19.422 1 28.56 240 LEU B O 1
ATOM 3762 N N . ASN B 1 241 ? 22.141 5.777 -19.047 1 27.22 241 ASN B N 1
ATOM 3763 C CA . ASN B 1 241 ? 21.859 6.742 -20.109 1 27.22 241 ASN B CA 1
ATOM 3764 C C . ASN B 1 241 ? 21.984 6.105 -21.484 1 27.22 241 ASN B C 1
ATOM 3766 O O . ASN B 1 241 ? 23.078 5.777 -21.938 1 27.22 241 ASN B O 1
ATOM 3770 N N . TYR B 1 242 ? 21.078 5.328 -21.875 1 26.55 242 TYR B N 1
ATOM 3771 C CA . TYR B 1 242 ? 21.094 5.07 -23.312 1 26.55 242 TYR B CA 1
ATOM 3772 C C . TYR B 1 242 ? 21.141 6.375 -24.094 1 26.55 242 TYR B C 1
ATOM 3774 O O . TYR B 1 242 ? 20.328 7.27 -23.875 1 26.55 242 TYR B O 1
ATOM 3782 N N . ASP B 1 243 ? 22.266 6.773 -24.656 1 27.64 243 ASP B N 1
ATOM 3783 C CA . ASP B 1 243 ? 22.531 7.746 -25.719 1 27.64 243 ASP B CA 1
ATOM 3784 C C . ASP B 1 243 ? 21.562 7.562 -26.891 1 27.64 243 ASP B C 1
ATOM 3786 O O . ASP B 1 243 ? 21.609 6.547 -27.578 1 27.64 243 ASP B O 1
ATOM 3790 N N . VAL B 1 244 ? 20.438 8.086 -26.938 1 28.23 244 VAL B N 1
ATOM 3791 C CA . VAL B 1 244 ? 19.547 8.281 -28.094 1 28.23 244 VAL B CA 1
ATOM 3792 C C . VAL B 1 244 ? 20.328 8.922 -29.234 1 28.23 244 VAL B C 1
ATOM 3794 O O . VAL B 1 244 ? 19.906 9.945 -29.781 1 28.23 244 VAL B O 1
ATOM 3797 N N . GLU B 1 245 ? 21.609 8.797 -29.359 1 27.61 245 GLU B N 1
ATOM 3798 C CA . GLU B 1 245 ? 22.125 9.414 -30.578 1 27.61 245 GLU B CA 1
ATOM 3799 C C . GLU B 1 245 ? 21.453 8.836 -31.828 1 27.61 245 GLU B C 1
ATOM 3801 O O . GLU B 1 245 ? 21.016 9.586 -32.688 1 27.61 245 GLU B O 1
ATOM 3806 N N . ASP B 1 246 ? 21.891 7.664 -32.375 1 25.8 246 ASP B N 1
ATOM 3807 C CA . ASP B 1 246 ? 22.141 7.465 -33.812 1 25.8 246 ASP B CA 1
ATOM 3808 C C . ASP B 1 246 ? 20.859 7.012 -34.531 1 25.8 246 ASP B C 1
ATOM 3810 O O . ASP B 1 246 ? 20.922 6.527 -35.656 1 25.8 246 ASP B O 1
ATOM 3814 N N . ILE B 1 247 ? 19.688 6.812 -34 1 23.69 247 ILE B N 1
ATOM 3815 C CA . ILE B 1 247 ? 18.812 6.242 -35 1 23.69 247 ILE B CA 1
ATOM 3816 C C . ILE B 1 247 ? 18.344 7.34 -35.969 1 23.69 247 ILE B C 1
ATOM 3818 O O . ILE B 1 247 ? 17.141 7.574 -36.094 1 23.69 247 ILE B O 1
ATOM 3822 N N . ALA B 1 248 ? 18.984 8.508 -36.094 1 23.72 248 ALA B N 1
ATOM 3823 C CA . ALA B 1 248 ? 18.625 9.367 -37.219 1 23.72 248 ALA B CA 1
ATOM 3824 C C . ALA B 1 248 ? 18.859 8.664 -38.562 1 23.72 248 ALA B C 1
ATOM 3826 O O . ALA B 1 248 ? 18.328 9.086 -39.594 1 23.72 248 ALA B O 1
ATOM 3827 N N . ASP B 1 249 ? 19.969 7.945 -38.719 1 23.11 249 ASP B N 1
ATOM 3828 C CA . ASP B 1 249 ? 20.328 7.691 -40.094 1 23.11 249 ASP B CA 1
ATOM 3829 C C . ASP B 1 249 ? 19.516 6.527 -40.656 1 23.11 249 ASP B C 1
ATOM 3831 O O . ASP B 1 249 ? 19.719 6.129 -41.812 1 23.11 249 ASP B O 1
ATOM 3835 N N . ILE B 1 250 ? 18.766 5.695 -39.938 1 21.19 250 ILE B N 1
ATOM 3836 C CA . ILE B 1 250 ? 18.062 4.941 -40.969 1 21.19 250 ILE B CA 1
ATOM 3837 C C . ILE B 1 250 ? 16.734 5.613 -41.281 1 21.19 250 ILE B C 1
ATOM 3839 O O . ILE B 1 250 ? 16.016 6.051 -40.375 1 21.19 250 ILE B O 1
#

Secondary structure (DSSP, 8-state):
-------PPEEEEEEEETTTTEEEEEEE-HHHHHHHHHHTTSBHHHHHHHHHS-SSS-----TTHHHHHHHHHHS-GGGBSSHHHHHHHHS--BTTHHHHTT-TT----PPPP-EEEESS-SSSTTTTEEES--SS--TTS--EEEEEEE--SSSSSB-TT--EEEETT--EEE--TTTTTHHHHHHTT---GGGEEEEEEEE-HHHHHHHHHHHHH-S-HHIIIIIISS---------------STT--/-------PPEEEEEEEETTTTEEEEEEE-HHHHHHHHHHTTSBHHHHHHHHHS-SSS-----TTHHHHHHHHHHS-GGGBSSHHHHHHHHS--BTTHHHHTT-TT----PPPP-EEEESS-SSSTTTTEEES-SSS--TTS--EEEEEEE--SSSSSB-TT--EEEETT--EEE--TTTTTHHHHHHTT---GGGEEEEEEEE-HHHHHHHHHHHHH-S-HHIIIIIISS---------------STT--

pLDDT: mean 83.68, std 19.15, range [20.38, 98.25]

Radius of gyration: 24.46 Å; Cα contacts (8 Å, |Δi|>4): 977; chains: 2; bounding box: 64×64×74 Å